Protein 3RIG (pdb70)

Structure (mmCIF, N/CA/C/O backbone):
data_3RIG
#
_entry.id   3RIG
#
_cell.length_a   52.538
_cell.length_b   67.876
_cell.length_c   156.749
_cell.angle_alpha   90.000
_cell.angle_beta   90.000
_cell.angle_gamma   90.000
#
_symmetry.space_group_name_H-M   'P 21 21 21'
#
loop_
_entity.id
_entity.type
_entity.pdbx_description
1 polymer 'NAD-dependent deacetylase sirtuin-5'
2 polymer 'peptide of histone 3 thioacetyl-lysine 9'
3 non-polymer 'ZINC ION'
4 non-polymer '2-[N-CYCLOHEXYLAMINO]ETHANE SULFONIC ACID'
5 water water
#
loop_
_atom_site.group_PDB
_atom_site.id
_atom_site.type_symbol
_atom_site.label_atom_id
_atom_site.label_alt_id
_atom_site.label_comp_id
_atom_site.label_asym_id
_atom_site.label_entity_id
_atom_site.label_seq_id
_atom_site.pdbx_PDB_ins_code
_atom_site.Cartn_x
_atom_site.Cartn_y
_atom_site.Cartn_z
_atom_site.occupancy
_atom_site.B_iso_or_equiv
_atom_site.auth_seq_id
_atom_site.auth_comp_id
_atom_site.auth_asym_id
_atom_site.auth_atom_id
_atom_site.pdbx_PDB_model_num
ATOM 1 N N . SER A 1 2 ? 38.280 12.820 -15.173 0.80 59.91 31 SER A N 1
ATOM 2 C CA . SER A 1 2 ? 36.798 12.871 -15.338 0.80 59.99 31 SER A CA 1
ATOM 3 C C . SER A 1 2 ? 36.431 13.839 -16.468 0.80 59.82 31 SER A C 1
ATOM 4 O O . SER A 1 2 ? 35.851 14.911 -16.251 0.80 59.30 31 SER A O 1
ATOM 7 N N . PHE A 1 3 ? 36.818 13.436 -17.678 1.00 59.82 32 PHE A N 1
ATOM 8 C CA . PHE A 1 3 ? 36.556 14.170 -18.906 1.00 59.52 32 PHE A CA 1
ATOM 9 C C . PHE A 1 3 ? 35.063 14.194 -19.168 1.00 59.04 32 PHE A C 1
ATOM 10 O O . PHE A 1 3 ? 34.358 13.205 -18.907 1.00 59.33 32 PHE A O 1
ATOM 18 N N . THR A 1 4 ? 34.584 15.324 -19.688 0.80 58.38 33 THR A N 1
ATOM 19 C CA . THR A 1 4 ? 33.214 15.426 -20.168 0.80 57.42 33 THR A CA 1
ATOM 20 C C . THR A 1 4 ? 33.060 14.420 -21.304 0.80 57.17 33 THR A C 1
ATOM 21 O O . THR A 1 4 ? 33.233 14.746 -22.480 0.80 57.82 33 THR A O 1
ATOM 25 N N . ALA A 1 5 ? 32.779 13.180 -20.923 0.50 56.17 34 ALA A N 1
ATOM 26 C CA . ALA A 1 5 ? 32.706 12.080 -21.861 0.50 55.16 34 ALA A CA 1
ATOM 27 C C . ALA A 1 5 ? 31.269 11.931 -22.305 0.50 54.22 34 ALA A C 1
ATOM 28 O O . ALA A 1 5 ? 30.398 11.580 -21.508 0.50 54.31 34 ALA A O 1
ATOM 30 N N . ARG A 1 6 ? 31.041 12.268 -23.571 1.00 53.25 35 ARG A N 1
ATOM 31 C CA . ARG A 1 6 ? 29.797 12.011 -24.293 1.00 52.14 35 ARG A CA 1
ATOM 32 C C . ARG A 1 6 ? 29.973 10.719 -25.155 1.00 50.73 35 ARG A C 1
ATOM 33 O O . ARG A 1 6 ? 31.102 10.408 -25.615 1.00 51.45 35 ARG A O 1
ATOM 41 N N . PRO A 1 7 ? 28.888 9.944 -25.354 1.00 86.84 36 PRO A N 1
ATOM 42 C CA . PRO A 1 7 ? 28.981 8.774 -26.242 1.00 82.15 36 PRO A CA 1
ATOM 43 C C . PRO A 1 7 ? 28.997 9.102 -27.746 1.00 80.79 36 PRO A C 1
ATOM 44 O O . PRO A 1 7 ? 28.381 10.077 -28.181 1.00 82.85 36 PRO A O 1
ATOM 48 N N . SER A 1 8 ? 29.700 8.278 -28.518 1.00 76.44 37 SER A N 1
ATOM 49 C CA . SER A 1 8 ? 29.729 8.401 -29.962 1.00 74.53 37 SER A CA 1
ATOM 50 C C . SER A 1 8 ? 28.371 8.073 -30.551 1.00 71.50 37 SER A C 1
ATOM 51 O O . SER A 1 8 ? 27.611 7.307 -29.977 1.00 69.33 37 SER A O 1
ATOM 54 N N . SER A 1 9 ? 28.058 8.660 -31.696 1.00 70.93 38 SER A N 1
ATOM 55 C CA . SER A 1 9 ? 26.923 8.203 -32.483 1.00 68.05 38 SER A CA 1
ATOM 56 C C . SER A 1 9 ? 27.388 7.639 -33.837 1.00 66.71 38 SER A C 1
ATOM 57 O O . SER A 1 9 ? 26.604 7.563 -34.780 1.00 66.72 38 SER A O 1
ATOM 60 N N . SER A 1 10 ? 28.655 7.231 -33.914 1.00 64.50 39 SER A N 1
ATOM 61 C CA . SER A 1 10 ? 29.191 6.619 -35.127 1.00 63.21 39 SER A CA 1
ATOM 62 C C . SER A 1 10 ? 28.760 5.164 -35.304 1.00 59.13 39 SER A C 1
ATOM 63 O O . SER A 1 10 ? 29.365 4.258 -34.712 1.00 57.64 39 SER A O 1
ATOM 66 N N . MET A 1 11 ? 27.741 4.944 -36.136 1.00 57.61 40 MET A N 1
ATOM 67 C CA . MET A 1 11 ? 27.281 3.590 -36.472 1.00 54.72 40 MET A CA 1
ATOM 68 C C . MET A 1 11 ? 28.387 2.718 -37.087 1.00 53.89 40 MET A C 1
ATOM 69 O O . MET A 1 11 ? 28.502 1.540 -36.744 1.00 51.62 40 MET A O 1
ATOM 74 N N . ALA A 1 12 ? 29.226 3.303 -37.947 1.00 55.61 41 ALA A N 1
ATOM 75 C CA . ALA A 1 12 ? 30.267 2.536 -38.608 1.00 55.21 41 ALA A CA 1
ATOM 76 C C . ALA A 1 12 ? 31.283 2.030 -37.584 1.00 53.82 41 ALA A C 1
ATOM 77 O O . ALA A 1 12 ? 31.718 0.866 -37.632 1.00 51.58 41 ALA A O 1
ATOM 79 N N . ASP A 1 13 ? 31.637 2.896 -36.636 1.00 54.44 42 ASP A N 1
ATOM 80 C CA . ASP A 1 13 ? 32.514 2.488 -35.536 1.00 53.32 42 ASP A CA 1
ATOM 81 C C . ASP A 1 13 ? 31.885 1.385 -34.678 1.00 49.84 42 ASP A C 1
ATOM 82 O O . ASP A 1 13 ? 32.575 0.412 -34.312 1.00 48.84 42 ASP A O 1
ATOM 87 N N . PHE A 1 14 ? 30.592 1.515 -34.369 1.00 47.97 43 PHE A N 1
ATOM 88 C CA . PHE A 1 14 ? 29.903 0.441 -33.651 1.00 44.51 43 PHE A CA 1
ATOM 89 C C . PHE A 1 14 ? 29.972 -0.857 -34.456 1.00 43.20 43 PHE A C 1
ATOM 90 O O . PHE A 1 14 ? 30.290 -1.911 -33.906 1.00 41.24 43 PHE A O 1
ATOM 98 N N . ARG A 1 15 ? 29.655 -0.775 -35.751 1.00 44.00 44 ARG A N 1
ATOM 99 C CA . ARG A 1 15 ? 29.570 -1.990 -36.568 1.00 44.26 44 ARG A CA 1
ATOM 100 C C . ARG A 1 15 ? 30.933 -2.687 -36.698 1.00 43.98 44 ARG A C 1
ATOM 101 O O . ARG A 1 15 ? 30.991 -3.915 -36.803 1.00 42.06 44 ARG A O 1
ATOM 109 N N . LYS A 1 16 ? 32.015 -1.900 -36.609 1.00 45.41 45 LYS A N 1
ATOM 110 C CA . LYS A 1 16 ? 33.371 -2.460 -36.513 1.00 45.19 45 LYS A CA 1
ATOM 111 C C . LYS A 1 16 ? 33.474 -3.378 -35.313 1.00 43.17 45 LYS A C 1
ATOM 112 O O . LYS A 1 16 ? 33.925 -4.504 -35.441 1.00 41.40 45 LYS A O 1
ATOM 118 N N . PHE A 1 17 ? 32.989 -2.941 -34.150 1.00 42.72 46 PHE A N 1
ATOM 119 C CA . PHE A 1 17 ? 33.070 -3.796 -32.974 1.00 40.98 46 PHE A CA 1
ATOM 120 C C . PHE A 1 17 ? 32.207 -5.036 -33.165 1.00 38.95 46 PHE A C 1
ATOM 121 O O . PHE A 1 17 ? 32.606 -6.146 -32.803 1.00 37.97 46 PHE A O 1
ATOM 129 N N . PHE A 1 18 ? 31.029 -4.819 -33.750 1.00 38.93 47 PHE A N 1
ATOM 130 C CA . PHE A 1 18 ? 29.977 -5.840 -33.891 1.00 36.80 47 PHE A CA 1
ATOM 131 C C . PHE A 1 18 ? 30.455 -6.953 -34.809 1.00 35.98 47 PHE A C 1
ATOM 132 O O . PHE A 1 18 ? 30.146 -8.119 -34.573 1.00 34.34 47 PHE A O 1
ATOM 140 N N . ALA A 1 19 ? 31.256 -6.611 -35.819 1.00 38.18 48 ALA A N 1
ATOM 141 C CA . ALA A 1 19 ? 31.764 -7.628 -36.718 1.00 38.30 48 ALA A CA 1
ATOM 142 C C . ALA A 1 19 ? 32.746 -8.566 -35.991 1.00 38.22 48 ALA A C 1
ATOM 143 O O . ALA A 1 19 ? 32.874 -9.727 -36.362 1.00 39.38 48 ALA A O 1
ATOM 145 N N . LYS A 1 20 ? 33.410 -8.090 -34.940 1.00 38.25 49 LYS A N 1
ATOM 146 C CA . LYS A 1 20 ? 34.491 -8.855 -34.266 1.00 38.30 49 LYS A CA 1
ATOM 147 C C . LYS A 1 20 ? 34.044 -9.550 -32.997 1.00 36.64 49 LYS A C 1
ATOM 148 O O . LYS A 1 20 ? 34.738 -10.455 -32.500 1.00 34.82 49 LYS A O 1
ATOM 154 N N . ALA A 1 21 ? 32.925 -9.082 -32.409 1.00 34.15 50 ALA A N 1
ATOM 155 C CA . ALA A 1 21 ? 32.543 -9.553 -31.097 1.00 32.34 50 ALA A CA 1
ATOM 156 C C . ALA A 1 21 ? 32.210 -11.033 -31.017 1.00 31.65 50 ALA A C 1
ATOM 157 O O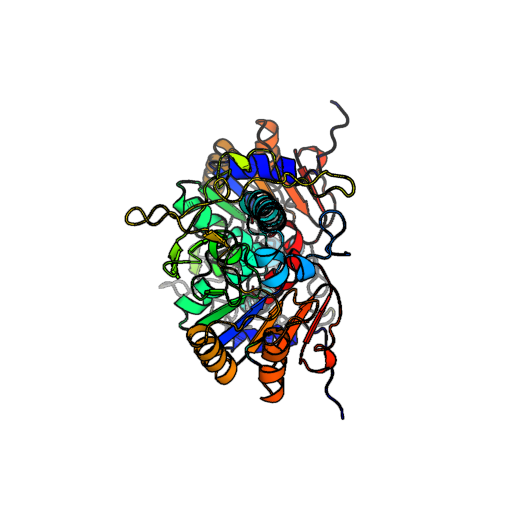 . ALA A 1 21 ? 31.406 -11.563 -31.838 1.00 33.19 50 ALA A O 1
ATOM 159 N N . LYS A 1 22 ? 32.774 -11.689 -29.994 1.00 30.13 51 LYS A N 1
ATOM 160 C CA A LYS A 1 22 ? 32.513 -13.111 -29.802 0.50 29.48 51 LYS A CA 1
ATOM 161 C CA B LYS A 1 22 ? 32.586 -13.128 -29.707 0.50 29.43 51 LYS A CA 1
ATOM 162 C C . LYS A 1 22 ? 31.377 -13.412 -28.798 1.00 28.21 51 LYS A C 1
ATOM 163 O O . LYS A 1 22 ? 30.800 -14.495 -28.830 1.00 28.26 51 LYS A O 1
ATOM 174 N N . HIS A 1 23 ? 31.054 -12.460 -27.929 1.00 28.11 52 HIS A N 1
ATOM 175 C CA . HIS A 1 23 ? 30.030 -12.646 -26.874 1.00 27.87 52 HIS A CA 1
ATOM 176 C C . HIS A 1 23 ? 29.310 -11.322 -26.654 1.00 27.71 52 HIS A C 1
ATOM 177 O O . HIS A 1 23 ? 29.845 -10.417 -25.974 1.00 28.43 52 HIS A O 1
ATOM 18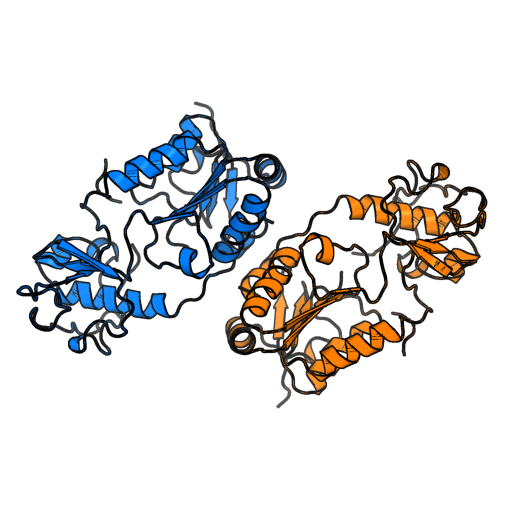4 N N . ILE A 1 24 ? 28.108 -11.191 -27.231 1.00 24.97 53 ILE A N 1
ATOM 185 C CA . ILE A 1 24 ? 27.397 -9.954 -27.181 1.00 24.96 53 ILE A CA 1
ATOM 186 C C . ILE A 1 24 ? 26.251 -10.133 -26.157 1.00 24.38 53 ILE A C 1
ATOM 187 O O . ILE A 1 24 ? 25.507 -11.114 -26.200 1.00 22.87 53 ILE A O 1
ATOM 192 N N . VAL A 1 25 ? 26.169 -9.205 -25.219 1.00 23.17 54 VAL A N 1
ATOM 193 C CA . VAL A 1 25 ? 25.065 -9.237 -24.237 1.00 22.57 54 VAL A CA 1
ATOM 194 C C . VAL A 1 25 ? 24.126 -8.124 -24.632 1.00 23.72 54 VAL A C 1
ATOM 195 O O . VAL A 1 25 ? 24.538 -6.965 -24.748 1.00 25.39 54 VAL A O 1
ATOM 199 N N . ILE A 1 26 ? 22.860 -8.466 -24.801 1.00 22.05 55 ILE A N 1
ATOM 200 C CA . ILE A 1 26 ? 21.858 -7.452 -25.083 1.00 23.44 55 ILE A CA 1
ATOM 201 C C . ILE A 1 26 ? 20.920 -7.339 -23.893 1.00 24.11 55 ILE A C 1
ATOM 202 O O . ILE A 1 26 ? 20.245 -8.316 -23.551 1.00 24.48 55 ILE A O 1
ATOM 207 N N . ILE A 1 27 ? 20.959 -6.189 -23.215 1.00 23.46 56 ILE A N 1
ATOM 208 C CA . ILE A 1 27 ? 20.038 -5.880 -22.150 1.00 24.57 56 ILE A CA 1
ATOM 209 C C . ILE A 1 27 ? 18.787 -5.126 -22.703 1.00 24.72 56 ILE A C 1
ATOM 210 O O . ILE A 1 27 ? 18.899 -4.091 -23.339 1.00 25.88 56 ILE A O 1
ATOM 215 N N . SER A 1 28 ? 17.598 -5.659 -22.479 1.00 26.30 57 SER A N 1
ATOM 216 C CA . SER A 1 28 ? 16.393 -4.941 -22.934 1.00 28.56 57 SER A CA 1
ATOM 217 C C . SER A 1 28 ? 15.403 -4.570 -21.834 1.00 30.16 57 SER A C 1
ATOM 218 O O . SER A 1 28 ? 15.372 -5.209 -20.782 1.00 26.59 57 SER A O 1
ATOM 221 N N . GLY A 1 29 ? 14.612 -3.521 -22.115 1.00 34.91 58 GLY A N 1
ATOM 222 C CA . GLY A 1 29 ? 13.515 -3.039 -21.226 1.00 42.06 58 GLY A CA 1
ATOM 223 C C . GLY A 1 29 ? 12.217 -2.815 -22.027 1.00 47.18 58 GLY A C 1
ATOM 224 O O . GLY A 1 29 ? 12.058 -3.381 -23.122 1.00 48.69 58 GLY A O 1
ATOM 225 N N . ALA A 1 30 ? 11.313 -1.972 -21.500 1.00 51.86 59 ALA A N 1
ATOM 226 C CA . ALA A 1 30 ? 9.868 -1.965 -21.872 1.00 55.17 59 ALA A CA 1
ATOM 227 C C . ALA A 1 30 ? 9.498 -1.685 -23.347 1.00 58.44 59 ALA A C 1
ATOM 228 O O . ALA A 1 30 ? 8.405 -2.099 -23.809 1.00 59.49 59 ALA A O 1
ATOM 230 N N . GLY A 1 31 ? 10.372 -0.985 -24.069 1.00 60.98 60 GLY A N 1
ATOM 231 C CA . GLY A 1 31 ? 10.186 -0.787 -25.505 1.00 64.70 60 GLY A CA 1
ATOM 232 C C . GLY A 1 31 ? 10.038 -2.161 -26.139 1.00 65.34 60 GLY A C 1
ATOM 233 O O . GLY A 1 31 ? 11.036 -2.854 -26.358 1.00 65.84 60 GLY A O 1
ATOM 234 N N . VAL A 1 32 ? 8.791 -2.551 -26.422 1.00 66.16 61 VAL A N 1
ATOM 235 C CA . VAL A 1 32 ? 8.467 -3.879 -26.944 1.00 65.63 61 VAL A CA 1
ATOM 236 C C . VAL A 1 32 ? 7.217 -3.806 -27.830 1.00 67.09 61 VAL A C 1
ATOM 237 O O . VAL A 1 32 ? 6.135 -3.409 -27.385 1.00 67.76 61 VAL A O 1
ATOM 241 N N . GLY A 1 45 ? 6.888 4.027 -14.639 1.00 66.52 74 GLY A N 1
ATOM 242 C CA . GLY A 1 45 ? 5.539 3.544 -14.374 1.00 65.79 74 GLY A CA 1
ATOM 243 C C . GLY A 1 45 ? 4.809 3.145 -15.649 1.00 65.29 74 GLY A C 1
ATOM 244 O O . GLY A 1 45 ? 5.118 2.107 -16.274 1.00 64.26 74 GLY A O 1
ATOM 245 N N . GLY A 1 46 ? 3.883 4.027 -16.045 1.00 66.08 75 GLY A N 1
ATOM 246 C CA . GLY A 1 46 ? 2.784 3.736 -16.971 1.00 64.36 75 GLY A CA 1
ATOM 247 C C . GLY A 1 46 ? 1.557 3.722 -16.078 1.00 62.38 75 GLY A C 1
ATOM 248 O O . GLY A 1 46 ? 1.700 3.542 -14.878 1.00 61.85 75 GLY A O 1
ATOM 249 N N . TYR A 1 47 ? 0.369 3.930 -16.650 1.00 62.06 76 TYR A N 1
ATOM 250 C CA . TYR A 1 47 ? -0.882 3.922 -15.883 1.00 60.23 76 TYR A CA 1
ATOM 251 C C . TYR A 1 47 ? -1.953 2.935 -16.345 1.00 57.56 76 TYR A C 1
ATOM 252 O O . TYR A 1 47 ? -2.249 2.821 -17.528 1.00 58.41 76 TYR A O 1
ATOM 261 N N . TRP A 1 48 ? -2.539 2.236 -15.377 1.00 53.69 77 TRP A N 1
ATOM 262 C CA . TRP A 1 48 ? -3.734 1.396 -15.567 1.00 50.17 77 TRP A CA 1
ATOM 263 C C . TRP A 1 48 ? -4.767 1.897 -14.535 1.00 49.53 77 TRP A C 1
ATOM 264 O O . TRP A 1 48 ? -4.491 1.885 -13.322 1.00 47.94 77 TRP A O 1
ATOM 275 N N . ARG A 1 49 ? -5.928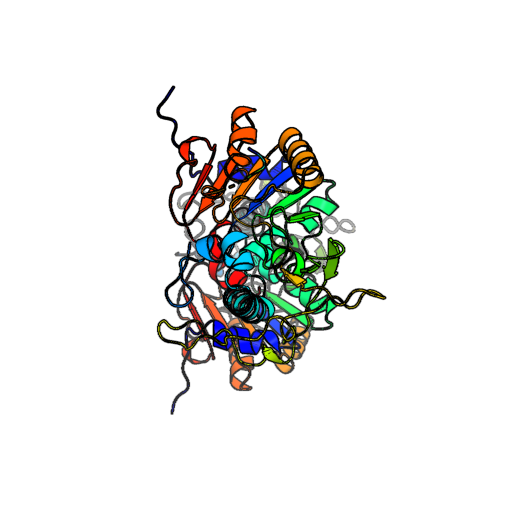 2.371 -15.011 1.00 50.04 78 ARG A N 1
ATOM 276 C CA . ARG A 1 49 ? -6.939 3.051 -14.153 1.00 50.01 78 ARG A CA 1
ATOM 277 C C . ARG A 1 49 ? -6.290 4.251 -13.492 1.00 49.99 78 ARG A C 1
ATOM 278 O O . ARG A 1 49 ? -5.546 4.968 -14.155 1.00 50.99 78 ARG A O 1
ATOM 286 N N . LYS A 1 50 ? -6.537 4.466 -12.205 1.00 49.37 79 LYS A N 1
ATOM 287 C CA . LYS A 1 50 ? -5.858 5.554 -11.504 1.00 50.33 79 LYS A CA 1
ATOM 288 C C . LYS A 1 50 ? -4.410 5.218 -10.983 1.00 48.53 79 LYS A C 1
ATOM 289 O O . LYS A 1 50 ? -3.789 6.060 -10.350 1.00 50.01 79 LYS A O 1
ATOM 295 N N . TRP A 1 51 ? -3.863 4.025 -11.263 1.00 45.23 80 TRP A N 1
ATOM 296 C CA . TRP A 1 51 ? -2.582 3.625 -10.619 1.00 43.58 80 TRP A CA 1
ATOM 297 C C . TRP A 1 51 ? -1.343 3.636 -11.534 1.00 42.68 80 TRP A C 1
ATOM 298 O O . TRP A 1 51 ? -1.443 3.229 -12.684 1.00 42.36 80 TRP A O 1
ATOM 309 N N . GLN A 1 52 ? -0.199 4.071 -10.991 1.00 41.16 81 GLN A N 1
ATOM 310 C CA . GLN A 1 52 ? 1.123 3.824 -11.590 1.00 40.97 81 GLN A CA 1
ATOM 311 C C . GLN A 1 52 ? 1.368 2.337 -11.636 1.00 37.00 81 GLN A C 1
ATOM 312 O O . GLN A 1 52 ? 1.163 1.673 -10.639 1.00 35.93 81 GLN A O 1
ATOM 318 N N . ALA A 1 53 ? 1.847 1.809 -12.759 1.00 33.59 82 ALA A N 1
ATOM 319 C CA . ALA A 1 53 ? 2.069 0.384 -12.849 1.00 31.95 82 ALA A CA 1
ATOM 320 C C . ALA A 1 53 ? 2.974 -0.129 -11.690 1.00 31.16 82 ALA A C 1
ATOM 321 O O . ALA A 1 53 ? 2.728 -1.214 -11.117 1.00 27.00 82 ALA A O 1
ATOM 323 N N . GLN A 1 54 ? 3.983 0.662 -11.306 1.00 31.62 83 GLN A N 1
ATOM 324 C CA . GLN A 1 54 ? 4.958 0.207 -10.282 1.00 32.66 83 GLN A CA 1
ATOM 325 C C . GLN A 1 54 ? 4.280 -0.056 -8.947 1.00 33.20 83 GLN A C 1
ATOM 326 O O . GLN A 1 54 ? 4.761 -0.879 -8.140 1.00 33.14 83 GLN A O 1
ATOM 332 N N . ASP A 1 55 ? 3.155 0.630 -8.720 1.00 32.95 84 ASP A N 1
ATOM 333 C CA . ASP A 1 55 ? 2.411 0.521 -7.451 1.00 33.93 84 ASP A CA 1
ATOM 334 C C . ASP A 1 55 ? 1.406 -0.613 -7.424 1.00 31.36 84 ASP A C 1
ATOM 335 O O . ASP A 1 55 ? 0.715 -0.812 -6.422 1.00 34.58 84 ASP A O 1
ATOM 340 N N . LEU A 1 56 ? 1.222 -1.294 -8.531 1.00 27.58 85 LEU A N 1
ATOM 341 C CA . LEU A 1 56 ? 0.457 -2.528 -8.502 1.00 25.83 85 LEU A CA 1
ATOM 342 C C . LEU A 1 56 ? 1.414 -3.671 -8.404 1.00 25.11 85 LEU A C 1
ATOM 343 O O . LEU A 1 56 ? 1.081 -4.732 -7.861 1.00 24.12 85 LEU A O 1
ATOM 348 N N . ALA A 1 57 ? 2.568 -3.483 -9.044 1.00 23.69 86 ALA A N 1
ATOM 349 C CA . ALA A 1 57 ? 3.573 -4.514 -9.082 1.00 22.90 86 ALA A CA 1
ATOM 350 C C . ALA A 1 57 ? 4.390 -4.530 -7.773 1.00 23.64 86 ALA A C 1
ATOM 351 O O . ALA A 1 57 ? 5.626 -4.280 -7.806 1.00 23.37 86 ALA A O 1
ATOM 353 N N . THR A 1 58 ? 3.747 -4.822 -6.644 1.00 23.11 87 THR A N 1
ATOM 354 C CA . THR A 1 58 ? 4.381 -4.827 -5.305 1.00 23.40 87 THR A CA 1
ATOM 355 C C . THR A 1 58 ? 3.649 -5.866 -4.446 1.00 22.54 87 THR A C 1
ATOM 356 O O . THR A 1 58 ? 2.406 -6.003 -4.508 1.00 23.06 87 THR A O 1
ATOM 360 N N . PRO A 1 59 ? 4.371 -6.543 -3.569 1.00 23.10 88 PRO A N 1
ATOM 361 C CA . PRO A 1 59 ? 3.694 -7.545 -2.728 1.00 22.47 88 PRO A CA 1
ATOM 362 C C . PRO A 1 59 ? 2.721 -6.903 -1.733 1.00 22.76 88 PRO A C 1
ATOM 363 O O . PRO A 1 59 ? 1.830 -7.591 -1.215 1.00 23.25 88 PRO A O 1
ATOM 367 N N . LEU A 1 60 ? 2.906 -5.619 -1.433 1.00 21.22 89 LEU A N 1
ATOM 368 C CA . LEU A 1 60 ? 1.971 -4.974 -0.504 1.00 23.31 89 LEU A CA 1
ATOM 369 C C . LEU A 1 60 ? 0.651 -4.721 -1.213 1.00 23.28 89 LEU A C 1
ATOM 370 O O . LEU A 1 60 ? -0.387 -4.770 -0.576 1.00 22.43 89 LEU A O 1
ATOM 375 N N . ALA A 1 61 ? 0.690 -4.379 -2.503 1.00 22.36 90 ALA A N 1
ATOM 376 C CA . ALA A 1 61 ? -0.610 -4.248 -3.216 1.00 23.10 90 ALA A CA 1
ATOM 377 C C . ALA A 1 61 ? -1.295 -5.599 -3.235 1.00 22.71 90 ALA A C 1
ATOM 378 O O . ALA A 1 61 ? -2.505 -5.678 -3.053 1.00 24.10 90 ALA A O 1
ATOM 380 N N . PHE A 1 62 ? -0.522 -6.660 -3.510 1.00 22.91 91 PHE A N 1
ATOM 381 C CA . PHE A 1 62 ? -1.073 -7.991 -3.558 1.00 23.25 91 PHE A CA 1
ATOM 382 C C . PHE A 1 62 ? -1.626 -8.475 -2.196 1.00 25.55 91 PHE A C 1
ATOM 383 O O . PHE A 1 62 ? -2.717 -9.058 -2.173 1.00 25.07 91 PHE A O 1
ATOM 391 N N . ALA A 1 63 ? -0.884 -8.248 -1.087 1.00 24.40 92 ALA A N 1
ATOM 392 C CA . ALA A 1 63 ? -1.355 -8.633 0.255 1.00 24.38 92 ALA A CA 1
ATOM 393 C C . ALA A 1 63 ? -2.684 -7.941 0.599 1.00 25.24 92 ALA A C 1
ATOM 394 O O . ALA A 1 63 ? -3.495 -8.500 1.313 1.00 25.77 92 ALA A O 1
ATOM 396 N N . HIS A 1 64 ? -2.851 -6.703 0.162 1.00 25.00 93 HIS A N 1
ATOM 397 C CA . HIS A 1 64 ? -3.980 -5.908 0.615 1.00 25.54 93 HIS A CA 1
ATOM 398 C C . HIS A 1 64 ? -5.119 -5.803 -0.343 1.00 25.85 93 HIS A C 1
ATOM 399 O O . HIS A 1 64 ? -6.174 -5.371 0.059 1.00 25.46 93 HIS A O 1
ATOM 406 N N . ASN A 1 65 ? -4.913 -6.195 -1.597 1.00 24.29 94 ASN A N 1
ATOM 407 C CA . ASN A 1 65 ? -6.025 -6.145 -2.586 1.00 24.83 94 ASN A CA 1
ATOM 408 C C . ASN A 1 65 ? -5.640 -7.078 -3.714 1.00 23.76 94 ASN A C 1
ATOM 409 O O . ASN A 1 65 ? -5.395 -6.642 -4.828 1.00 22.17 94 ASN A O 1
ATOM 414 N N . PRO A 1 66 ? -5.619 -8.377 -3.417 1.00 23.16 95 PRO A N 1
ATOM 415 C CA . PRO A 1 66 ? -5.199 -9.307 -4.437 1.00 22.68 95 PRO A CA 1
ATOM 416 C C . PRO A 1 66 ? -6.086 -9.234 -5.686 1.00 23.37 95 PRO A C 1
ATOM 417 O O . PRO A 1 66 ? -5.605 -9.499 -6.782 1.00 23.42 95 PRO A O 1
ATOM 421 N N . SER A 1 67 ? -7.359 -8.854 -5.530 1.00 23.59 96 SER A N 1
ATOM 422 C CA . SER A 1 67 ? -8.267 -8.771 -6.699 1.00 24.33 96 SER A CA 1
ATOM 423 C C . SER A 1 67 ? -7.831 -7.689 -7.637 1.00 23.21 96 SER A C 1
ATOM 424 O O . SER A 1 67 ? -7.762 -7.903 -8.839 1.00 22.41 96 SER A O 1
ATOM 427 N N . ARG A 1 68 ? -7.509 -6.519 -7.093 1.00 23.53 97 ARG A N 1
ATOM 428 C CA . ARG A 1 68 ? -7.067 -5.422 -7.950 1.00 24.19 97 ARG A CA 1
ATOM 429 C C . ARG A 1 68 ? -5.777 -5.809 -8.725 1.00 23.87 97 ARG A C 1
ATOM 430 O O . ARG A 1 68 ? -5.650 -5.572 -9.946 1.00 25.69 97 ARG A O 1
ATOM 438 N N . VAL A 1 69 ? -4.852 -6.443 -8.029 1.00 22.90 98 VAL A N 1
ATOM 439 C CA . VAL A 1 69 ? -3.580 -6.886 -8.676 1.00 22.11 98 VAL A CA 1
ATOM 440 C C . VAL A 1 69 ? -3.817 -7.930 -9.734 1.00 22.47 98 VAL A C 1
ATOM 441 O O . VAL A 1 69 ? -3.254 -7.846 -10.838 1.00 23.40 98 VAL A O 1
ATOM 445 N N . TRP A 1 70 ? -4.714 -8.872 -9.444 1.00 22.56 99 TRP A N 1
ATOM 446 C CA . TRP A 1 70 ? -5.008 -9.893 -10.444 1.00 24.53 99 TRP A CA 1
ATOM 447 C C . TRP A 1 70 ? -5.750 -9.308 -11.613 1.00 24.84 99 TRP A C 1
ATOM 448 O O . TRP A 1 70 ? -5.582 -9.774 -12.766 1.00 27.16 99 TRP A O 1
ATOM 459 N N . GLU A 1 71 ? -6.580 -8.287 -11.360 1.00 25.80 100 GLU A N 1
ATOM 460 C CA . GLU A 1 71 ? -7.340 -7.693 -12.512 1.00 27.37 100 GLU A CA 1
ATOM 461 C C . GLU A 1 71 ? -6.278 -7.030 -13.434 1.00 25.91 100 GLU A C 1
ATOM 462 O O . GLU A 1 71 ? -6.369 -7.103 -14.644 1.00 27.21 100 GLU A O 1
ATOM 468 N N . PHE A 1 72 ? -5.335 -6.339 -12.810 1.00 25.88 101 PHE A N 1
ATOM 469 C CA . PHE A 1 72 ? -4.213 -5.734 -13.562 1.00 26.74 101 PHE A CA 1
ATOM 470 C C . PHE A 1 72 ? -3.415 -6.771 -14.339 1.00 25.04 101 PHE A C 1
ATOM 471 O O . PHE A 1 72 ? -3.208 -6.608 -15.530 1.00 27.73 101 PHE A O 1
ATOM 479 N N . TYR A 1 73 ? -2.989 -7.851 -13.695 1.00 23.94 102 TYR A N 1
ATOM 480 C CA . TYR A 1 73 ? -2.161 -8.835 -14.423 1.00 23.46 102 TYR A CA 1
ATOM 481 C C . TYR A 1 73 ? -2.982 -9.626 -15.448 1.00 25.93 102 TYR A C 1
ATOM 482 O O . TYR A 1 73 ? -2.442 -10.083 -16.483 1.00 26.22 102 TYR A O 1
ATOM 491 N N . HIS A 1 74 ? -4.265 -9.807 -15.155 1.00 23.80 103 HIS A N 1
ATOM 492 C CA . HIS A 1 74 ? -5.181 -10.334 -16.187 1.00 26.43 103 HIS A CA 1
ATOM 493 C C . HIS A 1 74 ? -5.186 -9.430 -17.405 1.00 27.45 103 HIS A C 1
ATOM 494 O O . HIS A 1 74 ? -4.964 -9.896 -18.505 1.00 29.62 103 HIS A O 1
ATOM 501 N N . TYR A 1 75 ? -5.372 -8.125 -17.229 1.00 28.74 104 TYR A N 1
ATOM 502 C CA . TYR A 1 75 ? -5.230 -7.185 -18.349 1.00 31.30 104 TYR A CA 1
ATOM 503 C C . TYR A 1 75 ? -3.913 -7.343 -19.118 1.00 30.98 104 TYR A C 1
ATOM 504 O O . TYR A 1 75 ? -3.887 -7.516 -20.366 1.00 31.69 104 TYR A O 1
ATOM 513 N N . ARG A 1 76 ? -2.826 -7.347 -18.364 1.00 27.63 105 ARG A N 1
ATOM 514 C CA . ARG A 1 76 ? -1.496 -7.372 -18.975 1.00 27.85 105 ARG A CA 1
ATOM 515 C C . ARG A 1 76 ? -1.342 -8.657 -19.765 1.00 28.24 105 ARG A C 1
ATOM 516 O O . ARG A 1 76 ? -0.829 -8.629 -20.906 1.00 29.13 105 ARG A O 1
ATOM 524 N N . ARG A 1 77 ? -1.821 -9.775 -19.197 1.00 28.38 106 ARG A N 1
ATOM 525 C CA . ARG A 1 77 ? -1.766 -11.085 -19.867 1.00 29.72 106 ARG A CA 1
ATOM 526 C C . ARG A 1 77 ? -2.582 -11.034 -21.153 1.00 33.60 106 ARG A C 1
ATOM 527 O O . ARG A 1 77 ? -2.124 -11.485 -22.226 1.00 33.62 106 ARG A O 1
ATOM 535 N N . GLU A 1 78 ? -3.794 -10.474 -21.061 1.00 36.18 107 GLU A N 1
ATOM 536 C CA . GLU A 1 78 ? -4.624 -10.383 -22.237 1.00 39.12 107 GLU A CA 1
ATOM 537 C C . GLU A 1 78 ? -3.975 -9.531 -23.339 1.00 39.82 107 GLU A C 1
ATOM 538 O O . GLU A 1 78 ? -3.965 -9.924 -24.486 1.00 42.50 107 GLU A O 1
ATOM 544 N N . VAL A 1 79 ? -3.454 -8.367 -22.987 1.00 39.50 108 VAL A N 1
ATOM 545 C CA . VAL A 1 79 ? -2.914 -7.442 -23.958 1.00 40.52 108 VAL A CA 1
ATOM 546 C C . VAL A 1 79 ? -1.647 -8.029 -24.580 1.00 39.52 108 VAL A C 1
ATOM 547 O O . VAL A 1 79 ? -1.557 -8.150 -25.806 1.00 41.00 108 VAL A O 1
ATOM 551 N N . MET A 1 80 ? -0.701 -8.413 -23.733 1.00 37.55 109 MET A N 1
ATOM 552 C CA . MET A 1 80 ? 0.554 -9.009 -24.175 1.00 37.52 109 MET A CA 1
ATOM 553 C C . MET A 1 80 ? 0.433 -10.359 -24.878 1.00 38.22 109 MET A C 1
ATOM 554 O O . MET A 1 80 ? 1.168 -10.603 -25.844 1.00 39.67 109 MET A O 1
ATOM 559 N N . GLY A 1 81 ? -0.526 -11.192 -24.464 1.00 38.90 110 GLY A N 1
ATOM 560 C CA . GLY A 1 81 ? -0.728 -12.521 -25.036 1.00 40.48 110 GLY A CA 1
ATOM 561 C C . GLY A 1 81 ? -1.037 -12.433 -26.543 1.00 43.94 110 GLY A C 1
ATOM 562 O O . GLY A 1 81 ? -0.626 -13.296 -27.329 1.00 43.81 110 GLY A O 1
ATOM 563 N N . SER A 1 82 ? -1.734 -11.359 -26.931 1.00 46.14 111 SER A N 1
ATOM 564 C CA . SER A 1 82 ? -2.061 -11.072 -28.333 1.00 49.43 111 SER A CA 1
ATOM 565 C C . SER A 1 82 ? -0.925 -10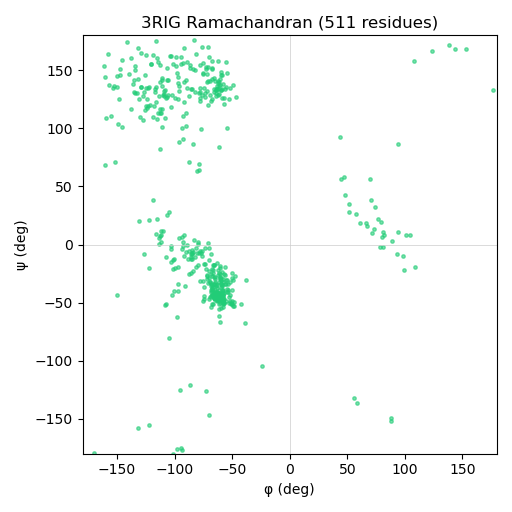.447 -29.149 1.00 48.99 111 SER A C 1
ATOM 566 O O . SER A 1 82 ? -0.993 -10.484 -30.366 1.00 51.82 111 SER A O 1
ATOM 569 N N . LYS A 1 83 ? 0.116 -9.887 -28.522 1.00 46.21 112 LYS A N 1
ATOM 570 C CA . LYS A 1 83 ? 1.161 -9.149 -29.263 1.00 45.15 112 LYS A CA 1
ATOM 571 C C . LYS A 1 83 ? 2.068 -10.072 -30.094 1.00 44.93 112 LYS A C 1
ATOM 572 O O . LYS A 1 83 ? 2.415 -11.187 -29.662 1.00 42.12 112 LYS A O 1
ATOM 578 N N . GLU A 1 84 ? 2.420 -9.627 -31.309 1.00 46.07 113 GLU A N 1
ATOM 579 C CA . GLU A 1 84 ? 3.485 -10.267 -32.074 1.00 46.19 113 GLU A CA 1
ATOM 580 C C . GLU A 1 84 ? 4.826 -9.555 -31.777 1.00 43.22 113 GLU A C 1
ATOM 581 O O . GLU A 1 84 ? 4.858 -8.394 -31.374 1.00 41.81 113 GLU A O 1
ATOM 587 N N . PRO A 1 85 ? 5.950 -10.248 -31.962 1.00 42.86 114 PRO A N 1
ATOM 588 C CA . PRO A 1 85 ? 7.238 -9.558 -31.814 1.00 41.41 114 PRO A CA 1
ATOM 589 C C . PRO A 1 85 ? 7.431 -8.340 -32.770 1.00 43.30 114 PRO A C 1
ATOM 590 O O . PRO A 1 85 ? 6.919 -8.369 -33.886 1.00 46.54 114 PRO A O 1
ATOM 594 N N . ASN A 1 86 ? 8.124 -7.272 -32.366 1.00 41.77 115 ASN A N 1
ATOM 595 C CA . ASN A 1 86 ? 8.365 -6.163 -33.348 1.00 43.54 115 ASN A CA 1
ATOM 596 C C . ASN A 1 86 ? 9.716 -6.328 -34.074 1.00 40.94 115 ASN A C 1
ATOM 597 O O . ASN A 1 86 ? 10.424 -7.305 -33.833 1.00 37.86 115 ASN A O 1
ATOM 602 N N . ALA A 1 87 ? 10.073 -5.363 -34.918 1.00 40.74 116 ALA A N 1
ATOM 603 C CA . ALA A 1 87 ? 11.275 -5.435 -35.735 1.00 40.42 116 ALA A CA 1
ATOM 604 C C . ALA A 1 87 ? 12.550 -5.544 -34.864 1.00 36.94 116 ALA A C 1
ATOM 605 O O . ALA A 1 87 ? 13.559 -6.115 -35.290 1.00 35.84 116 ALA A O 1
ATOM 607 N N . GLY A 1 88 ? 12.486 -4.991 -33.650 1.00 35.47 117 GLY A N 1
ATOM 608 C CA . GLY A 1 88 ? 13.622 -5.058 -32.694 1.00 33.55 117 GLY A CA 1
ATOM 609 C C . GLY A 1 88 ? 13.857 -6.474 -32.208 1.00 31.36 117 GLY A C 1
ATOM 610 O O . GLY A 1 88 ? 14.979 -6.995 -32.269 1.00 29.44 117 GLY A O 1
ATOM 611 N N . HIS A 1 89 ? 12.779 -7.104 -31.731 1.00 30.48 118 HIS A N 1
ATOM 612 C CA . HIS A 1 89 ? 12.841 -8.503 -31.256 1.00 28.91 118 HIS A CA 1
ATOM 613 C C . HIS A 1 89 ? 13.326 -9.425 -32.352 1.00 29.34 118 HIS A C 1
ATOM 614 O O . HIS A 1 89 ? 14.140 -10.318 -32.093 1.00 26.82 118 HIS A O 1
ATOM 621 N N . ARG A 1 90 ? 12.799 -9.227 -33.583 1.00 29.35 119 ARG A N 1
ATOM 622 C CA . ARG A 1 90 ? 13.149 -10.104 -34.683 1.00 31.31 119 ARG A CA 1
ATOM 623 C C . ARG A 1 90 ? 14.639 -9.970 -35.025 1.00 30.14 119 ARG A C 1
ATOM 624 O O . ARG A 1 90 ? 15.318 -10.972 -35.252 1.00 29.25 119 ARG A O 1
ATOM 632 N N . ALA A 1 91 ? 15.107 -8.735 -35.113 1.00 30.08 120 ALA A N 1
ATOM 633 C CA . ALA A 1 91 ? 16.514 -8.496 -35.484 1.00 31.24 120 ALA A CA 1
ATOM 634 C C . ALA A 1 91 ? 17.455 -9.116 -34.448 1.00 29.98 120 ALA A C 1
ATOM 635 O O . ALA A 1 91 ? 18.460 -9.713 -34.796 1.00 31.18 120 ALA A O 1
ATOM 637 N N . ILE A 1 92 ? 17.114 -8.962 -33.185 1.00 31.38 121 ILE A N 1
ATOM 638 C CA . ILE A 1 92 ? 17.871 -9.563 -32.060 1.00 31.52 121 ILE A CA 1
ATOM 639 C C . ILE A 1 92 ? 17.844 -11.116 -32.147 1.00 31.21 121 ILE A C 1
ATOM 640 O O . ILE A 1 92 ? 18.878 -11.770 -31.986 1.00 30.90 121 ILE A O 1
ATOM 645 N N . ALA A 1 93 ? 16.664 -11.708 -32.368 1.00 30.61 122 ALA A N 1
ATOM 646 C CA . ALA A 1 93 ? 16.585 -13.148 -32.619 1.00 29.93 122 ALA A CA 1
ATOM 647 C C . ALA A 1 93 ? 17.410 -13.595 -33.825 1.00 30.39 122 ALA A C 1
ATOM 648 O O . ALA A 1 93 ? 18.147 -14.619 -33.742 1.00 29.65 122 ALA A O 1
ATOM 650 N N . GLU A 1 94 ? 17.306 -12.873 -34.953 1.00 31.35 123 GLU A N 1
ATOM 651 C CA A GLU A 1 94 ? 17.965 -13.365 -36.137 0.50 32.22 123 GLU A CA 1
ATOM 652 C CA B GLU A 1 94 ? 17.988 -13.264 -36.213 0.50 32.60 123 GLU A CA 1
ATOM 653 C C . GLU A 1 94 ? 19.492 -13.194 -36.027 1.00 31.05 123 GLU A C 1
ATOM 654 O O . GLU A 1 94 ? 20.251 -14.023 -36.534 1.00 29.82 123 GLU A O 1
ATOM 665 N N . CYS A 1 95 ? 19.911 -12.153 -35.332 1.00 30.60 124 CYS A N 1
ATOM 666 C CA . CYS A 1 95 ? 21.344 -11.905 -35.085 1.00 30.59 124 CYS A CA 1
ATOM 667 C C . CYS A 1 95 ? 21.891 -13.066 -34.251 1.00 27.35 124 CYS A C 1
ATOM 668 O O . CYS A 1 95 ? 22.906 -13.632 -34.596 1.00 30.49 124 CYS A O 1
ATOM 671 N N . GLU A 1 96 ? 21.204 -13.453 -33.178 1.00 27.26 125 GLU A N 1
ATOM 672 C CA . GLU A 1 96 ? 21.563 -14.682 -32.431 1.00 27.35 125 GLU A CA 1
ATOM 673 C C . GLU A 1 96 ? 21.755 -15.935 -33.282 1.00 29.10 125 GLU A C 1
ATOM 674 O O . GLU A 1 96 ? 22.838 -16.555 -33.257 1.00 27.90 125 GLU A O 1
ATOM 680 N N . THR A 1 97 ? 20.772 -16.268 -34.120 1.00 29.61 126 THR A N 1
ATOM 681 C CA . THR A 1 97 ? 20.921 -17.426 -35.006 1.00 32.13 126 THR A CA 1
ATOM 682 C C . THR A 1 97 ? 22.099 -17.347 -35.929 1.00 32.71 126 THR A C 1
ATOM 683 O O . THR A 1 97 ? 22.880 -18.315 -36.067 1.00 32.38 126 THR A O 1
ATOM 687 N N . ARG A 1 98 ? 22.240 -16.194 -36.577 1.00 33.37 127 ARG A N 1
ATOM 688 C CA . ARG A 1 98 ? 23.285 -16.032 -37.585 1.00 34.37 127 ARG A CA 1
ATOM 689 C C . ARG A 1 98 ? 24.647 -16.122 -36.892 1.00 32.42 127 ARG A C 1
ATOM 690 O O . ARG A 1 98 ? 25.511 -16.840 -37.344 1.00 30.90 127 ARG A O 1
ATOM 698 N N . LEU A 1 99 ? 24.804 -15.433 -35.761 1.00 30.91 128 LEU A N 1
ATOM 699 C CA . LEU A 1 99 ? 26.101 -15.434 -35.059 1.00 30.97 128 LEU A CA 1
ATOM 700 C C . LEU A 1 99 ? 26.407 -16.833 -34.449 1.00 30.82 128 LEU A C 1
ATOM 701 O O . LEU A 1 99 ? 27.558 -17.319 -34.528 1.00 32.28 128 LEU A O 1
ATOM 706 N N . GLY A 1 100 ? 25.372 -17.506 -33.982 1.00 30.16 129 GLY A N 1
ATOM 707 C CA . GLY A 1 100 ? 25.412 -18.907 -33.540 1.00 33.07 129 GLY A CA 1
ATOM 708 C C . GLY A 1 100 ? 26.087 -19.849 -34.525 1.00 36.67 129 GLY A C 1
ATOM 709 O O . GLY A 1 100 ? 27.038 -20.599 -34.161 1.00 36.66 129 GLY A O 1
ATOM 710 N N . LYS A 1 101 ? 25.680 -19.759 -35.790 1.00 37.43 130 LYS A N 1
ATOM 711 C CA . LYS A 1 101 ? 26.324 -20.558 -36.838 1.00 40.51 130 LYS A CA 1
ATOM 712 C C . LYS A 1 101 ? 27.813 -20.233 -37.030 1.00 40.78 130 LYS A C 1
ATOM 713 O O . LYS A 1 101 ? 28.554 -21.051 -37.564 1.00 41.21 130 LYS A O 1
ATOM 719 N N . GLN A 1 102 ? 28.247 -19.047 -36.611 1.00 40.05 131 GLN A N 1
ATOM 720 C CA . GLN A 1 102 ? 29.667 -18.677 -36.664 1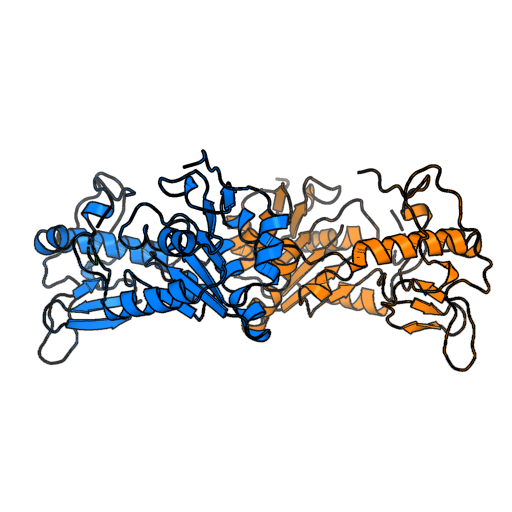.00 41.13 131 GLN A CA 1
ATOM 721 C C . GLN A 1 102 ? 30.471 -18.950 -35.370 1.00 40.55 131 GLN A C 1
ATOM 722 O O . GLN A 1 102 ? 31.639 -18.550 -35.279 1.00 41.53 131 GLN A O 1
ATOM 728 N N . GLY A 1 103 ? 29.849 -19.603 -34.391 1.00 40.31 132 GLY A N 1
ATOM 729 C CA . GLY A 1 103 ? 30.488 -19.870 -33.100 1.00 39.33 132 GLY A CA 1
ATOM 730 C C . GLY A 1 103 ? 30.562 -18.596 -32.270 1.00 38.06 132 GLY A C 1
ATOM 731 O O . GLY A 1 103 ? 31.505 -18.409 -31.492 1.00 37.76 132 GLY A O 1
ATOM 732 N N . ARG A 1 104 ? 29.577 -17.708 -32.435 1.00 35.27 133 ARG A N 1
ATOM 733 C CA . ARG A 1 104 ? 29.610 -16.410 -31.767 1.00 33.41 133 ARG A CA 1
ATOM 734 C C . ARG A 1 104 ? 28.352 -16.296 -30.922 1.00 31.95 133 ARG A C 1
ATOM 735 O O . ARG A 1 104 ? 27.265 -16.656 -31.401 1.00 32.00 133 ARG A O 1
ATOM 743 N N . ARG A 1 105 ? 28.487 -15.814 -29.685 1.00 29.32 134 ARG A N 1
ATOM 744 C CA . ARG A 1 105 ? 27.405 -15.822 -28.694 1.00 28.68 134 ARG A CA 1
ATOM 745 C C . ARG A 1 105 ? 26.628 -14.487 -28.621 1.00 27.85 134 ARG A C 1
ATOM 746 O O . ARG A 1 105 ? 27.223 -13.398 -28.586 1.00 26.95 134 ARG A O 1
ATOM 754 N N . VAL A 1 106 ? 25.299 -14.592 -28.646 1.00 26.02 135 VAL A N 1
ATOM 755 C CA . VAL A 1 106 ? 24.456 -13.441 -28.355 1.00 25.50 135 VAL A CA 1
ATOM 756 C C . VAL A 1 106 ? 23.523 -13.890 -27.272 1.00 25.40 135 VAL A C 1
ATOM 757 O O . VAL A 1 106 ? 22.897 -14.931 -27.403 1.00 26.04 135 VAL A O 1
ATOM 761 N N . VAL A 1 107 ? 23.402 -13.096 -26.208 1.00 24.89 136 VAL A N 1
ATOM 762 C CA . VAL A 1 107 ? 22.472 -13.450 -25.136 1.00 24.06 136 VAL A CA 1
ATOM 763 C C . VAL A 1 107 ? 21.671 -12.228 -24.818 1.00 23.10 136 VAL A C 1
ATOM 764 O O . VAL A 1 107 ? 22.194 -11.099 -24.822 1.00 23.48 136 VAL A O 1
ATOM 768 N N . VAL A 1 108 ? 20.386 -12.448 -24.525 1.00 22.98 137 VAL A N 1
ATOM 769 C CA . VAL A 1 108 ? 19.518 -11.376 -24.156 1.00 20.38 137 VAL A CA 1
ATOM 770 C C . VAL A 1 108 ? 19.225 -11.469 -22.686 1.00 20.23 137 VAL A C 1
ATOM 771 O O . VAL A 1 108 ? 18.782 -12.506 -22.197 1.00 21.37 137 VAL A O 1
ATOM 775 N N . ILE A 1 109 ? 19.464 -10.374 -21.963 1.00 19.70 138 ILE A N 1
ATOM 776 C CA . ILE A 1 109 ? 19.075 -10.299 -20.559 1.00 20.30 138 ILE A CA 1
ATOM 777 C C . ILE A 1 109 ? 17.906 -9.323 -20.534 1.00 20.38 138 ILE A C 1
ATOM 778 O O . ILE A 1 109 ? 18.107 -8.139 -20.792 1.00 20.94 138 ILE A O 1
ATOM 783 N N . THR A 1 110 ? 16.681 -9.826 -20.296 1.00 20.14 139 THR A N 1
ATOM 784 C CA . THR A 1 110 ? 15.512 -8.925 -20.414 1.00 19.86 139 THR A CA 1
ATOM 785 C C . THR A 1 110 ? 14.909 -8.598 -19.071 1.00 20.01 139 THR A C 1
ATOM 786 O O . THR A 1 110 ? 14.744 -9.495 -18.222 1.00 20.72 139 THR A O 1
ATOM 790 N N . GLN A 1 111 ? 14.636 -7.312 -18.845 1.00 20.83 140 GLN A N 1
ATOM 791 C CA . GLN A 1 111 ? 13.829 -6.867 -17.722 1.00 22.57 140 GLN A CA 1
ATOM 792 C C . GLN A 1 111 ? 12.327 -7.054 -17.974 1.00 23.07 140 GLN A C 1
ATOM 793 O O . GLN A 1 111 ? 11.501 -6.813 -17.039 1.00 21.43 140 GLN A O 1
ATOM 799 N N . ASN A 1 112 ? 11.974 -7.445 -19.209 1.00 22.72 141 ASN A N 1
ATOM 800 C CA . ASN A 1 112 ? 10.524 -7.607 -19.563 1.00 25.63 141 ASN A CA 1
ATOM 801 C C . ASN A 1 112 ? 9.938 -8.944 -19.255 1.00 23.78 141 ASN A C 1
ATOM 802 O O . ASN A 1 112 ? 10.635 -9.984 -19.236 1.00 22.61 141 ASN A O 1
ATOM 807 N N . ILE A 1 113 ? 8.630 -8.921 -19.011 1.00 23.52 142 ILE A N 1
ATOM 808 C CA . ILE A 1 113 ? 7.919 -10.092 -18.542 1.00 22.69 142 ILE A CA 1
ATOM 809 C C . ILE A 1 113 ? 6.932 -10.557 -19.603 1.00 24.34 142 ILE A C 1
ATOM 810 O O . ILE A 1 113 ? 6.160 -11.483 -19.376 1.00 23.82 142 ILE A O 1
ATOM 815 N N . ASP A 1 114 ? 6.974 -9.928 -20.763 1.00 25.83 143 ASP A N 1
ATOM 816 C CA . ASP A 1 114 ? 5.980 -10.282 -21.824 1.00 27.61 143 ASP A CA 1
ATOM 817 C C . ASP A 1 114 ? 6.325 -11.473 -22.720 1.00 27.77 143 ASP A C 1
ATOM 818 O O . ASP A 1 114 ? 5.497 -11.886 -23.545 1.00 26.78 143 ASP A O 1
ATOM 823 N N . GLU A 1 115 ? 7.549 -12.007 -22.610 1.00 24.84 144 GLU A N 1
ATOM 824 C CA . GLU A 1 115 ? 7.941 -13.175 -23.404 1.00 25.46 144 GLU A CA 1
ATOM 825 C C . GLU A 1 115 ? 8.051 -12.949 -24.884 1.00 26.08 144 GLU A C 1
ATOM 826 O O . GLU A 1 115 ? 8.067 -13.903 -25.647 1.00 27.62 144 GLU A O 1
ATOM 832 N N . LEU A 1 116 ? 8.112 -11.695 -25.303 1.00 25.53 145 LEU A N 1
ATOM 833 C CA . LEU A 1 116 ? 8.178 -11.413 -26.728 1.00 27.38 145 LEU A CA 1
ATOM 834 C C . LEU A 1 116 ? 9.535 -11.845 -27.318 1.00 27.04 145 LEU A C 1
ATOM 835 O O . LEU A 1 116 ? 9.570 -12.300 -28.463 1.00 27.65 145 LEU A O 1
ATOM 840 N N . HIS A 1 117 ? 10.631 -11.771 -26.536 1.00 24.27 146 HIS A N 1
ATOM 841 C CA . HIS A 1 117 ? 11.919 -12.321 -27.078 1.00 24.49 146 HIS A CA 1
ATOM 842 C C . HIS A 1 117 ? 11.812 -13.794 -27.399 1.00 26.22 146 HIS A C 1
ATOM 843 O O . HIS A 1 117 ? 12.287 -14.272 -28.460 1.00 26.02 146 HIS A O 1
ATOM 850 N N . ARG A 1 118 ? 11.156 -14.519 -26.498 1.00 27.00 147 ARG A N 1
ATOM 851 C CA . ARG A 1 118 ? 10.877 -15.955 -26.668 1.00 30.52 147 ARG A CA 1
ATOM 852 C C . ARG A 1 118 ? 9.994 -16.201 -27.902 1.00 31.93 147 ARG A C 1
ATOM 853 O O . ARG A 1 118 ? 10.298 -17.061 -28.742 1.00 32.67 147 ARG A O 1
ATOM 861 N N . LYS A 1 119 ? 8.955 -15.389 -28.065 1.00 31.94 148 LYS A N 1
ATOM 862 C CA . LYS A 1 119 ? 8.050 -15.537 -29.221 1.00 34.75 148 LYS A CA 1
ATOM 863 C C . LYS A 1 119 ? 8.789 -15.252 -30.540 1.00 35.67 148 LYS A C 1
ATOM 864 O O . LYS A 1 119 ? 8.521 -15.884 -31.585 1.00 36.09 148 LYS A O 1
ATOM 870 N N . ALA A 1 120 ? 9.775 -14.343 -30.479 1.00 34.91 149 ALA A N 1
ATOM 871 C CA . ALA A 1 120 ? 10.611 -14.042 -31.682 1.00 35.12 149 ALA A CA 1
ATOM 872 C C . ALA A 1 120 ? 11.648 -15.125 -31.988 1.00 34.32 149 ALA A C 1
ATOM 873 O O . ALA A 1 120 ? 12.239 -15.110 -33.053 1.00 36.84 149 ALA A O 1
ATOM 875 N N . GLY A 1 121 ? 11.852 -16.083 -31.093 1.00 32.25 150 GLY A N 1
ATOM 876 C CA . GLY A 1 121 ? 12.729 -17.232 -31.387 1.00 32.40 150 GLY A CA 1
ATOM 877 C C . GLY A 1 121 ? 14.110 -17.137 -30.686 1.00 31.40 150 GLY A C 1
ATOM 878 O O . GLY A 1 121 ? 14.997 -17.941 -30.936 1.00 32.04 150 GLY A O 1
ATOM 879 N N . THR A 1 122 ? 14.281 -16.174 -29.797 1.00 28.93 151 THR A N 1
ATOM 880 C CA . THR A 1 122 ? 15.581 -16.026 -29.064 1.00 27.48 151 THR A CA 1
ATOM 881 C C . THR A 1 122 ? 15.783 -17.269 -28.159 1.00 29.31 151 THR A C 1
ATOM 882 O O . THR A 1 122 ? 14.860 -17.658 -27.466 1.00 29.93 151 THR A O 1
ATOM 886 N N . LYS A 1 123 ? 16.946 -17.912 -28.181 1.00 29.80 152 LYS A N 1
ATOM 887 C CA . LYS A 1 123 ? 17.156 -19.116 -27.402 1.00 31.85 152 LYS A CA 1
ATOM 888 C C . LYS A 1 123 ? 17.941 -18.752 -26.141 1.00 31.63 152 LYS A C 1
ATOM 889 O O . LYS A 1 123 ? 17.644 -19.283 -25.076 1.00 32.82 152 LYS A O 1
ATOM 895 N N . ASN A 1 124 ? 18.933 -17.869 -26.248 1.00 29.98 153 ASN A N 1
ATOM 896 C CA . ASN A 1 124 ? 19.744 -17.513 -25.061 1.00 30.56 153 ASN A CA 1
ATOM 897 C C . ASN A 1 124 ? 19.131 -16.298 -24.411 1.00 28.40 153 ASN A C 1
ATOM 898 O O . ASN A 1 124 ? 19.416 -15.174 -24.792 1.00 27.00 153 ASN A O 1
ATOM 903 N N . LEU A 1 125 ? 18.219 -16.530 -23.468 1.00 28.85 154 LEU A N 1
ATOM 904 C CA . LEU A 1 125 ? 17.413 -15.482 -22.902 1.00 28.42 154 LEU A CA 1
ATOM 905 C C . LEU A 1 125 ? 17.383 -15.669 -21.397 1.00 28.30 154 LEU A C 1
ATOM 906 O O . LEU A 1 125 ? 17.145 -16.781 -20.916 1.00 30.51 154 LEU A O 1
ATOM 911 N N . LEU A 1 126 ? 17.638 -14.585 -20.679 1.00 26.13 155 LEU A N 1
ATOM 912 C CA . LEU A 1 126 ? 17.536 -14.525 -19.235 1.00 26.26 155 LEU A CA 1
ATOM 913 C C . LEU A 1 126 ? 16.433 -13.583 -18.918 1.00 23.78 155 LEU A C 1
ATOM 914 O O . LEU A 1 126 ? 16.551 -12.397 -19.205 1.00 23.57 155 LEU A O 1
ATOM 919 N N . GLU A 1 127 ? 15.342 -14.110 -18.350 1.00 24.69 156 GLU A N 1
ATOM 920 C CA . GLU A 1 127 ? 14.222 -13.282 -17.925 1.00 23.55 156 GLU A CA 1
ATOM 921 C C . GLU A 1 127 ? 14.396 -12.937 -16.471 1.00 23.76 156 GLU A C 1
ATOM 922 O O . GLU A 1 127 ? 14.057 -13.735 -15.615 1.00 25.57 156 GLU A O 1
ATOM 928 N N . ILE A 1 128 ? 14.879 -11.744 -16.152 1.00 21.56 157 ILE A N 1
ATOM 929 C CA . ILE A 1 128 ? 15.353 -11.522 -14.763 1.00 20.69 157 ILE A CA 1
ATOM 930 C C . ILE A 1 128 ? 14.209 -11.105 -13.796 1.00 21.34 157 ILE A C 1
ATOM 931 O O . ILE A 1 128 ? 14.372 -11.031 -12.579 1.00 19.16 157 ILE A O 1
ATOM 936 N N . HIS A 1 129 ? 13.030 -10.789 -14.354 1.00 21.13 158 HIS A N 1
ATOM 937 C CA . HIS A 1 129 ? 11.918 -10.374 -13.492 1.00 19.78 158 HIS A CA 1
ATOM 938 C C . HIS A 1 129 ? 10.672 -11.276 -13.674 1.00 19.88 158 HIS A C 1
ATOM 939 O O . HIS A 1 129 ? 9.555 -10.860 -13.395 1.00 18.33 158 HIS A O 1
ATOM 946 N N . GLY A 1 130 ? 10.886 -12.478 -14.182 1.00 19.77 159 GLY A N 1
ATOM 947 C CA . GLY A 1 130 ? 9.853 -13.514 -14.232 1.00 20.69 159 GLY A CA 1
ATOM 948 C C . GLY A 1 130 ? 9.043 -13.353 -15.524 1.00 20.83 159 GLY A C 1
ATOM 949 O O . GLY A 1 130 ? 9.572 -12.847 -16.553 1.00 20.10 159 GLY A O 1
ATOM 950 N N . SER A 1 131 ? 7.756 -13.730 -15.477 1.00 21.11 160 SER A N 1
ATOM 951 C CA . SER A 1 131 ? 6.910 -13.790 -16.692 1.00 21.19 160 SER A CA 1
ATOM 952 C C . SER A 1 131 ? 5.409 -13.575 -16.354 1.00 23.54 160 SER A C 1
ATOM 953 O O . SER A 1 131 ? 4.921 -14.140 -15.375 1.00 21.33 160 SER A O 1
ATOM 956 N N . LEU A 1 132 ? 4.712 -12.762 -17.151 1.00 22.96 161 LEU A N 1
ATOM 957 C CA . LEU A 1 132 ? 3.221 -12.739 -17.116 1.00 25.06 161 LEU A CA 1
ATOM 958 C C . LEU A 1 132 ? 2.586 -14.133 -17.211 1.00 25.59 161 LEU A C 1
ATOM 959 O O . LEU A 1 132 ? 1.397 -14.342 -16.788 1.00 24.31 161 LEU A O 1
ATOM 964 N N . PHE A 1 133 ? 3.347 -15.078 -17.814 1.00 25.32 162 PHE A N 1
ATOM 965 C CA . PHE A 1 133 ? 2.800 -16.375 -18.195 1.00 25.83 162 PHE A CA 1
ATOM 966 C C . PHE A 1 133 ? 3.283 -17.491 -17.290 1.00 26.02 162 PHE A C 1
ATOM 967 O O . PHE A 1 133 ? 3.343 -18.658 -17.686 1.00 27.52 162 PHE A O 1
ATOM 975 N N . LYS A 1 134 ? 3.641 -17.119 -16.052 1.00 24.35 163 LYS A N 1
ATOM 976 C CA . LYS A 1 134 ? 3.890 -18.098 -15.015 1.00 24.52 163 LYS A CA 1
ATOM 977 C C . LYS A 1 134 ? 3.207 -17.646 -13.749 1.00 23.05 163 LYS A C 1
ATOM 978 O O . LYS A 1 134 ? 3.017 -16.446 -13.532 1.00 21.84 163 LYS A O 1
ATOM 984 N N . THR A 1 135 ? 2.803 -18.620 -12.926 1.00 24.07 164 THR A N 1
ATOM 985 C CA . THR A 1 135 ? 2.248 -18.314 -11.640 1.00 24.79 164 THR A CA 1
ATOM 986 C C . THR A 1 135 ? 3.134 -18.936 -10.591 1.00 27.17 164 THR A C 1
ATOM 987 O O . THR A 1 135 ? 3.930 -19.860 -10.869 1.00 28.73 164 THR A O 1
ATOM 991 N N . ARG A 1 136 ? 2.974 -18.470 -9.365 1.00 26.05 165 ARG A N 1
ATOM 992 C CA . ARG A 1 136 ? 3.597 -19.126 -8.272 1.00 27.06 165 ARG A CA 1
ATOM 993 C C . ARG A 1 136 ? 2.580 -19.206 -7.145 1.00 26.37 165 ARG A C 1
ATOM 994 O O . ARG A 1 136 ? 1.877 -18.258 -6.861 1.00 25.03 165 ARG A O 1
ATOM 1002 N N . CYS A 1 137 ? 2.522 -20.339 -6.489 1.00 29.38 166 CYS A N 1
ATOM 1003 C CA . CYS A 1 137 ? 1.551 -20.506 -5.420 1.00 32.01 166 CYS A CA 1
ATOM 1004 C C . CYS A 1 137 ? 2.043 -19.903 -4.100 1.00 33.38 166 CYS A C 1
ATOM 1005 O O . CYS A 1 137 ? 3.149 -20.220 -3.672 1.00 34.24 166 CYS A O 1
ATOM 1008 N N . THR A 1 138 ? 1.211 -19.089 -3.428 1.00 33.88 167 THR A N 1
ATOM 1009 C CA . THR A 1 138 ? 1.638 -18.409 -2.196 1.00 35.37 167 THR A CA 1
ATOM 1010 C C . THR A 1 138 ? 1.625 -19.346 -1.009 1.00 38.73 167 THR A C 1
ATOM 1011 O O . THR A 1 138 ? 2.032 -18.958 0.094 1.00 40.33 167 THR A O 1
ATOM 1015 N N . SER A 1 139 ? 1.135 -20.567 -1.222 1.00 41.83 168 SER A N 1
ATOM 1016 C CA . SER A 1 139 ? 1.057 -21.576 -0.165 1.00 45.23 168 SER A CA 1
ATOM 1017 C C . SER A 1 139 ? 2.227 -22.555 -0.223 1.00 46.17 168 SER A C 1
ATOM 1018 O O . SER A 1 139 ? 2.998 -22.663 0.730 1.00 47.81 168 SER A O 1
ATOM 1021 N N . CYS A 1 140 ? 2.335 -23.298 -1.315 1.00 45.80 169 CYS A N 1
ATOM 1022 C CA . CYS A 1 140 ? 3.393 -24.303 -1.409 1.00 47.48 169 CYS A CA 1
ATOM 1023 C C . CYS A 1 140 ? 4.573 -23.883 -2.277 1.00 45.41 169 CYS A C 1
ATOM 1024 O O . CYS A 1 140 ? 5.542 -24.635 -2.428 1.00 47.91 169 CYS A O 1
ATOM 1027 N N . GLY A 1 141 ? 4.493 -22.719 -2.896 1.00 42.14 170 GLY A N 1
ATOM 1028 C CA . GLY A 1 141 ? 5.604 -22.233 -3.692 1.00 39.58 170 GLY A CA 1
ATOM 1029 C C . GLY A 1 141 ? 5.853 -22.776 -5.086 1.00 38.64 170 GLY A C 1
ATOM 1030 O O . GLY A 1 141 ? 6.782 -22.283 -5.754 1.00 36.73 170 GLY A O 1
ATOM 1031 N N . VAL A 1 142 ? 5.055 -23.746 -5.560 1.00 39.01 171 VAL A N 1
ATOM 1032 C CA . VAL A 1 142 ? 5.250 -24.280 -6.940 1.00 38.18 171 VAL A CA 1
ATOM 1033 C C . VAL A 1 142 ? 5.069 -23.203 -8.016 1.00 37.02 171 VAL A C 1
ATOM 1034 O O . VAL A 1 142 ? 4.157 -22.353 -7.924 1.00 36.00 171 VAL A O 1
ATOM 1038 N N . VAL A 1 143 ? 5.928 -23.253 -9.032 1.00 34.51 172 VAL A N 1
ATOM 1039 C CA . VAL A 1 143 ? 5.870 -22.345 -10.126 1.00 33.99 172 VAL A CA 1
ATOM 1040 C C . VAL A 1 143 ? 5.443 -23.200 -11.275 1.00 34.39 172 VAL A C 1
ATOM 1041 O O . VAL A 1 143 ? 5.901 -24.355 -11.371 1.00 36.32 172 VAL A O 1
ATOM 1045 N N . ALA A 1 144 ? 4.597 -22.632 -12.129 1.00 33.14 173 ALA A N 1
ATOM 1046 C CA . ALA A 1 144 ? 4.066 -23.291 -13.322 1.00 34.93 173 ALA A CA 1
ATOM 1047 C C . ALA A 1 144 ? 3.832 -22.289 -14.426 1.00 34.45 173 ALA A C 1
ATOM 1048 O O . ALA A 1 144 ? 3.480 -21.150 -14.156 1.00 33.31 173 ALA A O 1
ATOM 1050 N N . GLU A 1 145 ? 3.929 -22.735 -15.681 1.00 34.62 174 GLU A N 1
ATOM 1051 C CA . GLU A 1 145 ? 3.551 -21.887 -16.810 1.00 35.07 174 GLU A CA 1
ATOM 1052 C C . GLU A 1 145 ? 2.046 -21.760 -16.856 1.00 33.91 174 GLU A C 1
ATOM 1053 O O . GLU A 1 145 ? 1.348 -22.705 -16.529 1.00 36.31 174 GLU A O 1
ATOM 1059 N N . ASN A 1 146 ? 1.539 -20.640 -17.366 1.00 32.56 175 ASN A N 1
ATOM 1060 C CA . ASN A 1 146 ? 0.081 -20.490 -17.513 1.00 33.58 175 ASN A CA 1
ATOM 1061 C C . ASN A 1 146 ? -0.226 -19.491 -18.595 1.00 33.75 175 ASN A C 1
ATOM 1062 O O . ASN A 1 146 ? 0.080 -18.290 -18.472 1.00 31.49 175 ASN A O 1
ATOM 1067 N N . TYR A 1 147 ? -0.767 -20.021 -19.706 1.00 34.83 176 TYR A N 1
ATOM 1068 C CA . TYR A 1 147 ? -1.207 -19.215 -20.839 1.00 35.86 176 TYR A CA 1
ATOM 1069 C C . TYR A 1 147 ? -2.755 -19.262 -20.987 1.00 38.35 176 TYR A C 1
ATOM 1070 O O . TYR A 1 147 ? -3.296 -18.844 -22.010 1.00 40.37 176 TYR A O 1
ATOM 1079 N N . LYS A 1 148 ? -3.448 -19.790 -19.986 1.00 38.92 177 LYS A N 1
ATOM 1080 C CA . LYS A 1 148 ? -4.918 -20.004 -20.072 1.00 41.56 177 LYS A CA 1
ATOM 1081 C C . LYS A 1 148 ? -5.581 -18.621 -20.079 1.00 40.90 177 LYS A C 1
ATOM 1082 O O . LYS A 1 148 ? -5.307 -17.781 -19.205 1.00 37.06 177 LYS A O 1
ATOM 1088 N N . SER A 1 149 ? -6.370 -18.365 -21.121 1.00 42.73 178 SER A N 1
ATOM 1089 C CA . SER A 1 149 ? -7.192 -17.142 -21.240 1.00 43.17 178 SER A CA 1
ATOM 1090 C C . SER A 1 149 ? -8.703 -17.438 -21.122 1.00 44.67 178 SER A C 1
ATOM 1091 O O . SER A 1 149 ? -9.267 -18.181 -21.942 1.00 47.79 178 SER A O 1
ATOM 1094 N N . PRO A 1 150 ? -9.372 -16.897 -20.093 1.00 42.90 179 PRO A N 1
ATOM 1095 C CA . PRO A 1 150 ? -8.843 -16.214 -18.918 1.00 39.31 179 PRO A CA 1
ATOM 1096 C C . PRO A 1 150 ? -8.181 -17.205 -17.937 1.00 38.30 179 PRO A C 1
ATOM 1097 O O . PRO A 1 150 ? -8.579 -18.365 -17.844 1.00 40.55 179 PRO A O 1
ATOM 1101 N N . ILE A 1 151 ? -7.218 -16.736 -17.165 1.00 34.92 180 ILE A N 1
ATOM 1102 C CA . ILE A 1 151 ? -6.598 -17.579 -16.127 1.00 34.15 180 ILE A CA 1
ATOM 1103 C C . ILE A 1 151 ? -7.560 -18.258 -15.100 1.00 35.74 180 ILE A C 1
ATOM 1104 O O . ILE A 1 151 ? -7.319 -19.403 -14.665 1.00 36.34 180 ILE A O 1
ATOM 1109 N N . CYS A 1 152 ? -8.657 -17.587 -14.745 1.00 35.78 181 CYS A N 1
ATOM 1110 C CA . CYS A 1 152 ? -9.722 -18.273 -14.037 1.00 36.68 181 CYS A CA 1
ATOM 1111 C C . CYS A 1 152 ? -11.032 -17.675 -14.489 1.00 37.84 181 CYS A C 1
ATOM 1112 O O . CYS A 1 152 ? -11.050 -16.571 -15.059 1.00 36.98 181 CYS A O 1
ATOM 1115 N N . PRO A 1 153 ? -12.129 -18.423 -14.301 1.00 39.80 182 PRO A N 1
ATOM 1116 C CA . PRO A 1 153 ? -13.383 -17.892 -14.844 1.00 42.44 182 PRO A CA 1
ATOM 1117 C C . PRO A 1 153 ? -13.749 -16.505 -14.290 1.00 41.66 182 PRO A C 1
ATOM 1118 O O . PRO A 1 153 ? -14.384 -15.729 -15.011 1.00 42.03 182 PRO A O 1
ATOM 1122 N N . ALA A 1 154 ? -13.388 -16.198 -13.021 1.00 38.87 183 ALA A N 1
ATOM 1123 C CA . ALA A 1 154 ? -13.937 -14.971 -12.383 1.00 36.78 183 ALA A CA 1
ATOM 1124 C C . ALA A 1 154 ? -13.312 -13.716 -12.974 1.00 34.47 183 ALA A C 1
ATOM 1125 O O . ALA A 1 154 ? -13.880 -12.632 -12.837 1.00 33.77 183 ALA A O 1
ATOM 1127 N N . LEU A 1 155 ? -12.126 -13.869 -13.591 1.00 33.03 184 LEU A N 1
ATOM 1128 C CA . LEU A 1 155 ? -11.455 -12.787 -14.323 1.00 32.11 184 LEU A CA 1
ATOM 1129 C C . LEU A 1 155 ? -11.922 -12.607 -15.795 1.00 34.03 184 LEU A C 1
ATOM 1130 O O . LEU A 1 155 ? -11.539 -11.609 -16.475 1.00 32.75 184 LEU A O 1
ATOM 1135 N N . SER A 1 156 ? -12.766 -13.528 -16.270 1.00 37.65 185 SER A N 1
ATOM 1136 C CA . SER A 1 156 ? -13.316 -13.380 -17.608 1.00 39.90 185 SER A CA 1
ATOM 1137 C C . SER A 1 156 ? -13.940 -11.999 -17.754 1.00 40.39 185 SER A C 1
ATOM 1138 O O . SER A 1 156 ? -14.844 -11.620 -17.007 1.00 39.16 185 SER A O 1
ATOM 1141 N N . GLY A 1 157 ? -13.478 -11.297 -18.775 1.00 39.86 186 GLY A N 1
ATOM 1142 C CA . GLY A 1 157 ? -13.955 -9.990 -19.149 1.00 41.75 186 GLY A CA 1
ATOM 1143 C C . GLY A 1 157 ? -13.678 -8.876 -18.169 1.00 39.48 186 GLY A C 1
ATOM 1144 O O . GLY A 1 157 ? -14.303 -7.831 -18.274 1.00 41.07 186 GLY A O 1
ATOM 1145 N N . LYS A 1 158 ? -12.728 -9.072 -17.256 1.00 37.79 187 LYS A N 1
ATOM 1146 C CA . LYS A 1 158 ? -12.347 -8.061 -16.280 1.00 38.06 187 LYS A CA 1
ATOM 1147 C C . LYS A 1 158 ? -11.124 -7.348 -16.775 1.00 38.26 187 LYS A C 1
ATOM 1148 O O . LYS A 1 158 ? -10.640 -7.668 -17.854 1.00 39.46 187 LYS A O 1
ATOM 1154 N N . GLY A 1 159 ? -10.578 -6.434 -15.961 1.00 38.60 188 GLY A N 1
ATOM 1155 C CA . GLY A 1 159 ? -9.244 -5.869 -16.230 1.00 38.84 188 GLY A CA 1
ATOM 1156 C C . GLY A 1 159 ? -9.196 -4.628 -17.123 1.00 41.22 188 GLY A C 1
ATOM 1157 O O . GLY A 1 159 ? -8.122 -4.116 -17.386 1.00 40.78 188 GLY A O 1
ATOM 1158 N N . ALA A 1 160 ? -10.347 -4.105 -17.539 1.00 43.06 189 ALA A N 1
ATOM 1159 C CA . ALA A 1 160 ? -10.372 -2.896 -18.390 1.00 45.63 189 ALA A CA 1
ATOM 1160 C C . ALA A 1 160 ? -9.619 -1.679 -17.804 1.00 44.71 189 ALA A C 1
ATOM 1161 O O . ALA A 1 160 ? -9.780 -1.360 -16.649 1.00 44.64 189 ALA A O 1
ATOM 1163 N N . PRO A 1 161 ? -8.821 -0.979 -18.626 1.00 45.58 190 PRO A N 1
ATOM 1164 C CA . PRO A 1 161 ? -7.865 0.019 -18.107 1.00 44.75 190 PRO A CA 1
ATOM 1165 C C . PRO A 1 161 ? -8.325 1.467 -17.839 1.00 47.32 190 PRO A C 1
ATOM 1166 O O . PRO A 1 161 ? -7.570 2.198 -17.216 1.00 46.58 190 PRO A O 1
ATOM 1170 N N . GLU A 1 162 ? -9.498 1.899 -18.305 1.00 50.28 191 GLU A N 1
ATOM 1171 C CA . GLU A 1 162 ? -9.925 3.314 -18.111 1.00 54.46 191 GLU A CA 1
ATOM 1172 C C . GLU A 1 162 ? -10.067 3.723 -16.647 1.00 54.09 191 GLU A C 1
ATOM 1173 O O . GLU A 1 162 ? -10.648 2.964 -15.844 1.00 53.44 191 GLU A O 1
ATOM 1179 N N . PRO A 1 163 ? -9.564 4.931 -16.288 1.00 55.12 192 PRO A N 1
ATOM 1180 C CA . PRO A 1 163 ? -9.935 5.528 -14.996 1.00 54.97 192 PRO A CA 1
ATOM 1181 C C . PRO A 1 163 ? -11.441 5.470 -14.876 1.00 57.40 192 PRO A C 1
ATOM 1182 O O . PRO A 1 163 ? -12.139 5.737 -15.852 1.00 59.19 192 PRO A O 1
ATOM 1186 N N . GLY A 1 164 ? -11.948 5.111 -13.704 1.00 56.67 193 GLY A N 1
ATOM 1187 C CA . GLY A 1 164 ? -13.383 5.065 -13.531 1.00 59.58 193 GLY A CA 1
ATOM 1188 C C . GLY A 1 164 ? -13.960 3.667 -13.657 1.00 58.64 193 GLY A C 1
ATOM 1189 O O . GLY A 1 164 ? -15.045 3.416 -13.170 1.00 58.99 193 GLY A O 1
ATOM 1190 N N . THR A 1 165 ? -13.248 2.765 -14.325 1.00 56.73 194 THR A N 1
ATOM 1191 C CA . THR A 1 165 ? -13.728 1.400 -14.468 1.00 55.63 194 THR A CA 1
ATOM 1192 C C . THR A 1 165 ? -13.930 0.858 -13.064 1.00 53.23 194 THR A C 1
ATOM 1193 O O . THR A 1 165 ? -13.127 1.119 -12.189 1.00 52.33 194 THR A O 1
ATOM 1197 N N . GLN A 1 166 ? -15.014 0.131 -12.842 1.00 53.18 195 GLN A N 1
ATOM 1198 C CA . GLN A 1 166 ? -15.313 -0.455 -11.530 1.00 51.66 195 GLN A CA 1
ATOM 1199 C C . GLN A 1 166 ? -14.351 -1.597 -11.211 1.00 48.02 195 GLN A C 1
ATOM 1200 O O . GLN A 1 166 ? -13.987 -2.394 -12.095 1.00 47.36 195 GLN A O 1
ATOM 1206 N N . ASP A 1 167 ? -13.940 -1.674 -9.955 1.00 46.11 196 ASP A N 1
ATOM 1207 C CA . ASP A 1 167 ? -13.179 -2.806 -9.465 1.00 44.55 196 ASP A CA 1
ATOM 1208 C C . ASP A 1 167 ? -14.006 -4.074 -9.582 1.00 43.50 196 ASP A C 1
ATOM 1209 O O . ASP A 1 167 ? -15.196 -4.070 -9.249 1.00 43.04 196 ASP A O 1
ATOM 1214 N N . ALA A 1 168 ? -13.380 -5.168 -10.002 1.00 41.10 197 ALA A N 1
ATOM 1215 C CA . ALA A 1 168 ? -14.020 -6.496 -9.917 1.00 41.99 197 ALA A CA 1
ATOM 1216 C C . ALA A 1 168 ? -14.447 -6.940 -8.497 1.00 41.68 197 ALA A C 1
ATOM 1217 O O . ALA A 1 168 ? -15.553 -7.489 -8.325 1.00 41.87 197 ALA A O 1
ATOM 1219 N N . SER A 1 169 ? -13.612 -6.648 -7.502 1.00 39.14 198 SER A N 1
ATOM 1220 C CA . SER A 1 169 ? -13.753 -7.153 -6.112 1.00 38.31 198 SER A CA 1
ATOM 1221 C C . SER A 1 169 ? -14.019 -8.660 -6.131 1.00 37.45 198 SER A C 1
ATOM 1222 O O . SER A 1 169 ? -15.035 -9.117 -5.661 1.00 36.79 198 SER A O 1
ATOM 1225 N N . ILE A 1 170 ? -13.116 -9.438 -6.724 1.00 35.08 199 ILE A N 1
ATOM 1226 C CA . ILE A 1 170 ? -13.366 -10.879 -6.745 1.00 34.54 199 ILE A CA 1
ATOM 1227 C C . ILE A 1 170 ? -12.997 -11.481 -5.372 1.00 32.86 199 ILE A C 1
ATOM 1228 O O . ILE A 1 170 ? -11.912 -11.218 -4.904 1.00 31.10 199 ILE A O 1
ATOM 1233 N N . PRO A 1 171 ? -13.883 -12.300 -4.745 1.00 35.22 200 PRO A N 1
ATOM 1234 C CA . PRO A 1 171 ? -13.410 -12.911 -3.501 1.00 34.84 200 PRO A CA 1
ATOM 1235 C C . PRO A 1 171 ? -12.170 -13.764 -3.770 1.00 33.96 200 PRO A C 1
ATOM 1236 O O . PRO A 1 171 ? -12.040 -14.381 -4.869 1.00 32.34 200 PRO A O 1
ATOM 1240 N N . VAL A 1 172 ? -11.285 -13.828 -2.776 1.00 32.88 201 VAL A N 1
ATOM 1241 C CA A VAL A 1 172 ? -9.995 -14.516 -2.927 0.50 31.69 201 VAL A CA 1
ATOM 1242 C CA B VAL A 1 172 ? -9.991 -14.513 -2.944 0.50 31.48 201 VAL A CA 1
ATOM 1243 C C . VAL A 1 172 ? -10.164 -15.962 -3.362 1.00 32.73 201 VAL A C 1
ATOM 1244 O O . VAL A 1 172 ? -9.402 -16.454 -4.139 1.00 31.04 201 VAL A O 1
ATOM 1251 N N . GLU A 1 173 ? -11.204 -16.620 -2.862 1.00 33.92 202 GLU A N 1
ATOM 1252 C CA . GLU A 1 173 ? -11.525 -18.002 -3.233 1.00 36.93 202 GLU A CA 1
ATOM 1253 C C . GLU A 1 173 ? -11.735 -18.179 -4.743 1.00 36.92 202 GLU A C 1
ATOM 1254 O O . GLU A 1 173 ? -11.579 -19.284 -5.245 1.00 37.90 202 GLU A O 1
ATOM 1260 N N . LYS A 1 174 ? -12.130 -17.111 -5.444 1.00 35.34 203 LYS A N 1
ATOM 1261 C CA . LYS A 1 174 ? -12.416 -17.206 -6.888 1.00 34.42 203 LYS A CA 1
ATOM 1262 C C . LYS A 1 174 ? -11.314 -16.649 -7.754 1.00 33.12 203 LYS A C 1
ATOM 1263 O O . LYS A 1 174 ? -11.387 -16.699 -8.996 1.00 32.48 203 LYS A O 1
ATOM 1269 N N . LEU A 1 175 ? -10.264 -16.140 -7.094 1.00 30.73 204 LEU A N 1
ATOM 1270 C CA . LEU A 1 175 ? -9.010 -15.778 -7.786 1.00 29.77 204 LEU A CA 1
ATOM 1271 C C . LEU A 1 175 ? -8.249 -17.053 -8.231 1.00 30.00 204 LEU A C 1
ATOM 1272 O O . LEU A 1 175 ? -8.565 -18.154 -7.799 1.00 30.89 204 LEU A O 1
ATOM 1277 N N . PRO A 1 176 ? -7.190 -16.912 -9.048 1.00 29.31 205 PRO A N 1
ATOM 1278 C CA . PRO A 1 176 ? -6.537 -18.162 -9.462 1.00 30.17 205 PRO A CA 1
ATOM 1279 C C . PRO A 1 176 ? -5.993 -19.009 -8.317 1.00 31.06 205 PRO A C 1
ATOM 1280 O O . PRO A 1 176 ? -5.328 -18.472 -7.419 1.00 29.20 205 PRO A O 1
ATOM 1284 N N . ARG A 1 177 ? -6.279 -20.313 -8.344 1.00 32.77 206 ARG A N 1
ATOM 1285 C CA . ARG A 1 177 ? -5.944 -21.197 -7.206 1.00 34.99 206 ARG A CA 1
ATOM 1286 C C . ARG A 1 177 ? -4.998 -22.337 -7.612 1.00 37.04 206 ARG A C 1
ATOM 1287 O O . ARG A 1 177 ? -4.975 -22.703 -8.771 1.00 37.77 206 ARG A O 1
ATOM 1295 N N . CYS A 1 178 ? -4.230 -22.880 -6.653 1.00 40.10 207 CYS A N 1
ATOM 1296 C CA . CYS A 1 178 ? -3.169 -23.917 -6.903 1.00 41.90 207 CYS A CA 1
ATOM 1297 C C . CYS A 1 178 ? -3.827 -25.294 -7.094 1.00 47.47 207 CYS A C 1
ATOM 1298 O O . CYS A 1 178 ? -4.644 -25.709 -6.299 1.00 49.81 207 CYS A O 1
ATOM 1301 N N . GLU A 1 179 ? -3.433 -25.995 -8.148 1.00 51.91 208 GLU A N 1
ATOM 1302 C CA . GLU A 1 179 ? -3.984 -27.294 -8.475 1.00 57.20 208 GLU A CA 1
ATOM 1303 C C . GLU A 1 179 ? -3.188 -28.501 -7.909 1.00 59.90 208 GLU A C 1
ATOM 1304 O O . GLU A 1 179 ? -3.617 -29.650 -8.024 1.00 62.82 208 GLU A O 1
ATOM 1310 N N . GLU A 1 180 ? -2.056 -28.246 -7.256 1.00 59.15 209 GLU A N 1
ATOM 1311 C CA . GLU A 1 180 ? -1.318 -29.327 -6.579 1.00 61.44 209 GLU A CA 1
ATOM 1312 C C . GLU A 1 180 ? -2.125 -30.005 -5.421 1.00 63.56 209 GLU A C 1
ATOM 1313 O O . GLU A 1 180 ? -2.862 -29.335 -4.667 1.00 63.74 209 GLU A O 1
ATOM 1319 N N . ALA A 1 181 ? -1.987 -31.332 -5.314 1.00 66.33 210 ALA A N 1
ATOM 1320 C CA . ALA A 1 181 ? -2.664 -32.169 -4.326 1.00 68.63 210 ALA A CA 1
ATOM 1321 C C . ALA A 1 181 ? -2.646 -31.669 -2.867 1.00 68.21 210 ALA A C 1
ATOM 1322 O O . ALA A 1 181 ? -1.592 -31.372 -2.294 1.00 67.27 210 ALA A O 1
ATOM 1324 N N . GLY A 1 182 ? -3.828 -31.581 -2.273 1.00 68.71 211 GLY A N 1
ATOM 1325 C CA . GLY A 1 182 ? -3.965 -31.131 -0.885 1.00 68.69 211 GLY A CA 1
ATOM 1326 C C . GLY A 1 182 ? -3.710 -29.644 -0.684 1.00 64.97 211 GLY A C 1
ATOM 1327 O O . GLY A 1 182 ? -3.633 -29.165 0.460 1.00 64.59 211 GLY A O 1
ATOM 1328 N N . CYS A 1 183 ? -3.596 -28.908 -1.792 1.00 62.40 212 CYS A N 1
ATOM 1329 C CA . CYS A 1 183 ? -3.264 -27.484 -1.734 1.00 58.04 212 CYS A CA 1
ATOM 1330 C C . CYS A 1 183 ? -4.396 -26.455 -1.994 1.00 55.71 212 CYS A C 1
ATOM 1331 O O . CYS A 1 183 ? -4.915 -25.867 -1.056 1.00 57.31 212 CYS A O 1
ATOM 1334 N N . GLY A 1 184 ? -4.737 -26.200 -3.253 1.00 53.85 213 GLY A N 1
ATOM 1335 C CA . GLY A 1 184 ? -5.627 -25.076 -3.610 1.00 50.43 213 GLY A CA 1
ATOM 1336 C C . GLY A 1 184 ? -5.296 -23.684 -3.068 1.00 46.98 213 GLY A C 1
ATOM 1337 O O . GLY A 1 184 ? -6.199 -22.881 -2.790 1.00 46.42 213 GLY A O 1
ATOM 1338 N N . GLY A 1 185 ? -4.008 -23.349 -2.932 1.00 43.83 214 GLY A N 1
ATOM 1339 C CA . GLY A 1 185 ? -3.638 -22.039 -2.346 1.00 38.84 214 GLY A CA 1
ATOM 1340 C C . GLY A 1 185 ? -3.857 -20.938 -3.382 1.00 34.94 214 GLY A C 1
ATOM 1341 O O . GLY A 1 185 ? -4.076 -21.229 -4.550 1.00 34.82 214 GLY A O 1
ATOM 1342 N N . LEU A 1 186 ? -3.769 -19.686 -2.967 1.00 32.77 215 LEU A N 1
ATOM 1343 C CA . LEU A 1 186 ? -3.903 -18.555 -3.883 1.00 30.80 215 LEU A CA 1
ATOM 1344 C C . LEU A 1 186 ? -2.664 -18.374 -4.771 1.00 30.22 215 LEU A C 1
ATOM 1345 O O . LEU A 1 186 ? -1.558 -18.336 -4.276 1.00 30.05 215 LEU A O 1
ATOM 1350 N N . LEU A 1 187 ? -2.844 -18.247 -6.085 1.00 29.39 216 LEU A N 1
ATOM 1351 C CA . LEU A 1 187 ? -1.685 -17.995 -6.949 1.00 27.39 216 LEU A CA 1
ATOM 1352 C C . LEU A 1 187 ? -1.407 -16.517 -7.044 1.00 24.40 216 LEU A C 1
ATOM 1353 O O . LEU A 1 187 ? -2.315 -15.708 -6.883 1.00 22.98 216 LEU A O 1
ATOM 1358 N N . ARG A 1 188 ? -0.142 -16.169 -7.328 1.00 22.60 217 ARG A N 1
ATOM 1359 C CA . ARG A 1 188 ? 0.233 -14.827 -7.720 1.00 20.76 217 ARG A CA 1
ATOM 1360 C C . ARG A 1 188 ? 0.969 -14.954 -9.041 1.00 22.05 217 ARG A C 1
ATOM 1361 O O . ARG A 1 188 ? 1.431 -16.039 -9.380 1.00 23.87 217 ARG A O 1
ATOM 1369 N N . PRO A 1 189 ? 1.118 -13.850 -9.779 1.00 22.10 218 PRO A N 1
ATOM 1370 C CA . PRO A 1 189 ? 2.000 -13.895 -10.975 1.00 22.90 218 PRO A CA 1
ATOM 1371 C C . PRO A 1 189 ? 3.460 -14.152 -10.541 1.00 22.69 218 PRO A C 1
ATOM 1372 O O . PRO A 1 189 ? 3.858 -13.679 -9.490 1.00 22.54 218 PRO A O 1
ATOM 1376 N N . HIS A 1 190 ? 4.188 -14.959 -11.297 1.00 23.51 219 HIS A N 1
ATOM 1377 C CA . HIS A 1 190 ? 5.581 -15.254 -11.004 1.00 23.82 219 HIS A CA 1
ATOM 1378 C C . HIS A 1 190 ? 6.388 -14.157 -11.686 1.00 22.00 219 HIS A C 1
ATOM 1379 O O . HIS A 1 190 ? 6.994 -14.350 -12.759 1.00 21.42 219 HIS A O 1
ATOM 1386 N N . VAL A 1 191 ? 6.261 -12.981 -11.097 1.00 20.21 220 VAL A N 1
ATOM 1387 C CA . VAL A 1 191 ? 6.823 -11.739 -11.570 1.00 19.06 220 VAL A CA 1
ATOM 1388 C C . VAL A 1 191 ? 7.537 -11.203 -10.331 1.00 20.18 220 VAL A C 1
ATOM 1389 O O . VAL A 1 191 ? 7.011 -11.249 -9.219 1.00 18.74 220 VAL A O 1
ATOM 1393 N N . VAL A 1 192 ? 8.757 -10.719 -10.520 1.00 20.57 221 VAL A N 1
ATOM 1394 C CA . VAL A 1 192 ? 9.471 -10.064 -9.425 1.00 19.02 221 VAL A CA 1
ATOM 1395 C C . VAL A 1 192 ? 8.925 -8.657 -9.271 1.00 17.42 221 VAL A C 1
ATOM 1396 O O . VAL A 1 192 ? 8.974 -7.836 -10.214 1.00 17.91 221 VAL A O 1
ATOM 1400 N N . TRP A 1 193 ? 8.461 -8.354 -8.073 1.00 18.12 222 TRP A N 1
ATOM 1401 C CA . TRP A 1 193 ? 7.829 -7.068 -7.826 1.00 19.10 222 TRP A CA 1
ATOM 1402 C C . TRP A 1 193 ? 8.803 -6.099 -7.176 1.00 21.29 222 TRP A C 1
ATOM 1403 O O . TRP A 1 193 ? 9.806 -6.521 -6.645 1.00 21.74 222 TRP A O 1
ATOM 1414 N N . PHE A 1 194 ? 8.494 -4.816 -7.244 1.00 21.80 223 PHE A N 1
ATOM 1415 C CA . PHE A 1 194 ? 9.289 -3.822 -6.572 1.00 25.71 223 PHE A CA 1
ATOM 1416 C C . PHE A 1 194 ? 9.329 -4.090 -5.071 1.00 26.37 223 PHE A C 1
ATOM 1417 O O . PHE A 1 194 ? 8.294 -4.400 -4.467 1.00 25.83 223 PHE A O 1
ATOM 1425 N N . GLY A 1 195 ? 10.540 -4.014 -4.496 1.00 27.93 224 GLY A N 1
ATOM 1426 C CA . GLY A 1 195 ? 10.819 -4.422 -3.084 1.00 28.31 224 GLY A CA 1
ATOM 1427 C C . GLY A 1 195 ? 10.994 -5.941 -2.868 1.00 28.04 224 GLY A C 1
ATOM 1428 O O . GLY A 1 195 ? 11.154 -6.420 -1.749 1.00 29.45 224 GLY A O 1
ATOM 1429 N N . GLU A 1 196 ? 11.009 -6.717 -3.935 1.00 26.09 225 GLU A N 1
ATOM 1430 C CA . GLU A 1 196 ? 11.329 -8.141 -3.836 1.00 25.06 225 GLU A CA 1
ATOM 1431 C C . GLU A 1 196 ? 12.731 -8.375 -4.398 1.00 25.11 225 GLU A C 1
ATOM 1432 O O . GLU A 1 196 ? 13.158 -7.617 -5.286 1.00 24.70 225 GLU A O 1
ATOM 1438 N N . ASN A 1 197 ? 13.419 -9.424 -3.904 1.00 25.47 226 ASN A N 1
ATOM 1439 C CA . ASN A 1 197 ? 14.735 -9.799 -4.433 1.00 26.79 226 ASN A CA 1
ATOM 1440 C C . ASN A 1 197 ? 14.667 -10.562 -5.744 1.00 25.44 226 ASN A C 1
ATOM 1441 O O . ASN A 1 197 ? 13.858 -11.477 -5.864 1.00 26.62 226 ASN A O 1
ATOM 1446 N N . LEU A 1 198 ? 15.495 -10.221 -6.719 1.00 26.09 227 LEU A N 1
ATOM 1447 C CA . LEU A 1 198 ? 15.591 -11.076 -7.924 1.00 26.79 227 LEU A CA 1
ATOM 1448 C C . LEU A 1 198 ? 16.237 -12.411 -7.507 1.00 27.94 227 LEU A C 1
ATOM 1449 O O . LEU A 1 198 ? 16.867 -12.476 -6.447 1.00 28.64 227 LEU A O 1
ATOM 1454 N N . ASP A 1 199 ? 16.010 -13.461 -8.307 1.00 27.66 228 ASP A N 1
ATOM 1455 C CA . ASP A 1 199 ? 16.473 -14.799 -8.003 1.00 28.79 228 ASP A CA 1
ATOM 1456 C C . ASP A 1 199 ? 18.003 -14.765 -7.964 1.00 29.57 228 ASP A C 1
ATOM 1457 O O . ASP A 1 199 ? 18.613 -14.295 -8.915 1.00 28.43 228 ASP A O 1
ATOM 1462 N N . PRO A 1 200 ? 18.612 -15.283 -6.873 1.00 31.91 229 PRO A N 1
ATOM 1463 C CA . PRO A 1 200 ? 20.057 -15.173 -6.736 1.00 32.71 229 PRO A CA 1
ATOM 1464 C C . PRO A 1 200 ? 20.793 -15.956 -7.833 1.00 31.59 229 PRO A C 1
ATOM 1465 O O . PRO A 1 200 ? 21.822 -15.534 -8.267 1.00 30.10 229 PRO A O 1
ATOM 1469 N N . ALA A 1 201 ? 20.247 -17.099 -8.247 1.00 31.50 230 ALA A N 1
ATOM 1470 C CA . ALA A 1 201 ? 20.875 -17.909 -9.280 1.00 30.71 230 ALA A CA 1
ATOM 1471 C C . ALA A 1 201 ? 20.819 -17.176 -10.590 1.00 28.41 230 ALA A C 1
ATOM 1472 O O . ALA A 1 201 ? 21.784 -17.238 -11.374 1.00 25.87 230 ALA A O 1
ATOM 1474 N N . ILE A 1 202 ? 19.708 -16.462 -10.842 1.00 26.83 231 ILE A N 1
ATOM 1475 C CA . ILE A 1 202 ? 19.643 -15.658 -12.084 1.00 25.40 231 ILE A CA 1
ATOM 1476 C C . ILE A 1 202 ? 20.635 -14.519 -12.030 1.00 24.83 231 ILE A C 1
ATOM 1477 O O . ILE A 1 202 ? 21.281 -14.275 -13.043 1.00 24.83 231 ILE A O 1
ATOM 1482 N N . LEU A 1 203 ? 20.796 -13.853 -10.877 1.00 25.41 232 LEU A N 1
ATOM 1483 C CA . LEU A 1 203 ? 21.784 -12.744 -10.807 1.00 26.50 232 LEU A CA 1
ATOM 1484 C C . LEU A 1 203 ? 23.250 -13.241 -10.962 1.00 26.61 232 LEU A C 1
ATOM 1485 O O . LEU A 1 203 ? 24.087 -12.555 -11.584 1.00 25.24 232 LEU A O 1
ATOM 1490 N N . GLU A 1 204 ? 23.543 -14.415 -10.407 1.00 26.70 233 GLU A N 1
ATOM 1491 C CA . GLU A 1 204 ? 24.907 -15.028 -10.640 1.00 28.08 233 GLU A CA 1
ATOM 1492 C C . GLU A 1 204 ? 25.118 -15.351 -12.130 1.00 26.79 233 GLU A C 1
ATOM 1493 O O . GLU A 1 204 ? 26.192 -15.121 -12.673 1.00 28.35 233 GLU A O 1
ATOM 1499 N N . GLU A 1 205 ? 24.072 -15.811 -12.824 1.00 25.76 234 GLU A N 1
ATOM 1500 C CA . GLU A 1 205 ? 24.231 -16.096 -14.268 1.00 24.80 234 GLU A CA 1
ATOM 1501 C C . GLU A 1 205 ? 24.441 -14.794 -15.056 1.00 23.23 234 GLU A C 1
ATOM 1502 O O . GLU A 1 205 ? 25.373 -14.686 -15.899 1.00 22.12 234 GLU A O 1
ATOM 1508 N N . VAL A 1 206 ? 23.644 -13.777 -14.738 1.00 21.49 235 VAL A N 1
ATOM 1509 C CA . VAL A 1 206 ? 23.866 -12.433 -15.283 1.00 22.03 235 VAL A CA 1
ATOM 1510 C C . VAL A 1 206 ? 25.312 -12.024 -15.074 1.00 23.41 235 VAL A C 1
ATOM 1511 O O . VAL A 1 206 ? 26.017 -11.659 -16.047 1.00 24.59 235 VAL A O 1
ATOM 1515 N N . ASP A 1 207 ? 25.813 -12.165 -13.841 1.00 24.68 236 ASP A N 1
ATOM 1516 C CA . ASP A 1 207 ? 27.206 -11.763 -13.618 1.00 29.06 236 ASP A CA 1
ATOM 1517 C C . ASP A 1 207 ? 28.193 -12.456 -14.575 1.00 29.98 236 ASP A C 1
ATOM 1518 O O . ASP A 1 207 ? 29.108 -11.811 -15.050 1.00 30.67 236 ASP A O 1
ATOM 1523 N N . ARG A 1 208 ? 27.991 -13.750 -14.839 1.00 30.37 237 ARG A N 1
ATOM 1524 C CA . ARG A 1 208 ? 28.927 -14.518 -15.688 1.00 32.18 237 ARG A CA 1
ATOM 1525 C C . ARG A 1 208 ? 28.893 -14.036 -17.125 1.00 29.93 237 ARG A C 1
ATOM 1526 O O . ARG A 1 208 ? 29.912 -13.904 -17.756 1.00 28.17 237 ARG A O 1
ATOM 1534 N N . GLU A 1 209 ? 27.682 -13.795 -17.643 1.00 27.46 238 GLU A N 1
ATOM 1535 C CA . GLU A 1 209 ? 27.525 -13.192 -18.993 1.00 26.33 238 GLU A CA 1
ATOM 1536 C C . GLU A 1 209 ? 28.140 -11.832 -19.048 1.00 25.54 238 GLU A C 1
ATOM 1537 O O . GLU A 1 209 ? 28.879 -11.551 -20.019 1.00 26.52 238 GLU A O 1
ATOM 1543 N N . LEU A 1 210 ? 27.862 -10.973 -18.048 1.00 24.30 239 LEU A N 1
ATOM 1544 C CA . LEU A 1 210 ? 28.465 -9.627 -18.053 1.00 25.62 239 LEU A CA 1
ATOM 1545 C C . LEU A 1 210 ? 30.014 -9.657 -17.993 1.00 27.56 239 LEU A C 1
ATOM 1546 O O . LEU A 1 210 ? 30.672 -8.830 -18.635 1.00 28.15 239 LEU A O 1
ATOM 1551 N N . ALA A 1 211 ? 30.572 -10.578 -17.199 1.00 27.92 240 ALA A N 1
ATOM 1552 C CA . ALA A 1 211 ? 32.084 -10.684 -17.032 1.00 30.13 240 ALA A CA 1
ATOM 1553 C C . ALA A 1 211 ? 32.784 -11.204 -18.297 1.00 30.88 240 ALA A C 1
ATOM 1554 O O . ALA A 1 211 ? 34.003 -10.990 -18.507 1.00 31.91 240 ALA A O 1
ATOM 1556 N N . HIS A 1 212 ? 32.035 -11.915 -19.142 1.00 30.33 241 HIS A N 1
ATOM 1557 C CA . HIS A 1 212 ? 32.664 -12.527 -20.327 1.00 31.87 241 HIS A CA 1
ATOM 1558 C C . HIS A 1 212 ? 32.308 -11.850 -21.612 1.00 31.36 241 HIS A C 1
ATOM 1559 O O . HIS A 1 212 ? 32.915 -12.144 -22.650 1.00 30.70 241 HIS A O 1
ATOM 1566 N N . CYS A 1 213 ? 31.331 -10.946 -21.587 1.00 30.05 242 CYS A N 1
ATOM 1567 C CA . CYS A 1 213 ? 30.937 -10.388 -22.884 1.00 29.99 242 CYS A CA 1
ATOM 1568 C C . CYS A 1 213 ? 32.038 -9.476 -23.386 1.00 30.68 242 CYS A C 1
ATOM 1569 O O . CYS A 1 213 ? 32.822 -8.963 -22.582 1.00 32.71 242 CYS A O 1
ATOM 1572 N N . ASP A 1 214 ? 32.142 -9.326 -24.707 1.00 29.70 243 ASP A N 1
ATOM 1573 C CA . ASP A 1 214 ? 33.117 -8.378 -25.273 1.00 31.06 243 ASP A CA 1
ATOM 1574 C C . ASP A 1 214 ? 32.387 -7.220 -25.981 1.00 30.19 243 ASP A C 1
ATOM 1575 O O . ASP A 1 214 ? 32.983 -6.291 -26.430 1.00 29.24 243 ASP A O 1
ATOM 1580 N N . LEU A 1 215 ? 31.055 -7.241 -25.967 1.00 28.25 244 LEU A N 1
ATOM 1581 C CA . LEU A 1 215 ? 30.261 -6.139 -26.481 1.00 28.94 244 LEU A CA 1
ATOM 1582 C C . LEU A 1 215 ? 28.898 -6.226 -25.814 1.00 28.18 244 LEU A C 1
ATOM 1583 O O . LEU A 1 215 ? 28.356 -7.313 -25.709 1.00 27.42 244 LEU A O 1
ATOM 1588 N N . CYS A 1 216 ? 28.354 -5.095 -25.389 1.00 28.84 245 CYS A N 1
ATOM 1589 C CA . CYS A 1 216 ? 27.023 -5.084 -24.763 1.00 28.02 245 CYS A CA 1
ATOM 1590 C C . CYS A 1 216 ? 26.122 -4.012 -25.443 1.00 28.47 245 CYS A C 1
ATOM 1591 O O . CYS A 1 216 ? 26.592 -2.889 -25.722 1.00 29.80 245 CYS A O 1
ATOM 1594 N N . LEU A 1 217 ? 24.867 -4.366 -25.745 1.00 26.42 246 LEU A N 1
ATOM 1595 C CA . LEU A 1 217 ? 23.870 -3.404 -26.254 1.00 28.25 246 LEU A CA 1
ATOM 1596 C C . LEU A 1 217 ? 22.793 -3.229 -25.184 1.00 27.46 246 LEU A C 1
ATOM 1597 O O . LEU A 1 217 ? 22.377 -4.201 -24.576 1.00 25.80 246 LEU A O 1
ATOM 1602 N N . VAL A 1 218 ? 22.331 -2.006 -24.986 1.00 29.27 247 VAL A N 1
ATOM 1603 C CA . VAL A 1 218 ? 21.293 -1.743 -24.023 1.00 28.84 247 VAL A CA 1
ATOM 1604 C C . VAL A 1 218 ? 20.107 -1.092 -24.755 1.00 31.01 247 VAL A C 1
ATOM 1605 O O . VAL A 1 218 ? 20.221 -0.070 -25.419 1.00 33.16 247 VAL A O 1
ATOM 1609 N N . VAL A 1 219 ? 18.969 -1.762 -24.694 1.00 31.10 248 VAL A N 1
ATOM 1610 C CA . VAL A 1 219 ? 17.922 -1.449 -25.602 1.00 33.38 248 VAL A CA 1
ATOM 1611 C C . VAL A 1 219 ? 16.656 -1.195 -24.823 1.00 35.56 248 VAL A C 1
ATOM 1612 O O . VAL A 1 219 ? 16.292 -1.943 -23.917 1.00 33.13 248 VAL A O 1
ATOM 1616 N N . GLY A 1 220 ? 16.059 -0.068 -25.101 1.00 40.97 249 GLY A N 1
ATOM 1617 C CA . GLY A 1 220 ? 14.682 0.176 -24.717 1.00 44.64 249 GLY A CA 1
ATOM 1618 C C . GLY A 1 220 ? 14.156 0.369 -23.297 1.00 47.48 249 GLY A C 1
ATOM 1619 O O . GLY A 1 220 ? 13.242 -0.326 -22.854 1.00 47.19 249 GLY A O 1
ATOM 1620 N N . THR A 1 221 ? 14.606 1.286 -22.463 1.00 51.57 250 THR A N 1
ATOM 1621 C CA . THR A 1 221 ? 15.894 1.287 -21.828 1.00 52.99 250 THR A CA 1
ATOM 1622 C C . THR A 1 221 ? 15.137 1.037 -20.549 1.00 52.13 250 THR A C 1
ATOM 1623 O O . THR A 1 221 ? 14.051 1.603 -20.388 1.00 53.32 250 THR A O 1
ATOM 1627 N N . SER A 1 222 ? 15.514 0.296 -19.598 1.00 50.79 251 SER A N 1
ATOM 1628 C CA . SER A 1 222 ? 16.753 -0.425 -19.385 1.00 49.07 251 SER A CA 1
ATOM 1629 C C . SER A 1 222 ? 17.604 0.190 -18.268 1.00 49.33 251 SER A C 1
ATOM 1630 O O . SER A 1 222 ? 18.511 -0.503 -17.759 1.00 50.09 251 SER A O 1
ATOM 1633 N N . SER A 1 223 ? 17.314 1.493 -17.940 1.00 49.03 252 SER A N 1
ATOM 1634 C CA . SER A 1 223 ? 18.185 2.253 -17.027 1.00 47.85 252 SER A CA 1
ATOM 1635 C C . SER A 1 223 ? 17.498 2.995 -15.881 1.00 47.50 252 SER A C 1
ATOM 1636 O O . SER A 1 223 ? 18.082 3.915 -15.296 1.00 48.43 252 SER A O 1
ATOM 1639 N N . VAL A 1 224 ? 16.278 2.581 -15.535 1.00 45.59 253 VAL A N 1
ATOM 1640 C CA . VAL A 1 224 ? 15.616 3.139 -14.364 1.00 44.31 253 VAL A CA 1
ATOM 1641 C C . VAL A 1 224 ? 15.085 2.154 -13.309 1.00 40.24 253 VAL A C 1
ATOM 1642 O O . VAL A 1 224 ? 14.681 2.569 -12.243 1.00 41.31 253 VAL A O 1
ATOM 1646 N N . VAL A 1 225 ? 15.120 0.865 -13.631 1.00 34.91 254 VAL A N 1
ATOM 1647 C CA . VAL A 1 225 ? 14.828 -0.215 -12.722 1.00 32.21 254 VAL A CA 1
ATOM 1648 C C . VAL A 1 225 ? 16.119 -0.901 -12.248 1.00 30.87 254 VAL A C 1
ATOM 1649 O O . VAL A 1 225 ? 16.896 -1.438 -13.088 1.00 28.54 254 VAL A O 1
ATOM 1653 N N . TYR A 1 226 ? 16.366 -0.855 -10.935 1.00 30.90 255 TYR A N 1
ATOM 1654 C CA . TYR A 1 226 ? 17.596 -1.441 -10.327 1.00 31.92 255 TYR A CA 1
ATOM 1655 C C . TYR A 1 226 ? 17.219 -2.827 -9.766 1.00 31.01 255 TYR A C 1
ATOM 1656 O O . TYR A 1 226 ? 16.023 -3.056 -9.436 1.00 29.87 255 TYR A O 1
ATOM 1665 N N . PRO A 1 227 ? 18.192 -3.756 -9.662 1.00 29.93 256 PRO A N 1
ATOM 1666 C CA . PRO A 1 227 ? 19.625 -3.595 -10.041 1.00 30.39 256 PRO A CA 1
ATOM 1667 C C . PRO A 1 227 ? 19.926 -3.674 -11.528 1.00 28.46 256 PRO A C 1
ATOM 1668 O O . PRO A 1 227 ? 21.053 -3.374 -11.881 1.00 28.68 256 PRO A O 1
ATOM 1672 N N . ALA A 1 228 ? 18.950 -4.025 -12.400 1.00 25.48 257 ALA A N 1
ATOM 1673 C CA . ALA A 1 228 ? 19.267 -4.229 -13.846 1.00 24.47 257 ALA A CA 1
ATOM 1674 C C . ALA A 1 228 ? 19.937 -3.012 -14.451 1.00 24.58 257 ALA A C 1
ATOM 1675 O O . ALA A 1 228 ? 20.774 -3.122 -15.352 1.00 26.16 257 ALA A O 1
ATOM 1677 N N . ALA A 1 229 ? 19.542 -1.843 -13.970 1.00 25.44 258 ALA A N 1
ATOM 1678 C CA . ALA A 1 229 ? 20.136 -0.588 -14.417 1.00 27.39 258 ALA A CA 1
ATOM 1679 C C . ALA A 1 229 ? 21.656 -0.488 -14.265 1.00 29.05 258 ALA A C 1
ATOM 1680 O O . ALA A 1 229 ? 22.241 0.340 -14.990 1.00 29.21 258 ALA A O 1
ATOM 1682 N N . MET A 1 230 ? 22.251 -1.241 -13.303 1.00 30.18 259 MET A N 1
ATOM 1683 C CA A MET A 1 230 ? 23.712 -1.209 -13.113 0.50 32.12 259 MET A CA 1
ATOM 1684 C CA B MET A 1 230 ? 23.710 -1.273 -13.051 0.50 32.80 259 MET A CA 1
ATOM 1685 C C . MET A 1 230 ? 24.444 -2.242 -13.972 1.00 31.59 259 MET A C 1
ATOM 1686 O O . MET A 1 230 ? 25.681 -2.263 -13.980 1.00 31.65 259 MET A O 1
ATOM 1695 N N . PHE A 1 231 ? 23.693 -3.081 -14.708 1.00 28.31 260 PHE A N 1
ATOM 1696 C CA . PHE A 1 231 ? 24.309 -4.137 -15.532 1.00 28.02 260 PHE A CA 1
ATOM 1697 C C . PHE A 1 231 ? 25.216 -3.535 -16.588 1.00 30.10 260 PHE A C 1
ATOM 1698 O O . PHE A 1 231 ? 26.432 -3.791 -16.580 1.00 30.27 260 PHE A O 1
ATOM 1706 N N . ALA A 1 232 ? 24.672 -2.719 -17.488 1.00 28.77 261 ALA A N 1
ATOM 1707 C CA . ALA A 1 232 ? 25.542 -2.238 -18.586 1.00 29.37 261 ALA A CA 1
ATOM 1708 C C . ALA A 1 232 ? 26.736 -1.397 -18.036 1.00 30.91 261 ALA A C 1
ATOM 1709 O O . ALA A 1 232 ? 27.894 -1.598 -18.441 1.00 32.40 261 ALA A O 1
ATOM 1711 N N . PRO A 1 233 ? 26.472 -0.496 -17.076 1.00 32.72 262 PRO A N 1
ATOM 1712 C CA . PRO A 1 233 ? 27.581 0.266 -16.523 1.00 35.60 262 PRO A CA 1
ATOM 1713 C C . PRO A 1 233 ? 28.683 -0.591 -15.900 1.00 36.72 262 PRO A C 1
ATOM 1714 O O . PRO A 1 233 ? 29.843 -0.158 -15.888 1.00 38.17 262 PRO A O 1
ATOM 1718 N N . GLN A 1 234 ? 28.332 -1.766 -15.379 1.00 35.58 263 GLN A N 1
ATOM 1719 C CA . GLN A 1 234 ? 29.330 -2.705 -14.847 1.00 38.19 263 GLN A CA 1
ATOM 1720 C C . GLN A 1 234 ? 30.246 -3.179 -15.940 1.00 37.99 263 GLN A C 1
ATOM 1721 O O . GLN A 1 234 ? 31.472 -3.285 -15.733 1.00 40.01 263 GLN A O 1
ATOM 1727 N N . VAL A 1 235 ? 29.649 -3.440 -17.104 1.00 34.97 264 VAL A N 1
ATOM 1728 C CA . VAL A 1 235 ? 30.386 -3.839 -18.313 1.00 33.88 264 VAL A CA 1
ATOM 1729 C C . VAL A 1 235 ? 31.316 -2.739 -18.843 1.00 36.53 264 VAL A C 1
ATOM 1730 O O . VAL A 1 235 ? 32.515 -2.998 -19.159 1.00 35.88 264 VAL A O 1
ATOM 1734 N N . ALA A 1 236 ? 30.791 -1.519 -18.954 1.00 36.63 265 ALA A N 1
ATOM 1735 C CA . ALA A 1 236 ? 31.617 -0.360 -19.317 1.00 39.51 265 ALA A CA 1
ATOM 1736 C C . ALA A 1 236 ? 32.740 -0.080 -18.274 1.00 40.92 265 ALA A C 1
ATOM 1737 O O . ALA A 1 236 ? 33.868 0.171 -18.644 1.00 42.39 265 ALA A O 1
ATOM 1739 N N . ALA A 1 237 ? 32.446 -0.157 -16.967 1.00 39.98 266 ALA A N 1
ATOM 1740 C CA . ALA A 1 237 ? 33.476 0.061 -15.904 1.00 41.89 266 ALA A CA 1
ATOM 1741 C C . ALA A 1 237 ? 34.645 -0.956 -15.969 1.00 43.04 266 ALA A C 1
ATOM 1742 O O . ALA A 1 237 ? 35.731 -0.735 -15.424 1.00 44.89 266 ALA A O 1
ATOM 1744 N N . ARG A 1 238 ? 34.401 -2.063 -16.661 1.00 42.05 267 ARG A N 1
ATOM 1745 C CA . ARG A 1 238 ? 35.421 -3.037 -17.064 1.00 43.61 267 ARG A CA 1
ATOM 1746 C C . ARG A 1 238 ? 36.206 -2.658 -18.362 1.00 44.83 267 ARG A C 1
ATOM 1747 O O . ARG A 1 238 ? 37.247 -3.282 -18.694 1.00 44.62 267 ARG A O 1
ATOM 1755 N N . GLY A 1 239 ? 35.732 -1.630 -19.074 1.00 45.10 268 GLY A N 1
ATOM 1756 C CA . GLY A 1 239 ? 36.376 -1.153 -20.301 1.00 45.09 268 GLY A CA 1
ATOM 1757 C C . GLY A 1 239 ? 35.825 -1.750 -21.580 1.00 43.86 268 GLY A C 1
ATOM 1758 O O . GLY A 1 239 ? 36.402 -1.606 -22.658 1.00 44.94 268 GLY A O 1
ATOM 1759 N N . VAL A 1 240 ? 34.701 -2.442 -21.480 1.00 42.04 269 VAL A N 1
ATOM 1760 C CA . VAL A 1 240 ? 34.093 -3.060 -22.663 1.00 40.67 269 VAL A CA 1
ATOM 1761 C C . VAL A 1 240 ? 33.110 -2.047 -23.304 1.00 40.12 269 VAL A C 1
ATOM 1762 O O . VAL A 1 240 ? 32.460 -1.306 -22.581 1.00 40.36 269 VAL A O 1
ATOM 1766 N N . PRO A 1 241 ? 33.031 -1.980 -24.662 1.00 39.49 270 PRO A N 1
ATOM 1767 C CA . PRO A 1 241 ? 32.071 -1.024 -25.270 1.00 39.08 270 PRO A CA 1
ATOM 1768 C C . PRO A 1 241 ? 30.579 -1.329 -25.008 1.00 37.61 270 PRO A C 1
ATOM 1769 O O . PRO A 1 241 ? 30.132 -2.477 -25.192 1.00 34.72 270 PRO A O 1
ATOM 1773 N N . VAL A 1 242 ? 29.823 -0.303 -24.638 1.00 39.25 271 VAL A N 1
ATOM 1774 C CA . VAL A 1 242 ? 28.347 -0.398 -24.517 1.00 37.96 271 VAL A CA 1
ATOM 1775 C C . VAL A 1 242 ? 27.641 0.535 -25.510 1.00 39.00 271 VAL A C 1
ATOM 1776 O O . VAL A 1 242 ? 27.981 1.726 -25.606 1.00 41.99 271 VAL A O 1
ATOM 1780 N N . ALA A 1 243 ? 26.657 0.004 -26.240 1.00 37.11 272 ALA A N 1
ATOM 1781 C CA . ALA A 1 243 ? 25.841 0.816 -27.113 1.00 38.01 272 ALA A CA 1
ATOM 1782 C C . ALA A 1 243 ? 24.414 0.813 -26.647 1.00 38.20 272 ALA A C 1
ATOM 1783 O O . ALA A 1 243 ? 23.786 -0.254 -26.481 1.00 36.20 272 ALA A O 1
ATOM 1785 N N . GLU A 1 244 ? 23.910 2.017 -26.388 1.00 39.99 273 GLU A N 1
ATOM 1786 C CA . GLU A 1 244 ? 22.567 2.232 -25.938 1.00 40.72 273 GLU A CA 1
ATOM 1787 C C . GLU A 1 244 ? 21.663 2.656 -27.079 1.00 41.68 273 GLU A C 1
ATOM 1788 O O . GLU A 1 244 ? 21.978 3.615 -27.748 1.00 45.59 273 GLU A O 1
ATOM 1794 N N . PHE A 1 245 ? 20.552 1.948 -27.284 1.00 40.72 274 PHE A N 1
ATOM 1795 C CA . PHE A 1 245 ? 19.534 2.293 -28.286 1.00 41.84 274 PHE A CA 1
ATOM 1796 C C . PHE A 1 245 ? 18.243 2.708 -27.551 1.00 42.79 274 PHE A C 1
ATOM 1797 O O . PHE A 1 245 ? 17.562 1.873 -26.910 1.00 41.98 274 PHE A O 1
ATOM 1805 N N . ASN A 1 246 ? 17.891 3.979 -27.681 1.00 48.61 275 ASN A N 1
ATOM 1806 C CA . ASN A 1 246 ? 16.787 4.562 -26.925 1.00 52.52 275 ASN A CA 1
ATOM 1807 C C . ASN A 1 246 ? 16.270 5.832 -27.558 1.00 57.12 275 ASN A C 1
ATOM 1808 O O . ASN A 1 246 ? 17.063 6.615 -28.037 1.00 59.43 275 ASN A O 1
ATOM 1813 N N . THR A 1 247 ? 14.955 6.074 -27.502 1.00 61.39 276 THR A N 1
ATOM 1814 C CA . THR A 1 247 ? 14.374 7.293 -28.107 1.00 66.47 276 THR A CA 1
ATOM 1815 C C . THR A 1 247 ? 14.804 8.602 -27.440 1.00 69.58 276 THR A C 1
ATOM 1816 O O . THR A 1 247 ? 14.651 9.660 -28.032 1.00 74.61 276 THR A O 1
ATOM 1820 N N . GLU A 1 248 ? 15.329 8.524 -26.217 1.00 67.49 277 GLU A N 1
ATOM 1821 C CA . GLU A 1 248 ? 15.860 9.684 -25.472 1.00 69.91 277 GLU A CA 1
ATOM 1822 C C . GLU A 1 248 ? 17.131 9.275 -24.702 1.00 66.47 277 GLU A C 1
ATOM 1823 O O . GLU A 1 248 ? 17.495 8.096 -24.703 1.00 62.56 277 GLU A O 1
ATOM 1829 N N . THR A 1 249 ? 17.819 10.228 -24.064 1.00 68.26 278 THR A N 1
ATOM 1830 C CA . THR A 1 249 ? 19.000 9.897 -23.234 1.00 64.90 278 THR A CA 1
ATOM 1831 C C . THR A 1 249 ? 18.554 9.415 -21.840 1.00 62.75 278 THR A C 1
ATOM 1832 O O . THR A 1 249 ? 17.403 9.605 -21.481 1.00 64.25 278 THR A O 1
ATOM 1836 N N . THR A 1 250 ? 19.443 8.764 -21.081 1.00 59.46 279 THR A N 1
ATOM 1837 C CA . THR A 1 250 ? 19.073 8.202 -19.762 1.00 57.17 279 THR A CA 1
ATOM 1838 C C . THR A 1 250 ? 20.093 8.570 -18.670 1.00 57.54 279 THR A C 1
ATOM 1839 O O . THR A 1 250 ? 21.179 9.073 -18.991 1.00 57.80 279 THR A O 1
ATOM 1843 N N . PRO A 1 251 ? 19.763 8.321 -17.379 1.00 57.12 280 PRO A N 1
ATOM 1844 C CA . PRO A 1 251 ? 20.776 8.630 -16.360 1.00 58.01 280 PRO A CA 1
ATOM 1845 C C . PRO A 1 251 ? 22.143 7.936 -16.573 1.00 55.95 280 PRO A C 1
ATOM 1846 O O . PRO A 1 251 ? 23.142 8.393 -16.030 1.00 57.27 280 PRO A O 1
ATOM 1850 N N . ALA A 1 252 ? 22.192 6.861 -17.359 1.00 53.25 281 ALA A N 1
ATOM 1851 C CA . ALA A 1 252 ? 23.437 6.105 -17.566 1.00 51.34 281 ALA A CA 1
ATOM 1852 C C . ALA A 1 252 ? 24.175 6.415 -18.891 1.00 52.29 281 ALA A C 1
ATOM 1853 O O . ALA A 1 252 ? 25.332 6.017 -19.083 1.00 51.61 281 ALA A O 1
ATOM 1855 N N . THR A 1 253 ? 23.517 7.108 -19.811 1.00 52.78 282 THR A N 1
ATOM 1856 C CA . THR A 1 253 ? 24.063 7.279 -21.151 1.00 52.98 282 THR A CA 1
ATOM 1857 C C . THR A 1 253 ? 25.578 7.582 -21.165 1.00 54.49 282 THR A C 1
ATOM 1858 O O . THR A 1 253 ? 26.373 6.903 -21.845 1.00 52.89 282 THR A O 1
ATOM 1862 N N . ASN A 1 254 ? 25.970 8.573 -20.370 1.00 57.19 283 ASN A N 1
ATOM 1863 C CA . ASN A 1 254 ? 27.324 9.114 -20.441 1.00 60.65 283 ASN A CA 1
ATOM 1864 C C . ASN A 1 254 ? 28.384 8.165 -19.897 1.00 58.63 283 ASN A C 1
ATOM 1865 O O . ASN A 1 254 ? 29.579 8.473 -19.902 1.00 61.03 283 ASN A O 1
ATOM 1870 N N . ARG A 1 255 ? 27.934 6.993 -19.471 1.00 54.57 284 ARG A N 1
ATOM 1871 C CA . ARG A 1 255 ? 28.829 5.922 -19.110 1.00 52.67 284 ARG A CA 1
ATOM 1872 C C . ARG A 1 255 ? 29.185 5.038 -20.309 1.00 50.09 284 ARG A C 1
ATOM 1873 O O . ARG A 1 255 ? 30.100 4.245 -20.220 1.00 49.85 284 ARG A O 1
ATOM 1881 N N . PHE A 1 256 ? 28.478 5.182 -21.428 1.00 48.44 285 PHE A N 1
ATOM 1882 C CA . PHE A 1 256 ? 28.550 4.177 -22.503 1.00 45.29 285 PHE A CA 1
ATOM 1883 C C . PHE A 1 256 ? 29.406 4.671 -23.661 1.00 47.50 285 PHE A C 1
ATOM 1884 O O . PHE A 1 256 ? 29.670 5.859 -23.753 1.00 49.87 285 PHE A O 1
ATOM 1892 N N . ARG A 1 257 ? 29.848 3.745 -24.518 1.00 45.98 286 ARG A N 1
ATOM 1893 C CA . ARG A 1 257 ? 30.714 4.070 -25.659 1.00 48.44 286 ARG A CA 1
ATOM 1894 C C . ARG A 1 257 ? 29.879 4.684 -26.784 1.00 49.37 286 ARG A C 1
ATOM 1895 O O . ARG A 1 257 ? 30.380 5.530 -27.514 1.00 51.72 286 ARG A O 1
ATOM 1903 N N . PHE A 1 258 ? 28.608 4.272 -26.898 1.00 47.29 287 PHE A N 1
ATOM 1904 C CA . PHE A 1 258 ? 27.734 4.688 -28.026 1.00 48.13 287 PHE A CA 1
ATOM 1905 C C . PHE A 1 258 ? 26.295 4.995 -27.631 1.00 47.79 287 PHE A C 1
ATOM 1906 O O . PHE A 1 258 ? 25.716 4.299 -26.787 1.00 45.04 287 PHE A O 1
ATOM 1914 N N . HIS A 1 259 ? 25.690 5.957 -28.323 1.00 50.62 288 HIS A N 1
ATOM 1915 C CA . HIS A 1 259 ? 24.258 6.256 -28.161 1.00 51.56 288 HIS A CA 1
ATOM 1916 C C . HIS A 1 259 ? 23.603 6.507 -29.522 1.00 53.22 288 HIS A C 1
ATOM 1917 O O . HIS A 1 259 ? 23.961 7.438 -30.236 1.00 57.37 288 HIS A O 1
ATOM 1924 N N . PHE A 1 260 ? 22.658 5.635 -29.855 1.00 51.80 289 PHE A N 1
ATOM 1925 C CA . PHE A 1 260 ? 21.851 5.687 -31.063 1.00 54.17 289 PHE A CA 1
ATOM 1926 C C . PHE A 1 260 ? 20.383 6.030 -30.746 1.00 56.89 289 PHE A C 1
ATOM 1927 O O . PHE A 1 260 ? 19.594 5.164 -30.318 1.00 54.19 289 PHE A O 1
ATOM 1935 N N . GLN A 1 261 ? 20.019 7.288 -30.962 1.00 62.52 290 GLN A N 1
ATOM 1936 C CA . GLN A 1 261 ? 18.637 7.735 -30.787 1.00 67.06 290 GLN A CA 1
ATOM 1937 C C . GLN A 1 261 ? 17.699 7.287 -31.914 1.00 68.98 290 GLN A C 1
ATOM 1938 O O . GLN A 1 261 ? 18.146 7.000 -33.027 1.00 69.11 290 GLN A O 1
ATOM 1944 N N . GLY A 1 262 ? 16.403 7.217 -31.602 1.00 71.18 291 GLY A N 1
ATOM 1945 C CA . GLY A 1 262 ? 15.382 6.701 -32.514 1.00 74.01 291 GLY A CA 1
ATOM 1946 C C . GLY A 1 262 ? 14.587 5.541 -31.919 1.00 72.65 291 GLY A C 1
ATOM 1947 O O . GLY A 1 262 ? 14.985 4.975 -30.885 1.00 69.29 291 GLY A O 1
ATOM 1948 N N . PRO A 1 263 ? 13.447 5.175 -32.546 1.00 75.57 292 PRO A N 1
ATOM 1949 C CA . PRO A 1 263 ? 12.767 3.953 -32.072 1.00 73.72 292 PRO A CA 1
ATOM 1950 C C . PRO A 1 263 ? 13.653 2.760 -32.444 1.00 69.71 292 PRO A C 1
ATOM 1951 O O . PRO A 1 263 ? 14.247 2.774 -33.517 1.00 69.61 292 PRO A O 1
ATOM 1955 N N . CYS A 1 264 ? 13.781 1.751 -31.586 1.00 67.09 293 CYS A N 1
ATOM 1956 C CA . CYS A 1 264 ? 14.724 0.658 -31.928 1.00 64.69 293 CYS A CA 1
ATOM 1957 C C . CYS A 1 264 ? 14.195 -0.384 -32.938 1.00 63.67 293 CYS A C 1
ATOM 1958 O O . CYS A 1 264 ? 14.886 -1.324 -33.305 1.00 61.71 293 CYS A O 1
ATOM 1961 N N . GLY A 1 265 ? 12.971 -0.192 -33.399 1.00 66.06 294 GLY A N 1
ATOM 1962 C CA . GLY A 1 265 ? 12.480 -0.940 -34.532 1.00 65.97 294 GLY A CA 1
ATOM 1963 C C . GLY A 1 265 ? 13.081 -0.366 -35.803 1.00 66.71 294 GLY A C 1
ATOM 1964 O O . GLY A 1 265 ? 12.880 -0.927 -36.872 1.00 68.39 294 GLY A O 1
ATOM 1965 N N . THR A 1 266 ? 13.818 0.749 -35.684 1.00 66.50 295 THR A N 1
ATOM 1966 C CA . THR A 1 266 ? 14.558 1.382 -36.805 1.00 66.91 295 THR A CA 1
ATOM 1967 C C . THR A 1 266 ? 16.105 1.203 -36.714 1.00 63.30 295 THR A C 1
ATOM 1968 O O . THR A 1 266 ? 16.780 0.762 -37.678 1.00 61.77 295 THR A O 1
ATOM 1972 N N . THR A 1 267 ? 16.647 1.546 -35.545 1.00 60.58 296 THR A N 1
ATOM 1973 C CA . THR A 1 267 ? 18.091 1.558 -35.334 1.00 57.78 296 THR A CA 1
ATOM 1974 C C . THR A 1 267 ? 18.660 0.163 -35.198 1.00 52.37 296 THR A C 1
ATOM 1975 O O . THR A 1 267 ? 19.665 -0.163 -35.838 1.00 51.89 296 THR A O 1
ATOM 1979 N N . LEU A 1 268 ? 18.009 -0.653 -34.376 1.00 48.44 297 LEU A N 1
ATOM 1980 C CA . LEU A 1 268 ? 18.481 -1.996 -34.075 1.00 43.42 297 LEU A CA 1
ATOM 1981 C C . LEU A 1 268 ? 18.585 -2.893 -35.261 1.00 41.49 297 LEU A C 1
ATOM 1982 O O . LEU A 1 268 ? 19.604 -3.562 -35.414 1.00 39.99 297 LEU A O 1
ATOM 1987 N N . PRO A 1 269 ? 17.522 -2.939 -36.092 1.00 41.17 298 PRO A N 1
ATOM 1988 C CA . PRO A 1 269 ? 17.651 -3.687 -37.309 1.00 40.24 298 PRO A CA 1
ATOM 1989 C C . PRO A 1 269 ? 18.888 -3.260 -38.141 1.00 39.70 298 PRO A C 1
ATOM 1990 O O . PRO A 1 269 ? 19.538 -4.137 -38.697 1.00 38.04 298 PRO A O 1
ATOM 1994 N N . GLU A 1 270 ? 19.193 -1.955 -38.206 1.00 39.99 299 GLU A N 1
ATOM 1995 C CA A GLU A 1 270 ? 20.347 -1.435 -38.964 0.50 40.59 299 GLU A CA 1
ATOM 1996 C CA B GLU A 1 270 ? 20.324 -1.499 -38.992 0.50 40.88 299 GLU A CA 1
ATOM 1997 C C . GLU A 1 270 ? 21.665 -1.868 -38.339 1.00 38.51 299 GLU A C 1
ATOM 1998 O O . GLU A 1 270 ? 22.587 -2.294 -39.036 1.00 38.83 299 GLU A O 1
ATOM 2009 N N . ALA A 1 271 ? 21.752 -1.727 -37.022 1.00 36.09 300 ALA A N 1
ATOM 2010 C CA . ALA A 1 271 ? 22.963 -2.019 -36.273 1.00 34.43 300 ALA A CA 1
ATOM 2011 C C . ALA A 1 271 ? 23.279 -3.496 -36.294 1.00 32.28 300 ALA A C 1
ATOM 2012 O O . ALA A 1 271 ? 24.438 -3.902 -36.368 1.00 31.52 300 ALA A O 1
ATOM 2014 N N . LEU A 1 272 ? 22.240 -4.313 -36.289 1.00 31.25 301 LEU A N 1
ATOM 2015 C CA . LEU A 1 272 ? 22.458 -5.755 -36.191 1.00 29.98 301 LEU A CA 1
ATOM 2016 C C . LEU A 1 272 ? 22.551 -6.497 -37.540 1.00 31.42 301 LEU A C 1
ATOM 2017 O O . LEU A 1 272 ? 22.712 -7.727 -37.550 1.00 31.34 301 LEU A O 1
ATOM 2022 N N . ALA A 1 273 ? 22.405 -5.759 -38.647 1.00 32.48 302 ALA A N 1
ATOM 2023 C CA . ALA A 1 273 ? 22.166 -6.344 -39.970 1.00 34.23 302 ALA A CA 1
ATOM 2024 C C . ALA A 1 273 ? 23.411 -7.054 -40.488 1.00 36.03 302 ALA A C 1
ATOM 2025 O O . ALA A 1 273 ? 24.503 -6.675 -40.079 1.00 36.29 302 ALA A O 1
ATOM 2028 N N . PHE B 1 3 ? -16.213 6.054 -54.342 1.00 54.43 32 PHE B N 1
ATOM 2029 C CA . PHE B 1 3 ? -15.662 5.076 -55.317 1.00 53.86 32 PHE B CA 1
ATOM 2030 C C . PHE B 1 3 ? -14.242 5.546 -55.663 1.00 55.13 32 PHE B C 1
ATOM 2031 O O . PHE B 1 3 ? -13.931 6.727 -55.476 1.00 56.17 32 PHE B O 1
ATOM 2039 N N . THR B 1 4 ? -13.409 4.623 -56.157 1.00 55.27 33 THR B N 1
ATOM 2040 C CA . THR B 1 4 ? -11.992 4.874 -56.516 1.00 55.96 33 THR B CA 1
ATOM 2041 C C . THR B 1 4 ? -11.092 4.510 -55.336 1.00 55.04 33 THR B C 1
ATOM 2042 O O . THR B 1 4 ? -10.790 5.367 -54.491 1.00 55.27 33 THR B O 1
ATOM 2046 N N . ALA B 1 5 ? -10.709 3.236 -55.264 1.00 54.06 34 ALA B N 1
ATOM 2047 C CA . ALA B 1 5 ? -9.769 2.784 -54.240 1.00 53.62 34 ALA B CA 1
ATOM 2048 C C . ALA B 1 5 ? -8.377 3.411 -54.520 1.00 52.55 34 ALA B C 1
ATOM 2049 O O . ALA B 1 5 ? -7.849 3.319 -55.662 1.00 53.01 34 ALA B O 1
ATOM 2051 N N . ARG B 1 6 ? -7.813 4.099 -53.520 1.00 50.56 35 ARG B N 1
ATOM 2052 C CA A ARG B 1 6 ? -6.420 4.567 -53.619 0.50 48.99 35 ARG B CA 1
ATOM 2053 C CA B ARG B 1 6 ? -6.420 4.549 -53.632 0.50 48.98 35 ARG B CA 1
ATOM 2054 C C . ARG B 1 6 ? -5.544 4.049 -52.454 1.00 47.07 35 ARG B C 1
ATOM 2055 O O . ARG B 1 6 ? -6.027 3.271 -51.617 1.00 48.13 35 ARG B O 1
ATOM 2070 N N . PRO B 1 7 ? -4.251 4.452 -52.394 1.00 125.77 36 PRO B N 1
ATOM 2071 C CA . PRO B 1 7 ? -3.456 3.803 -51.336 1.00 118.31 36 PRO B CA 1
ATOM 2072 C C . PRO B 1 7 ? -3.511 4.400 -49.920 1.00 116.50 36 PRO B C 1
ATOM 2073 O O . PRO B 1 7 ? -3.387 5.611 -49.737 1.00 117.73 36 PRO B O 1
ATOM 2077 N N . SER B 1 8 ? -3.670 3.533 -48.928 1.00 112.32 37 SER B N 1
ATOM 2078 C CA . SER B 1 8 ? -3.557 3.944 -47.529 1.00 110.57 37 SER B CA 1
ATOM 2079 C C . SER B 1 8 ? -2.126 3.776 -47.002 1.00 104.19 37 SER B C 1
ATOM 2080 O O . SER B 1 8 ? -1.282 3.162 -47.656 1.00 98.05 37 SER B O 1
ATOM 2083 N N . SER B 1 9 ? -1.874 4.323 -45.813 1.00 103.24 38 SER B N 1
ATOM 2084 C CA . SER B 1 9 ? -0.615 4.139 -45.122 1.00 97.46 38 SER B CA 1
ATOM 2085 C C . SER B 1 9 ? -0.876 3.443 -43.783 1.00 97.09 38 SER B C 1
ATOM 2086 O O . SER B 1 9 ? -0.230 3.730 -42.760 1.00 96.77 38 SER B O 1
ATOM 2089 N N . SER B 1 10 ? -1.819 2.504 -43.810 1.00 96.22 39 SER B N 1
ATOM 2090 C CA . SER B 1 10 ? -2.205 1.761 -42.612 1.00 95.70 39 SER B CA 1
ATOM 2091 C C . SER B 1 10 ? -1.381 0.500 -42.419 1.00 89.76 39 SER B C 1
ATOM 2092 O O . SER B 1 10 ? -1.662 -0.527 -43.044 1.00 86.61 39 SER B O 1
ATOM 2095 N N . MET B 1 11 ? -0.401 0.563 -41.515 1.00 87.66 40 MET B N 1
ATOM 2096 C CA . MET B 1 11 ? 0.509 -0.562 -41.304 1.00 83.37 40 MET B CA 1
ATOM 2097 C C . MET B 1 11 ? -0.238 -1.752 -40.746 1.00 84.34 40 MET B C 1
ATOM 2098 O O . MET B 1 11 ? 0.095 -2.892 -41.078 1.00 81.47 40 MET B O 1
ATOM 2103 N N . ALA B 1 12 ? -1.262 -1.514 -39.924 1.00 88.48 41 ALA B N 1
ATOM 2104 C CA . ALA B 1 12 ? -1.885 -2.670 -39.331 1.00 89.67 41 ALA B CA 1
ATOM 2105 C C . ALA B 1 12 ? -2.933 -3.303 -40.250 1.00 90.44 41 ALA B C 1
ATOM 2106 O O . ALA B 1 12 ? -3.214 -4.502 -40.122 1.00 91.06 41 ALA B O 1
ATOM 2108 N N . ASP B 1 13 ? -3.478 -2.531 -41.204 1.00 91.81 42 ASP B N 1
ATOM 2109 C CA . ASP B 1 13 ? -4.284 -3.149 -42.292 1.00 91.95 42 ASP B CA 1
ATOM 2110 C C . ASP B 1 13 ? -3.367 -4.063 -43.145 1.00 86.35 42 ASP B C 1
ATOM 2111 O O . ASP B 1 13 ? -3.743 -5.201 -43.480 1.00 85.85 42 ASP B O 1
ATOM 2116 N N . PHE B 1 14 ? -2.149 -3.592 -43.453 1.00 81.73 43 PHE B N 1
ATOM 2117 C CA . PHE B 1 14 ? -1.212 -4.448 -44.181 1.00 76.88 43 PHE B CA 1
ATOM 2118 C C . PHE B 1 14 ? -0.918 -5.670 -43.328 1.00 76.07 43 PHE B C 1
ATOM 2119 O O . PHE B 1 14 ? -1.016 -6.800 -43.793 1.00 76.08 43 PHE B O 1
ATOM 2127 N N . ARG B 1 15 ? -0.548 -5.449 -42.069 1.00 76.00 44 ARG B N 1
ATOM 2128 C CA . ARG B 1 15 ? -0.160 -6.562 -41.239 1.00 74.05 44 ARG B CA 1
ATOM 2129 C C . ARG B 1 15 ? -1.290 -7.577 -41.057 1.00 77.72 44 ARG B C 1
ATOM 2130 O O . ARG B 1 15 ? -1.029 -8.779 -40.945 1.00 75.89 44 ARG B O 1
ATOM 2138 N N . LYS B 1 16 ? -2.546 -7.105 -41.109 1.00 80.98 45 LYS B N 1
ATOM 2139 C CA . LYS B 1 16 ? -3.688 -8.021 -41.133 1.00 85.76 45 LYS B CA 1
ATOM 2140 C C . LYS B 1 16 ? -3.638 -8.970 -42.315 1.00 83.63 45 LYS B C 1
ATOM 2141 O O . LYS B 1 16 ? -3.909 -10.220 -42.169 1.00 85.41 45 LYS B O 1
ATOM 2147 N N . PHE B 1 17 ? -3.315 -8.379 -43.502 1.00 81.38 46 PHE B N 1
ATOM 2148 C CA . PHE B 1 17 ? -3.140 -9.223 -44.681 1.00 80.48 46 PHE B CA 1
ATOM 2149 C C . PHE B 1 17 ? -1.900 -10.121 -44.515 1.00 76.12 46 PHE B C 1
ATOM 2150 O O . PHE B 1 17 ? -1.973 -11.333 -44.737 1.00 76.22 46 PHE B O 1
ATOM 2158 N N . PHE B 1 18 ? -0.754 -9.521 -44.165 1.00 73.04 47 PHE B N 1
ATOM 2159 C CA . PHE B 1 18 ? 0.476 -10.261 -43.988 1.00 69.52 47 PHE B CA 1
ATOM 2160 C C . PHE B 1 18 ? 0.293 -11.474 -43.076 1.00 71.99 47 PHE B C 1
ATOM 2161 O O . PHE B 1 18 ? 1.011 -12.460 -43.205 1.00 71.15 47 PHE B O 1
ATOM 2169 N N . ALA B 1 19 ? -0.654 -11.417 -42.147 1.00 75.84 48 ALA B N 1
ATOM 2170 C CA . ALA B 1 19 ? -0.792 -12.520 -41.169 1.00 78.79 48 ALA B CA 1
ATOM 2171 C C . ALA B 1 19 ? -1.358 -13.813 -41.764 1.00 80.94 48 ALA B C 1
ATOM 2172 O O . ALA B 1 19 ? -1.071 -14.917 -41.274 1.00 81.71 48 ALA B O 1
ATOM 2174 N N . LYS B 1 20 ? -2.149 -13.653 -42.822 1.00 81.93 49 LYS B N 1
ATOM 2175 C CA . LYS B 1 20 ? -2.828 -14.756 -43.492 1.00 85.50 49 LYS B CA 1
ATOM 2176 C C . LYS B 1 20 ? -2.108 -15.292 -44.730 1.00 82.69 49 LYS B C 1
ATOM 2177 O O . LYS B 1 20 ? -2.382 -16.412 -45.167 1.00 85.47 49 LYS B O 1
ATOM 2183 N N . ALA B 1 21 ? -1.197 -14.501 -45.302 1.00 77.18 50 ALA B N 1
ATOM 2184 C CA . ALA B 1 21 ? -0.790 -14.731 -46.688 1.00 74.68 50 ALA B CA 1
ATOM 2185 C C . ALA B 1 21 ? 0.016 -16.036 -46.838 1.00 74.44 50 ALA B C 1
ATOM 2186 O O . ALA B 1 21 ? 0.999 -16.286 -46.096 1.00 71.41 50 ALA B O 1
ATOM 2188 N N . LYS B 1 22 ? -0.425 -16.860 -47.789 1.00 75.65 51 LYS B N 1
ATOM 2189 C CA . LYS B 1 22 ? 0.155 -18.184 -48.036 1.00 76.06 51 LYS B CA 1
ATOM 2190 C C . LYS B 1 22 ? 1.348 -18.120 -49.017 1.00 71.26 51 LYS B C 1
ATOM 2191 O O . LYS B 1 22 ? 2.227 -18.987 -48.994 1.00 70.54 51 LYS B O 1
ATOM 2197 N N . HIS B 1 23 ? 1.365 -17.093 -49.864 1.00 68.42 52 HIS B N 1
ATOM 2198 C CA . HIS B 1 23 ? 2.315 -16.988 -50.969 1.00 66.52 52 HIS B CA 1
ATOM 2199 C C . HIS B 1 23 ? 2.594 -15.509 -51.231 1.00 63.32 52 HIS B C 1
ATOM 2200 O O . HIS B 1 23 ? 1.759 -14.805 -51.803 1.00 64.25 52 HIS B O 1
ATOM 2207 N N . ILE B 1 24 ? 3.743 -15.039 -50.788 1.00 59.20 53 ILE B N 1
ATOM 2208 C CA . ILE B 1 24 ? 4.077 -13.624 -50.892 1.00 57.83 53 ILE B CA 1
ATOM 2209 C C . ILE B 1 24 ? 5.186 -13.464 -51.955 1.00 55.17 53 ILE B C 1
ATOM 2210 O O . ILE B 1 24 ? 6.173 -14.203 -51.951 1.00 54.62 53 ILE B O 1
ATOM 2215 N N . VAL B 1 25 ? 4.986 -12.516 -52.866 1.00 54.65 54 VAL B N 1
ATOM 2216 C CA . VAL B 1 25 ? 5.963 -12.153 -53.879 1.00 51.87 54 VAL B CA 1
ATOM 2217 C C . VAL B 1 25 ? 6.454 -10.805 -53.453 1.00 49.98 54 VAL B C 1
ATOM 2218 O O . VAL B 1 25 ? 5.642 -9.909 -53.151 1.00 49.78 54 VAL B O 1
ATOM 2222 N N . ILE B 1 26 ? 7.789 -10.702 -53.365 1.00 47.23 55 ILE B N 1
ATOM 2223 C CA . ILE B 1 26 ? 8.470 -9.458 -53.138 1.00 45.37 55 ILE B CA 1
ATOM 2224 C C . ILE B 1 26 ? 9.255 -9.093 -54.370 1.00 43.84 55 ILE B C 1
ATOM 2225 O O . ILE B 1 26 ? 10.194 -9.780 -54.769 1.00 45.48 55 ILE B O 1
ATOM 2230 N N . ILE B 1 27 ? 8.874 -7.985 -54.965 1.00 42.52 56 ILE B N 1
ATOM 2231 C CA . ILE B 1 27 ? 9.530 -7.549 -56.177 1.00 42.20 56 ILE B CA 1
ATOM 2232 C C . ILE B 1 27 ? 10.442 -6.441 -55.704 1.00 42.11 56 ILE B C 1
ATOM 2233 O O . ILE B 1 27 ? 9.972 -5.541 -55.020 1.00 44.98 56 ILE B O 1
ATOM 2238 N N . SER B 1 28 ? 11.723 -6.481 -56.045 1.00 40.35 57 SER B N 1
ATOM 2239 C CA . SER B 1 28 ? 12.594 -5.422 -55.546 1.00 40.04 57 SER B CA 1
ATOM 2240 C C . SER B 1 28 ? 13.370 -4.687 -56.619 1.00 41.19 57 SER B C 1
ATOM 2241 O O . SER B 1 28 ? 13.779 -5.255 -57.655 1.00 41.43 57 SER B O 1
ATOM 2244 N N . GLY B 1 29 ? 13.574 -3.405 -56.371 1.00 43.18 58 GLY B N 1
ATOM 2245 C CA . GLY B 1 29 ? 14.231 -2.526 -57.347 1.00 49.23 58 GLY B CA 1
ATOM 2246 C C . GLY B 1 29 ? 15.439 -1.931 -56.687 1.00 51.30 58 GLY B C 1
ATOM 2247 O O . GLY B 1 29 ? 15.961 -2.504 -55.735 1.00 52.51 58 GLY B O 1
ATOM 2248 N N . ALA B 1 30 ? 15.896 -0.780 -57.147 1.00 55.35 59 ALA B N 1
ATOM 2249 C CA . ALA B 1 30 ? 17.153 -0.266 -56.603 1.00 56.75 59 ALA B CA 1
ATOM 2250 C C . ALA B 1 30 ? 16.942 0.556 -55.334 1.00 57.71 59 ALA B C 1
ATOM 2251 O O . ALA B 1 30 ? 17.895 0.666 -54.550 1.00 59.44 59 ALA B O 1
ATOM 2253 N N . ALA B 1 44 ? 20.518 9.978 -56.866 1.00 46.23 73 ALA B N 1
ATOM 2254 C CA . ALA B 1 44 ? 19.895 10.905 -57.824 1.00 45.83 73 ALA B CA 1
ATOM 2255 C C . ALA B 1 44 ? 20.218 10.448 -59.257 1.00 44.90 73 ALA B C 1
ATOM 2256 O O . ALA B 1 44 ? 19.985 9.265 -59.584 1.00 46.48 73 ALA B O 1
ATOM 2258 N N . GLY B 1 45 ? 20.780 11.347 -60.076 1.00 67.32 74 GLY B N 1
ATOM 2259 C CA . GLY B 1 45 ? 20.973 11.178 -61.530 1.00 62.77 74 GLY B CA 1
ATOM 2260 C C . GLY B 1 45 ? 21.360 9.863 -62.210 1.00 57.83 74 GLY B C 1
ATOM 2261 O O . GLY B 1 45 ? 20.994 9.651 -63.371 1.00 57.86 74 GLY B O 1
ATOM 2262 N N . GLY B 1 46 ? 22.117 8.993 -61.537 1.00 53.81 75 GLY B N 1
ATOM 2263 C CA . GLY B 1 46 ? 22.564 7.725 -62.147 1.00 47.73 75 GLY B CA 1
ATOM 2264 C C . GLY B 1 46 ? 23.621 7.888 -63.241 1.00 44.40 75 GLY B C 1
ATOM 2265 O O . GLY B 1 46 ? 23.582 7.215 -64.291 1.00 42.38 75 GLY B O 1
ATOM 2266 N N . TYR B 1 47 ? 24.538 8.819 -63.026 1.00 42.73 76 TYR B N 1
ATOM 2267 C CA . TYR B 1 47 ? 25.599 9.071 -63.991 1.00 39.84 76 TYR B CA 1
ATOM 2268 C C . TYR B 1 47 ? 26.834 8.313 -63.554 1.00 37.24 76 TYR B C 1
ATOM 2269 O O . TYR B 1 47 ? 27.069 8.180 -62.367 1.00 38.13 76 TYR B O 1
ATOM 2278 N N . TRP B 1 48 ? 27.591 7.795 -64.511 1.00 33.90 77 TRP B N 1
ATOM 2279 C CA . TRP B 1 48 ? 28.979 7.319 -64.303 1.00 31.23 77 TRP B CA 1
ATOM 2280 C C . TRP B 1 48 ? 29.758 8.087 -65.368 1.00 31.67 77 TRP B C 1
ATOM 2281 O O . TRP B 1 48 ? 29.498 7.928 -66.591 1.00 29.29 77 TRP B O 1
ATOM 2292 N N . ARG B 1 49 ? 30.667 8.945 -64.904 1.00 31.67 78 ARG B N 1
ATOM 2293 C CA . ARG B 1 49 ? 31.357 9.876 -65.778 1.00 33.98 78 ARG B CA 1
ATOM 2294 C C . ARG B 1 49 ? 30.262 10.691 -66.499 1.00 34.73 78 ARG B C 1
ATOM 2295 O O . ARG B 1 49 ? 29.322 11.175 -65.845 1.00 34.91 78 ARG B O 1
ATOM 2303 N N . LYS B 1 50 ? 30.338 10.849 -67.819 1.00 34.75 79 LYS B N 1
ATOM 2304 C CA . LYS B 1 50 ? 29.307 11.654 -68.472 1.00 35.39 79 LYS B CA 1
ATOM 2305 C C . LYS B 1 50 ? 28.004 10.911 -68.847 1.00 33.78 79 LYS B C 1
ATOM 2306 O O . LYS B 1 50 ? 27.052 11.553 -69.305 1.00 33.26 79 LYS B O 1
ATOM 2312 N N . TRP B 1 51 ? 27.948 9.596 -68.646 1.00 32.41 80 TRP B N 1
ATOM 2313 C CA . TRP B 1 51 ? 26.867 8.780 -69.240 1.00 32.74 80 TRP B CA 1
ATOM 2314 C C . TRP B 1 51 ? 25.836 8.346 -68.215 1.00 33.10 80 TRP B C 1
ATOM 2315 O O . TRP B 1 51 ? 26.181 8.037 -67.064 1.00 31.30 80 TRP B O 1
ATOM 2326 N N . GLN B 1 52 ? 24.562 8.347 -68.611 1.00 32.67 81 GLN B N 1
ATOM 2327 C CA . GLN B 1 52 ? 23.541 7.666 -67.803 1.00 32.77 81 GLN B CA 1
ATOM 2328 C C . GLN B 1 52 ? 23.798 6.172 -67.849 1.00 30.50 81 GLN B C 1
ATOM 2329 O O . GLN B 1 52 ? 24.178 5.602 -68.908 1.00 28.93 81 GLN B O 1
ATOM 2335 N N . ALA B 1 53 ? 23.574 5.503 -66.726 1.00 29.02 82 ALA B N 1
ATOM 2336 C CA . ALA B 1 53 ? 23.854 4.066 -66.661 1.00 27.72 82 ALA B CA 1
ATOM 2337 C C . ALA B 1 53 ? 23.130 3.235 -67.732 1.00 27.45 82 ALA B C 1
ATOM 2338 O O . ALA B 1 53 ? 23.683 2.263 -68.226 1.00 25.15 82 ALA B O 1
ATOM 2340 N N . GLN B 1 54 ? 21.910 3.643 -68.103 1.00 27.32 83 GLN B N 1
ATOM 2341 C CA . GLN B 1 54 ? 21.119 2.908 -69.113 1.00 29.01 83 GLN B CA 1
ATOM 2342 C C . GLN B 1 54 ? 21.778 2.995 -70.478 1.00 28.78 83 GLN B C 1
ATOM 2343 O O . GLN B 1 54 ? 21.509 2.176 -71.344 1.00 27.91 83 GLN B O 1
ATOM 2349 N N . ASP B 1 55 ? 22.612 4.013 -70.669 1.00 28.97 84 ASP B N 1
ATOM 2350 C CA . ASP B 1 55 ? 23.353 4.167 -71.918 1.00 29.73 84 ASP B CA 1
ATOM 2351 C C . ASP B 1 55 ? 24.606 3.301 -71.975 1.00 28.40 84 ASP B C 1
ATOM 2352 O O . ASP B 1 55 ? 25.162 3.068 -73.055 1.00 28.87 84 ASP B O 1
ATOM 2357 N N . LEU B 1 56 ? 25.091 2.837 -70.817 1.00 26.75 85 LEU B N 1
ATOM 2358 C CA . LEU B 1 56 ? 26.238 1.921 -70.858 1.00 24.45 85 LEU B CA 1
ATOM 2359 C C . LEU B 1 56 ? 25.722 0.488 -70.918 1.00 22.97 85 LEU B C 1
ATOM 2360 O O . LEU B 1 56 ? 26.343 -0.396 -71.501 1.00 22.55 85 LEU B O 1
ATOM 2365 N N . ALA B 1 57 ? 24.626 0.241 -70.240 1.00 21.73 86 ALA B N 1
ATOM 2366 C CA . ALA B 1 57 ? 24.050 -1.106 -70.186 1.00 21.44 86 ALA B CA 1
ATOM 2367 C C . ALA B 1 57 ? 23.271 -1.370 -71.491 1.00 22.57 86 ALA B C 1
ATOM 2368 O O . ALA B 1 57 ? 22.051 -1.565 -71.471 1.00 22.60 86 ALA B O 1
ATOM 2370 N N . THR B 1 58 ? 23.976 -1.397 -72.617 1.00 22.77 87 THR B N 1
ATOM 2371 C CA A THR B 1 58 ? 23.343 -1.666 -73.935 0.50 24.23 87 THR B CA 1
ATOM 2372 C CA B THR B 1 58 ? 23.353 -1.625 -73.907 0.50 24.80 87 THR B CA 1
ATOM 2373 C C . THR B 1 58 ? 24.301 -2.451 -74.778 1.00 24.29 87 THR B C 1
ATOM 2374 O O . THR B 1 58 ? 25.532 -2.239 -74.692 1.00 25.21 87 THR B O 1
ATOM 2381 N N . PRO B 1 59 ? 23.755 -3.361 -75.604 1.00 24.22 88 PRO B N 1
ATOM 2382 C CA . PRO B 1 59 ? 24.638 -4.068 -76.486 1.00 24.52 88 PRO B CA 1
ATOM 2383 C C . PRO B 1 59 ? 25.342 -3.182 -77.543 1.00 24.81 88 PRO B C 1
ATOM 2384 O O . PRO B 1 59 ? 26.409 -3.574 -77.988 1.00 26.28 88 PRO B O 1
ATOM 2388 N N . LEU B 1 60 ? 24.738 -2.070 -77.990 1.00 22.76 89 LEU B N 1
ATOM 2389 C CA . LEU B 1 60 ? 25.399 -1.175 -78.950 1.00 22.88 89 LEU B CA 1
ATOM 2390 C C . LEU B 1 60 ? 26.594 -0.469 -78.294 1.00 22.40 89 LEU B C 1
ATOM 2391 O O . LEU B 1 60 ? 27.667 -0.299 -78.933 1.00 23.49 89 LEU B O 1
ATOM 2396 N N . ALA B 1 61 ? 26.441 -0.069 -77.034 1.00 21.89 90 ALA B N 1
ATOM 2397 C CA . ALA B 1 61 ? 27.616 0.477 -76.272 1.00 20.95 90 ALA B CA 1
ATOM 2398 C C . ALA B 1 61 ? 28.716 -0.559 -76.246 1.00 22.42 90 ALA B C 1
ATOM 2399 O O . ALA B 1 61 ? 29.925 -0.243 -76.457 1.00 24.45 90 ALA B O 1
ATOM 2401 N N . PHE B 1 62 ? 28.350 -1.795 -75.918 1.00 23.68 91 PHE B N 1
ATOM 2402 C CA . PHE B 1 62 ? 29.360 -2.883 -75.868 1.00 23.62 91 PHE B CA 1
ATOM 2403 C C . PHE B 1 62 ? 30.014 -3.222 -77.222 1.00 25.65 91 PHE B C 1
ATOM 2404 O O . PHE B 1 62 ? 31.223 -3.374 -77.287 1.00 27.00 91 PHE B O 1
ATOM 2412 N N . ALA B 1 63 ? 29.224 -3.300 -78.295 1.00 25.70 92 ALA B N 1
ATOM 2413 C CA . ALA B 1 63 ? 29.751 -3.556 -79.637 1.00 27.06 92 ALA B CA 1
ATOM 2414 C C . ALA B 1 63 ? 30.748 -2.464 -80.062 1.00 26.69 92 ALA B C 1
ATOM 2415 O O . ALA B 1 63 ? 31.737 -2.733 -80.762 1.00 28.34 92 ALA B O 1
ATOM 2417 N N . HIS B 1 64 ? 30.477 -1.222 -79.661 1.00 24.95 93 HIS B N 1
ATOM 2418 C CA . HIS B 1 64 ? 31.235 -0.114 -80.190 1.00 25.01 93 HIS B CA 1
ATOM 2419 C C . HIS B 1 64 ? 32.335 0.433 -79.275 1.00 26.31 93 HIS B C 1
ATOM 2420 O O . HIS B 1 64 ? 33.228 1.139 -79.762 1.00 25.79 93 HIS B O 1
ATOM 2427 N N . ASN B 1 65 ? 32.214 0.152 -77.975 1.00 25.27 94 ASN B N 1
ATOM 2428 C CA . ASN B 1 65 ? 33.223 0.579 -77.006 1.00 26.40 94 ASN B CA 1
ATOM 2429 C C . ASN B 1 65 ? 33.215 -0.428 -75.847 1.00 24.52 94 ASN B C 1
ATOM 2430 O O . ASN B 1 65 ? 32.793 -0.082 -74.765 1.00 23.73 94 ASN B O 1
ATOM 2435 N N . PRO B 1 66 ? 33.713 -1.672 -76.092 1.00 25.19 95 PRO B N 1
ATOM 2436 C CA . PRO B 1 66 ? 33.616 -2.700 -75.071 1.00 24.27 95 PRO B CA 1
ATOM 2437 C C . PRO B 1 66 ? 34.542 -2.398 -73.904 1.00 25.98 95 PRO B C 1
ATOM 2438 O O . PRO B 1 66 ? 34.257 -2.834 -72.794 1.00 23.82 95 PRO B O 1
ATOM 2442 N N . SER B 1 67 ? 35.669 -1.698 -74.154 1.00 26.24 96 SER B N 1
ATOM 2443 C CA . SER B 1 67 ? 36.488 -1.227 -73.017 1.00 25.97 96 SER B CA 1
ATOM 2444 C C . SER B 1 67 ? 35.688 -0.283 -72.082 1.00 24.99 96 SER B C 1
ATOM 2445 O O . SER B 1 67 ? 35.781 -0.416 -70.868 1.00 24.04 96 SER B O 1
ATOM 2448 N N . ARG B 1 68 ? 34.977 0.713 -72.626 1.00 24.35 97 ARG B N 1
ATOM 2449 C CA . ARG B 1 68 ? 34.226 1.616 -71.762 1.00 24.88 97 ARG B CA 1
ATOM 2450 C C . ARG B 1 68 ? 33.176 0.846 -70.956 1.00 25.73 97 ARG B C 1
ATOM 2451 O O . ARG B 1 68 ? 33.063 1.034 -69.712 1.00 25.61 97 ARG B O 1
ATOM 2459 N N . VAL B 1 69 ? 32.425 -0.024 -71.643 1.00 25.02 98 VAL B N 1
ATOM 2460 C CA . VAL B 1 69 ? 31.431 -0.840 -70.928 1.00 23.85 98 VAL B CA 1
ATOM 2461 C C . VAL B 1 69 ? 32.106 -1.705 -69.835 1.00 22.90 98 VAL B C 1
ATOM 2462 O O . VAL B 1 69 ? 31.609 -1.777 -68.741 1.00 20.87 98 VAL B O 1
ATOM 2466 N N . TRP B 1 70 ? 33.201 -2.388 -70.160 1.00 23.90 99 TRP B N 1
ATOM 2467 C CA . TRP B 1 70 ? 33.866 -3.169 -69.101 1.00 24.36 99 TRP B CA 1
ATOM 2468 C C . TRP B 1 70 ? 34.425 -2.312 -67.933 1.00 25.90 99 TRP B C 1
ATOM 2469 O O . TRP B 1 70 ? 34.391 -2.768 -66.781 1.00 25.00 99 TRP B O 1
ATOM 2480 N N . GLU B 1 71 ? 34.924 -1.100 -68.225 1.00 27.08 100 GLU B N 1
ATOM 2481 C CA . GLU B 1 71 ? 35.363 -0.160 -67.134 1.00 27.65 100 GLU B CA 1
ATOM 2482 C C . GLU B 1 71 ? 34.190 0.114 -66.190 1.00 26.79 100 GLU B C 1
ATOM 2483 O O . GLU B 1 71 ? 34.350 0.158 -64.963 1.00 26.47 100 GLU B O 1
ATOM 2489 N N . PHE B 1 72 ? 33.009 0.354 -66.773 1.00 23.71 101 PHE B N 1
ATOM 2490 C CA . PHE B 1 72 ? 31.830 0.620 -65.967 1.00 23.27 101 PHE B CA 1
ATOM 2491 C C . PHE B 1 72 ? 31.440 -0.604 -65.149 1.00 22.65 101 PHE B C 1
ATOM 2492 O O . PHE B 1 72 ? 31.100 -0.472 -63.975 1.00 23.66 101 PHE B O 1
ATOM 2500 N N . TYR B 1 73 ? 31.424 -1.792 -65.759 1.00 21.09 102 TYR B N 1
ATOM 2501 C CA . TYR B 1 73 ? 31.014 -2.959 -65.013 1.00 20.15 102 TYR B CA 1
ATOM 2502 C C . TYR B 1 73 ? 32.066 -3.354 -64.003 1.00 21.43 102 TYR B C 1
ATOM 2503 O O . TYR B 1 73 ? 31.736 -3.932 -62.980 1.00 21.55 102 TYR B O 1
ATOM 2512 N N . HIS B 1 74 ? 33.315 -3.008 -64.282 1.00 20.69 103 HIS B N 1
ATOM 2513 C CA . HIS B 1 74 ? 34.402 -3.192 -63.245 1.00 22.51 103 HIS B CA 1
ATOM 2514 C C . HIS B 1 74 ? 34.147 -2.342 -62.018 1.00 22.59 103 HIS B C 1
ATOM 2515 O O . HIS B 1 74 ? 34.190 -2.807 -60.867 1.00 24.34 103 HIS B O 1
ATOM 2522 N N . TYR B 1 75 ? 33.854 -1.082 -62.269 1.00 24.45 104 TYR B N 1
ATOM 2523 C CA . TYR B 1 75 ? 33.410 -0.141 -61.246 1.00 24.97 104 TYR B CA 1
ATOM 2524 C C . TYR B 1 75 ? 32.259 -0.689 -60.409 1.00 24.62 104 TYR B C 1
ATOM 2525 O O . TYR B 1 75 ? 32.319 -0.679 -59.137 1.00 23.35 104 TYR B O 1
ATOM 2534 N N . ARG B 1 76 ? 31.237 -1.170 -61.119 1.00 22.84 105 ARG B N 1
ATOM 2535 C CA . ARG B 1 76 ? 30.019 -1.697 -60.472 1.00 23.11 105 ARG B CA 1
ATOM 2536 C C . ARG B 1 76 ? 30.382 -2.877 -59.585 1.00 22.49 105 ARG B C 1
ATOM 2537 O O . ARG B 1 76 ? 29.901 -2.977 -58.445 1.00 22.79 105 ARG B O 1
ATOM 2545 N N . ARG B 1 77 ? 31.199 -3.786 -60.136 1.00 23.63 106 ARG B N 1
ATOM 2546 C CA . ARG B 1 77 ? 31.589 -4.996 -59.435 1.00 24.75 106 ARG B CA 1
ATOM 2547 C C . ARG B 1 77 ? 32.443 -4.655 -58.190 1.00 26.77 106 ARG B C 1
ATOM 2548 O O . ARG B 1 77 ? 32.273 -5.268 -57.092 1.00 26.19 106 ARG B O 1
ATOM 2556 N N . GLU B 1 78 ? 33.320 -3.672 -58.336 1.00 26.80 107 GLU B N 1
ATOM 2557 C CA . GLU B 1 78 ? 34.151 -3.268 -57.176 1.00 29.21 107 GLU B CA 1
ATOM 2558 C C . GLU B 1 78 ? 33.344 -2.558 -56.088 1.00 29.75 107 GLU B C 1
ATOM 2559 O O . GLU B 1 78 ? 33.447 -2.892 -54.902 1.00 29.91 107 GLU B O 1
ATOM 2565 N N . VAL B 1 79 ? 32.516 -1.606 -56.485 1.00 30.12 108 VAL B N 1
ATOM 2566 C CA . VAL B 1 79 ? 31.653 -0.965 -55.528 1.00 31.73 108 VAL B CA 1
ATOM 2567 C C . VAL B 1 79 ? 30.732 -2.000 -54.867 1.00 30.85 108 VAL B C 1
ATOM 2568 O O . VAL B 1 79 ? 30.742 -2.111 -53.661 1.00 31.42 108 VAL B O 1
ATOM 2572 N N . MET B 1 80 ? 29.978 -2.781 -55.635 1.00 30.00 109 MET B N 1
ATOM 2573 C CA . MET B 1 80 ? 28.920 -3.582 -55.021 1.00 30.33 109 MET B CA 1
ATOM 2574 C C . MET B 1 80 ? 29.442 -4.790 -54.278 1.00 30.31 109 MET B C 1
ATOM 2575 O O . MET B 1 80 ? 28.843 -5.209 -53.300 1.00 30.98 109 MET B O 1
ATOM 2580 N N . GLY B 1 81 ? 30.546 -5.334 -54.748 1.00 29.68 110 GLY B N 1
ATOM 2581 C CA . GLY B 1 81 ? 31.221 -6.468 -54.158 1.00 32.15 110 GLY B CA 1
ATOM 2582 C C . GLY B 1 81 ? 31.580 -6.274 -52.693 1.00 33.27 110 GLY B C 1
ATOM 2583 O O . GLY B 1 81 ? 31.590 -7.234 -51.986 1.00 33.77 110 GLY B O 1
ATOM 2584 N N . SER B 1 82 ? 31.846 -5.041 -52.254 1.00 33.72 111 SER B N 1
ATOM 2585 C CA . SER B 1 82 ? 32.117 -4.704 -50.840 1.00 36.91 111 SER B CA 1
ATOM 2586 C C . SER B 1 82 ? 30.860 -4.267 -50.031 1.00 36.61 111 SER B C 1
ATOM 2587 O O . SER B 1 82 ? 30.962 -3.893 -48.853 1.00 38.07 111 SER B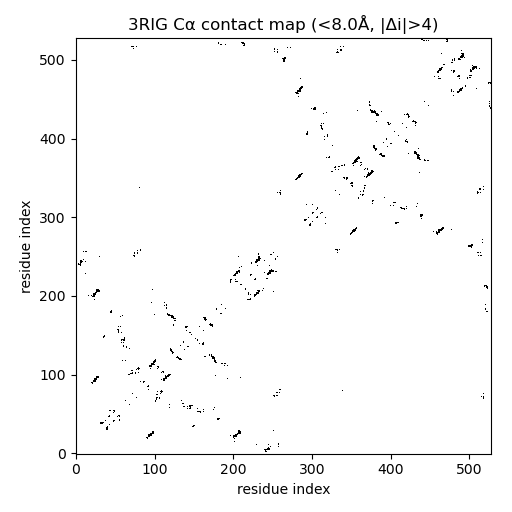 O 1
ATOM 2590 N N . LYS B 1 83 ? 29.690 -4.283 -50.640 1.00 34.77 112 LYS B N 1
ATOM 2591 C CA . LYS B 1 83 ? 28.479 -3.922 -49.874 1.00 35.56 112 LYS B CA 1
ATOM 2592 C C . LYS B 1 83 ? 27.963 -5.105 -49.063 1.00 33.97 112 LYS B C 1
ATOM 2593 O O . LYS B 1 83 ? 28.146 -6.279 -49.445 1.00 32.83 112 LYS B O 1
ATOM 2599 N N . GLU B 1 84 ? 27.334 -4.807 -47.927 1.00 34.85 113 GLU B N 1
ATOM 2600 C CA . GLU B 1 84 ? 26.754 -5.857 -47.096 1.00 35.29 113 GLU B CA 1
ATOM 2601 C C . GLU B 1 84 ? 25.222 -5.717 -47.115 1.00 33.17 113 GLU B C 1
ATOM 2602 O O . GLU B 1 84 ? 24.720 -4.620 -47.329 1.00 32.33 113 GLU B O 1
ATOM 2608 N N . PRO B 1 85 ? 24.483 -6.810 -46.878 1.00 32.15 114 PRO B N 1
ATOM 2609 C CA . PRO B 1 85 ? 23.032 -6.620 -46.809 1.00 32.93 114 PRO B CA 1
ATOM 2610 C C . PRO B 1 85 ? 22.618 -5.639 -45.696 1.00 33.90 114 PRO B C 1
ATOM 2611 O O . PRO B 1 85 ? 23.269 -5.555 -44.665 1.00 33.52 114 PRO B O 1
ATOM 2615 N N . ASN B 1 86 ? 21.567 -4.882 -45.938 1.00 34.49 115 ASN B N 1
ATOM 2616 C CA . ASN B 1 86 ? 21.087 -3.944 -44.938 1.00 35.90 115 ASN B CA 1
ATOM 2617 C C . ASN B 1 86 ? 19.864 -4.513 -44.205 1.00 35.42 115 ASN B C 1
ATOM 2618 O O . ASN B 1 86 ? 19.432 -5.622 -44.518 1.00 33.80 115 ASN B O 1
ATOM 2623 N N . ALA B 1 87 ? 19.302 -3.768 -43.254 1.00 36.04 116 ALA B N 1
ATOM 2624 C CA . ALA B 1 87 ? 18.145 -4.277 -42.482 1.00 37.91 116 ALA B CA 1
ATOM 2625 C C . ALA B 1 87 ? 16.993 -4.725 -43.379 1.00 36.85 116 ALA B C 1
ATOM 2626 O O . ALA B 1 87 ? 16.254 -5.658 -43.033 1.00 38.01 116 ALA B O 1
ATOM 2628 N N . GLY B 1 88 ? 16.858 -4.087 -44.539 1.00 35.69 117 GLY B N 1
ATOM 2629 C CA . GLY B 1 88 ? 15.741 -4.363 -45.436 1.00 34.90 117 GLY B CA 1
ATOM 2630 C C . GLY B 1 88 ? 15.964 -5.704 -46.118 1.00 34.15 117 GLY B C 1
ATOM 2631 O O . GLY B 1 88 ? 15.051 -6.529 -46.174 1.00 33.24 117 GLY B O 1
ATOM 2632 N N . HIS B 1 89 ? 17.192 -5.956 -46.601 1.00 31.78 118 HIS B N 1
ATOM 2633 C CA . HIS B 1 89 ? 17.502 -7.276 -47.158 1.00 30.51 118 HIS B CA 1
ATOM 2634 C C . HIS B 1 89 ? 17.355 -8.410 -46.134 1.00 31.26 118 HIS B C 1
ATOM 2635 O O . HIS B 1 89 ? 16.865 -9.472 -46.486 1.00 30.45 118 HIS B O 1
ATOM 2642 N N . ARG B 1 90 ? 17.884 -8.203 -44.919 1.00 31.39 119 ARG B N 1
ATOM 2643 C CA . ARG B 1 90 ? 17.761 -9.166 -43.779 1.00 33.15 119 ARG B CA 1
ATOM 2644 C C . ARG B 1 90 ? 16.287 -9.528 -43.430 1.00 34.25 119 ARG B C 1
ATOM 2645 O O . ARG B 1 90 ? 15.923 -10.711 -43.274 1.00 34.93 119 ARG B O 1
ATOM 2653 N N . ALA B 1 91 ? 15.452 -8.505 -43.300 1.00 35.45 120 ALA B N 1
ATOM 2654 C CA . ALA B 1 91 ? 14.014 -8.732 -42.987 1.00 37.35 120 ALA B CA 1
ATOM 2655 C C . ALA B 1 91 ? 13.339 -9.636 -44.030 1.00 38.00 120 ALA B C 1
ATOM 2656 O O . ALA B 1 91 ? 12.566 -10.566 -43.698 1.00 39.38 120 ALA B O 1
ATOM 2658 N N . ILE B 1 92 ? 13.660 -9.389 -45.292 1.00 37.78 121 ILE B N 1
ATOM 2659 C CA . ILE B 1 92 ? 13.119 -10.177 -46.385 1.00 38.60 121 ILE B CA 1
ATOM 2660 C C . ILE B 1 92 ? 13.610 -11.630 -46.340 1.00 38.33 121 ILE B C 1
ATOM 2661 O O . ILE B 1 92 ? 12.837 -12.547 -46.537 1.00 39.33 121 ILE B O 1
ATOM 2666 N N . ALA B 1 93 ? 14.907 -11.824 -46.122 1.00 36.16 122 ALA B N 1
ATOM 2667 C CA . ALA B 1 93 ? 15.470 -13.156 -45.967 1.00 36.56 122 ALA B CA 1
ATOM 2668 C C . ALA B 1 93 ? 14.890 -13.896 -44.753 1.00 38.54 122 ALA B C 1
ATOM 2669 O O . ALA B 1 93 ? 14.543 -15.072 -44.855 1.00 39.28 122 ALA B O 1
ATOM 2671 N N . GLU B 1 94 ? 14.806 -13.227 -43.603 1.00 38.95 123 GLU B N 1
ATOM 2672 C CA A GLU B 1 94 ? 14.311 -13.902 -42.408 0.50 41.66 123 GLU B CA 1
ATOM 2673 C CA B GLU B 1 94 ? 14.293 -13.858 -42.379 0.50 41.05 123 GLU B CA 1
ATOM 2674 C C . GLU B 1 94 ? 12.816 -14.187 -42.472 1.00 42.69 123 GLU B C 1
ATOM 2675 O O . GLU B 1 94 ? 12.340 -15.169 -41.905 1.00 43.62 123 GLU B O 1
ATOM 2686 N N . CYS B 1 95 ? 12.080 -13.345 -43.187 1.00 42.78 124 CYS B N 1
ATOM 2687 C CA . CYS B 1 95 ? 10.656 -13.570 -43.380 1.00 44.63 124 CYS B CA 1
ATOM 2688 C C . CYS B 1 95 ? 10.491 -14.890 -44.135 1.00 44.60 124 CYS B C 1
ATOM 2689 O O . CYS B 1 95 ? 9.698 -15.733 -43.749 1.00 46.02 124 CYS B O 1
ATOM 2692 N N . GLU B 1 96 ? 11.266 -15.071 -45.212 1.00 43.06 125 GLU B N 1
ATOM 2693 C CA . GLU B 1 96 ? 11.188 -16.297 -46.029 1.00 42.98 125 GLU B CA 1
ATOM 2694 C C . GLU B 1 96 ? 11.461 -17.543 -45.189 1.00 43.99 125 GLU B C 1
ATOM 2695 O O . GLU B 1 96 ? 10.655 -18.466 -45.131 1.00 44.46 125 GLU B O 1
ATOM 2701 N N . THR B 1 97 ? 12.598 -17.552 -44.495 1.00 42.53 126 THR B N 1
ATOM 2702 C CA . THR B 1 97 ? 12.900 -18.683 -43.623 1.00 44.22 126 THR B CA 1
ATOM 2703 C C . THR B 1 97 ? 11.766 -18.974 -42.648 1.00 46.65 126 THR B C 1
ATOM 2704 O O . THR B 1 97 ? 11.335 -20.128 -42.493 1.00 48.43 126 THR B O 1
ATOM 2708 N N . ARG B 1 98 ? 11.242 -17.919 -42.040 1.00 47.02 127 ARG B N 1
ATOM 2709 C CA . ARG B 1 98 ? 10.246 -18.068 -40.994 1.00 49.90 127 ARG B CA 1
ATOM 2710 C C . ARG B 1 98 ? 8.924 -18.580 -41.534 1.00 51.76 127 ARG B C 1
ATOM 2711 O O . ARG B 1 98 ? 8.366 -19.497 -40.962 1.00 53.06 127 ARG B O 1
ATOM 2719 N N . LEU B 1 99 ? 8.448 -18.030 -42.655 1.00 51.75 128 LEU B N 1
ATOM 2720 C CA . LEU B 1 99 ? 7.197 -18.513 -43.258 1.00 53.81 128 LEU B CA 1
ATOM 2721 C C . LEU B 1 99 ? 7.383 -19.901 -43.868 1.00 54.88 128 LEU B C 1
ATOM 2722 O O . LEU B 1 99 ? 6.461 -20.720 -43.860 1.00 57.22 128 LEU B O 1
ATOM 2727 N N . GLY B 1 100 ? 8.582 -20.164 -44.382 1.00 53.87 129 GLY B N 1
ATOM 2728 C CA . GLY B 1 100 ? 8.951 -21.472 -44.908 1.00 55.67 129 GLY B CA 1
ATOM 2729 C C . GLY B 1 100 ? 8.698 -22.581 -43.908 1.00 59.65 129 GLY B C 1
ATOM 2730 O O . GLY B 1 100 ? 8.055 -23.564 -44.242 1.00 62.14 129 GLY B O 1
ATOM 2731 N N . LYS B 1 101 ? 9.177 -22.417 -42.676 1.00 60.31 130 LYS B N 1
ATOM 2732 C CA . LYS B 1 101 ? 8.976 -23.415 -41.613 1.00 63.84 130 LYS B CA 1
ATOM 2733 C C . LYS B 1 101 ? 7.510 -23.613 -41.301 1.00 66.62 130 LYS B C 1
ATOM 2734 O O . LYS B 1 101 ? 7.114 -24.660 -40.764 1.00 69.32 130 LYS B O 1
ATOM 2740 N N . GLN B 1 102 ? 6.707 -22.595 -41.602 1.00 66.84 131 GLN B N 1
ATOM 2741 C CA . GLN B 1 102 ? 5.249 -22.681 -41.449 1.00 69.64 131 GLN B CA 1
ATOM 2742 C C . GLN B 1 102 ? 4.600 -23.209 -42.729 1.00 70.56 131 GLN B C 1
ATOM 2743 O O . GLN B 1 102 ? 3.385 -23.323 -42.808 1.00 71.78 131 GLN B O 1
ATOM 2749 N N . GLY B 1 103 ? 5.402 -23.494 -43.752 1.00 68.52 132 GLY B N 1
ATOM 2750 C CA . GLY B 1 103 ? 4.840 -23.996 -45.012 1.00 68.76 132 GLY B CA 1
ATOM 2751 C C . GLY B 1 103 ? 4.232 -22.928 -45.909 1.00 66.71 132 GLY B C 1
ATOM 2752 O O . GLY B 1 103 ? 3.438 -23.233 -46.789 1.00 67.99 132 GLY B O 1
ATOM 2753 N N . ARG B 1 104 ? 4.620 -21.676 -45.678 1.00 63.48 133 ARG B N 1
ATOM 2754 C CA . ARG B 1 104 ? 4.165 -20.551 -46.475 1.00 61.38 133 ARG B CA 1
ATOM 2755 C C . ARG B 1 104 ? 5.353 -20.072 -47.302 1.00 58.05 133 ARG B C 1
ATOM 2756 O O . ARG B 1 104 ? 6.445 -19.880 -46.756 1.00 55.77 133 ARG B O 1
ATOM 2764 N N . ARG B 1 105 ? 5.129 -19.918 -48.607 1.00 56.45 134 ARG B N 1
ATOM 2765 C CA . ARG B 1 105 ? 6.168 -19.601 -49.591 1.00 53.18 134 ARG B CA 1
ATOM 2766 C C . ARG B 1 105 ? 6.380 -18.086 -49.718 1.00 50.81 134 ARG B C 1
ATOM 2767 O O . ARG B 1 105 ? 5.425 -17.323 -49.893 1.00 50.03 134 ARG B O 1
ATOM 2775 N N . VAL B 1 106 ? 7.645 -17.650 -49.583 1.00 48.35 135 VAL B N 1
ATOM 2776 C CA . VAL B 1 106 ? 8.048 -16.270 -49.902 1.00 45.78 135 VAL B CA 1
ATOM 2777 C C . VAL B 1 106 ? 9.034 -16.332 -51.060 1.00 44.14 135 VAL B C 1
ATOM 2778 O O . VAL B 1 106 ? 9.898 -17.204 -51.079 1.00 44.25 135 VAL B O 1
ATOM 2782 N N . VAL B 1 107 ? 8.876 -15.452 -52.054 1.00 44.03 136 VAL B N 1
ATOM 2783 C CA . VAL B 1 107 ? 9.752 -15.425 -53.242 1.00 41.14 136 VAL B CA 1
ATOM 2784 C C . VAL B 1 107 ? 10.114 -13.991 -53.500 1.00 39.48 136 VAL B C 1
ATOM 2785 O O . VAL B 1 107 ? 9.277 -13.090 -53.327 1.00 40.94 136 VAL B O 1
ATOM 2789 N N . VAL B 1 108 ? 11.367 -13.781 -53.904 1.00 36.42 137 VAL B N 1
ATOM 2790 C CA . VAL B 1 108 ? 11.864 -12.468 -54.272 1.00 33.91 137 VAL B CA 1
ATOM 2791 C C . VAL B 1 108 ? 12.180 -12.471 -55.749 1.00 32.37 137 VAL B C 1
ATOM 2792 O O . VAL B 1 108 ? 12.909 -13.344 -56.282 1.00 31.49 137 VAL B O 1
ATOM 2796 N N . ILE B 1 109 ? 11.618 -11.479 -56.403 1.00 32.32 138 ILE B N 1
ATOM 2797 C CA . ILE B 1 109 ? 11.850 -11.269 -57.837 1.00 30.06 138 ILE B CA 1
ATOM 2798 C C . ILE B 1 109 ? 12.569 -9.961 -57.887 1.00 29.67 138 ILE B C 1
ATOM 2799 O O . ILE B 1 109 ? 11.959 -8.930 -57.639 1.00 30.76 138 ILE B O 1
ATOM 2804 N N . THR B 1 110 ? 13.877 -9.984 -58.190 1.00 29.38 139 THR B N 1
ATOM 2805 C CA . THR B 1 110 ? 14.653 -8.747 -58.116 1.00 27.06 139 THR B CA 1
ATOM 2806 C C . THR B 1 110 ? 15.088 -8.266 -59.499 1.00 26.91 139 THR B C 1
ATOM 2807 O O . THR B 1 110 ? 15.516 -9.026 -60.356 1.00 27.47 139 THR B O 1
ATOM 2811 N N . GLN B 1 111 ? 14.947 -6.978 -59.720 1.00 27.41 140 GLN B N 1
ATOM 2812 C CA . GLN B 1 111 ? 15.554 -6.327 -60.862 1.00 27.91 140 GLN B CA 1
ATOM 2813 C C . GLN B 1 111 ? 17.065 -6.001 -60.624 1.00 25.83 140 GLN B C 1
ATOM 2814 O O . GLN B 1 111 ? 17.755 -5.502 -61.534 1.00 24.91 140 GLN B O 1
ATOM 2820 N N . ASN B 1 112 ? 17.530 -6.207 -59.407 1.00 25.59 141 ASN B N 1
ATOM 2821 C CA . ASN B 1 112 ? 18.904 -5.802 -59.024 1.00 25.45 141 ASN B CA 1
ATOM 2822 C C . ASN B 1 112 ? 19.862 -6.892 -59.439 1.00 23.71 141 ASN B C 1
ATOM 2823 O O . ASN B 1 112 ? 19.459 -8.054 -59.538 1.00 24.59 141 ASN B O 1
ATOM 2828 N N . ILE B 1 113 ? 21.107 -6.504 -59.733 1.00 23.46 142 ILE B N 1
ATOM 2829 C CA . ILE B 1 113 ? 22.147 -7.409 -60.201 1.00 23.61 142 ILE B CA 1
ATOM 2830 C C . ILE B 1 113 ? 23.321 -7.527 -59.237 1.00 25.06 142 ILE B C 1
ATOM 2831 O O . ILE B 1 113 ? 24.383 -8.110 -59.565 1.00 25.51 142 ILE B O 1
ATOM 2836 N N . ASP B 1 114 ? 23.134 -6.944 -58.051 1.00 24.56 143 ASP B N 1
ATOM 2837 C CA . ASP B 1 114 ? 24.174 -6.894 -57.039 1.00 25.13 143 ASP B CA 1
ATOM 2838 C C . ASP B 1 114 ? 24.303 -8.065 -56.109 1.00 25.62 143 ASP B C 1
ATOM 2839 O O . ASP B 1 114 ? 25.234 -8.088 -55.260 1.00 25.07 143 ASP B O 1
ATOM 2844 N N . GLU B 1 115 ? 23.339 -8.988 -56.193 1.00 26.76 144 GLU B N 1
ATOM 2845 C CA . GLU B 1 115 ? 23.256 -10.195 -55.400 1.00 26.90 144 GLU B CA 1
ATOM 2846 C C . GLU B 1 115 ? 23.141 -9.951 -53.905 1.00 27.53 144 GLU B C 1
ATOM 2847 O O . GLU B 1 115 ? 23.429 -10.857 -53.127 1.00 28.00 144 GLU B O 1
ATOM 2853 N N . LEU B 1 116 ? 22.757 -8.754 -53.486 1.00 26.48 145 LEU B N 1
ATOM 2854 C CA . LEU B 1 116 ? 22.645 -8.534 -52.030 1.00 28.23 145 LEU B CA 1
ATOM 2855 C C . LEU B 1 116 ? 21.533 -9.360 -51.415 1.00 28.83 145 LEU B C 1
ATOM 2856 O O . LEU B 1 116 ? 21.577 -9.669 -50.234 1.00 28.36 145 LEU B O 1
ATOM 2861 N N . HIS B 1 117 ? 20.537 -9.742 -52.215 1.00 26.92 146 HIS B N 1
ATOM 2862 C CA . HIS B 1 117 ? 19.510 -10.608 -51.642 1.00 28.63 146 HIS B CA 1
ATOM 2863 C C . HIS B 1 117 ? 20.108 -11.980 -51.349 1.00 28.89 146 HIS B C 1
ATOM 2864 O O . HIS B 1 117 ? 19.830 -12.592 -50.319 1.00 28.76 146 HIS B O 1
ATOM 2871 N N . ARG B 1 118 ? 20.938 -12.464 -52.268 1.00 29.64 147 ARG B N 1
ATOM 2872 C CA . ARG B 1 118 ? 21.645 -13.712 -52.049 1.00 32.67 147 ARG B CA 1
ATOM 2873 C C . ARG B 1 118 ? 22.503 -13.644 -50.761 1.00 32.60 147 ARG B C 1
ATOM 2874 O O . ARG B 1 118 ? 22.381 -14.513 -49.869 1.00 33.27 147 ARG B O 1
ATOM 2882 N N . LYS B 1 119 ? 23.286 -12.572 -50.616 1.00 32.29 148 LYS B N 1
ATOM 2883 C CA . LYS B 1 119 ? 24.175 -12.414 -49.459 1.00 33.66 148 LYS B CA 1
ATOM 2884 C C . LYS B 1 119 ? 23.401 -12.403 -48.134 1.00 34.52 148 LYS B C 1
ATOM 2885 O O . LYS B 1 119 ? 23.863 -12.916 -47.118 1.00 32.66 148 LYS B O 1
ATOM 2891 N N . ALA B 1 120 ? 22.186 -11.861 -48.169 1.00 33.58 149 ALA B N 1
ATOM 2892 C CA . ALA B 1 120 ? 21.311 -11.877 -47.001 1.00 33.95 149 ALA B CA 1
ATOM 2893 C C . ALA B 1 120 ? 20.765 -13.264 -46.636 1.00 35.25 149 ALA B C 1
ATOM 2894 O O . ALA B 1 120 ? 20.243 -13.435 -45.547 1.00 37.31 149 ALA B O 1
ATOM 2896 N N . GLY B 1 121 ? 20.878 -14.264 -47.510 1.00 35.20 150 GLY B N 1
ATOM 2897 C CA . GLY B 1 121 ? 20.266 -15.572 -47.227 1.00 35.25 150 GLY B CA 1
ATOM 2898 C C . GLY B 1 121 ? 18.924 -15.871 -47.931 1.00 35.75 150 GLY B C 1
ATOM 2899 O O . GLY B 1 121 ? 18.281 -16.882 -47.630 1.00 36.13 150 GLY B O 1
ATOM 2900 N N . THR B 1 122 ? 18.487 -15.017 -48.866 1.00 34.60 151 THR B N 1
ATOM 2901 C CA . THR B 1 122 ? 17.272 -15.301 -49.619 1.00 35.40 151 THR B CA 1
ATOM 2902 C C . THR B 1 122 ? 17.519 -16.554 -50.436 1.00 36.31 151 THR B C 1
ATOM 2903 O O . THR B 1 122 ? 18.543 -16.660 -51.067 1.00 36.75 151 THR B O 1
ATOM 2907 N N . LYS B 1 123 ? 16.619 -17.526 -50.377 1.00 38.03 152 LYS B N 1
ATOM 2908 C CA . LYS B 1 123 ? 16.764 -18.747 -51.179 1.00 39.96 152 LYS B CA 1
ATOM 2909 C C . LYS B 1 123 ? 15.856 -18.739 -52.424 1.00 40.73 152 LYS B C 1
ATOM 2910 O O . LYS B 1 123 ? 16.300 -19.096 -53.524 1.00 42.09 152 LYS B O 1
ATOM 2916 N N . ASN B 1 124 ? 14.607 -18.319 -52.260 1.00 39.68 153 ASN B N 1
ATOM 2917 C CA . ASN B 1 124 ? 13.661 -18.233 -53.391 1.00 41.19 153 ASN B CA 1
ATOM 2918 C C . ASN B 1 124 ? 13.854 -16.916 -54.140 1.00 38.39 153 ASN B C 1
ATOM 2919 O O . ASN B 1 124 ? 13.181 -15.920 -53.860 1.00 38.48 153 ASN B O 1
ATOM 2924 N N . LEU B 1 125 ? 14.790 -16.920 -55.085 1.00 37.90 154 LEU B N 1
ATOM 2925 C CA . LEU B 1 125 ? 15.318 -15.707 -55.653 1.00 35.06 154 LEU B CA 1
ATOM 2926 C C . LEU B 1 125 ? 15.321 -15.772 -57.166 1.00 35.12 154 LEU B C 1
ATOM 2927 O O . LEU B 1 125 ? 15.930 -16.662 -57.780 1.00 36.61 154 LEU B O 1
ATOM 2932 N N . LEU B 1 126 ? 14.701 -14.774 -57.759 1.00 33.72 155 LEU B N 1
ATOM 2933 C CA . LEU B 1 126 ? 14.681 -14.645 -59.181 1.00 32.47 155 LEU B CA 1
ATOM 2934 C C . LEU B 1 126 ? 15.355 -13.361 -59.546 1.00 30.71 155 LEU B C 1
ATOM 2935 O O . LEU B 1 126 ? 14.802 -12.276 -59.297 1.00 30.56 155 LEU B O 1
ATOM 2940 N N . GLU B 1 127 ? 16.536 -13.511 -60.145 1.00 29.13 156 GLU B N 1
ATOM 2941 C CA . GLU B 1 127 ? 17.353 -12.402 -60.600 1.00 28.46 156 GLU B CA 1
ATOM 2942 C C . GLU B 1 127 ? 17.081 -12.165 -62.063 1.00 28.67 156 GLU B C 1
ATOM 2943 O O . GLU B 1 127 ? 17.747 -12.730 -62.905 1.00 27.43 156 GLU B O 1
ATOM 2949 N N . ILE B 1 128 ? 16.071 -11.334 -62.349 1.00 27.20 157 ILE B N 1
ATOM 2950 C CA . ILE B 1 128 ? 15.541 -11.251 -63.706 1.00 27.55 157 ILE B CA 1
ATOM 2951 C C . ILE B 1 128 ? 16.402 -10.504 -64.718 1.00 25.85 157 ILE B C 1
ATOM 2952 O O . ILE B 1 128 ? 16.156 -10.578 -65.949 1.00 26.50 157 ILE B O 1
ATOM 2957 N N . HIS B 1 129 ? 17.338 -9.727 -64.202 1.00 25.01 158 HIS B N 1
ATOM 2958 C CA . HIS B 1 129 ? 18.317 -9.018 -65.069 1.00 24.12 158 HIS B CA 1
ATOM 2959 C C . HIS B 1 129 ? 19.741 -9.542 -64.973 1.00 24.48 158 HIS B C 1
ATOM 2960 O O . HIS B 1 129 ? 20.664 -8.878 -65.425 1.00 23.98 158 HIS B O 1
ATOM 2967 N N . GLY B 1 130 ? 19.927 -10.690 -64.346 1.00 25.36 159 GLY B N 1
ATOM 2968 C CA . GLY B 1 130 ? 21.274 -11.306 -64.270 1.00 25.53 159 GLY B CA 1
ATOM 2969 C C . GLY B 1 130 ? 22.091 -10.839 -63.072 1.00 25.36 159 GLY B C 1
ATOM 2970 O O . GLY B 1 130 ? 21.508 -10.479 -62.062 1.00 24.35 159 GLY B O 1
ATOM 2971 N N . SER B 1 131 ? 23.435 -10.844 -63.194 1.00 24.83 160 SER B N 1
ATOM 2972 C CA . SER B 1 131 ? 24.330 -10.553 -62.058 1.00 25.13 160 SER B CA 1
ATOM 2973 C C . SER B 1 131 ? 25.642 -9.915 -62.501 1.00 24.39 160 SER B C 1
ATOM 2974 O O . SER B 1 131 ? 26.252 -10.384 -63.470 1.00 24.17 160 SER B O 1
ATOM 2977 N N . LEU B 1 132 ? 26.053 -8.883 -61.781 1.00 22.51 161 LEU B N 1
ATOM 2978 C CA . LEU B 1 132 ? 27.428 -8.348 -61.854 1.00 23.49 161 LEU B CA 1
ATOM 2979 C C . LEU B 1 132 ? 28.518 -9.391 -61.736 1.00 23.76 161 LEU B C 1
ATOM 2980 O O . LEU B 1 132 ? 29.575 -9.203 -62.302 1.00 23.56 161 LEU B O 1
ATOM 2985 N N . PHE B 1 133 ? 28.251 -10.465 -61.005 1.00 25.01 162 PHE B N 1
ATOM 2986 C CA . PHE B 1 133 ? 29.294 -11.461 -60.685 1.00 25.87 162 PHE B CA 1
ATOM 2987 C C . PHE B 1 133 ? 29.117 -12.703 -61.509 1.00 27.68 162 PHE B C 1
ATOM 2988 O O . PHE B 1 133 ? 29.454 -13.798 -61.073 1.00 29.47 162 PHE B O 1
ATOM 2996 N N . LYS B 1 134 ? 28.536 -12.540 -62.705 1.00 26.65 163 LYS B N 1
ATOM 2997 C CA A LYS B 1 134 ? 28.548 -13.623 -63.664 0.50 27.85 163 LYS B CA 1
ATOM 2998 C CA B LYS B 1 134 ? 28.534 -13.617 -63.671 0.50 27.95 163 LYS B CA 1
ATOM 2999 C C . LYS B 1 134 ? 29.030 -13.075 -64.991 1.00 27.60 163 LYS B C 1
ATOM 3000 O O . LYS B 1 134 ? 28.775 -11.918 -65.321 1.00 27.89 163 LYS B O 1
ATOM 3011 N N . THR B 1 135 ? 29.755 -13.888 -65.755 1.00 28.59 164 THR B N 1
ATOM 3012 C CA . THR B 1 135 ? 30.142 -13.460 -67.075 1.00 28.23 164 THR B CA 1
ATOM 3013 C C . THR B 1 135 ? 29.460 -14.370 -68.092 1.00 30.02 164 THR B C 1
ATOM 3014 O O . THR B 1 135 ? 29.049 -15.469 -67.778 1.00 30.26 164 THR B O 1
ATOM 3018 N N . ARG B 1 136 ? 29.363 -13.911 -69.331 1.00 31.63 165 ARG B N 1
ATOM 3019 C CA . ARG B 1 136 ? 28.902 -14.810 -70.401 1.00 34.35 165 ARG B CA 1
ATOM 3020 C C . ARG B 1 136 ? 29.798 -14.670 -71.617 1.00 35.59 165 ARG B C 1
ATOM 3021 O O . ARG B 1 136 ? 30.076 -13.560 -72.077 1.00 34.93 165 ARG B O 1
ATOM 3029 N N . CYS B 1 137 ? 30.268 -15.785 -72.155 1.00 39.12 166 CYS B N 1
ATOM 3030 C CA . CYS B 1 137 ? 31.085 -15.680 -73.347 1.00 41.41 166 CYS B CA 1
ATOM 3031 C C . CYS B 1 137 ? 30.267 -15.343 -74.610 1.00 41.75 166 CYS B C 1
ATOM 3032 O O . CYS B 1 137 ? 29.283 -16.013 -74.931 1.00 41.51 166 CYS B O 1
ATOM 3035 N N . THR B 1 138 ? 30.692 -14.296 -75.317 1.00 41.78 167 THR B N 1
ATOM 3036 C CA . THR B 1 138 ? 29.985 -13.829 -76.490 1.00 41.65 167 THR B CA 1
ATOM 3037 C C . THR B 1 138 ? 30.208 -14.782 -77.664 1.00 46.13 167 THR B C 1
ATOM 3038 O O . THR B 1 138 ? 29.633 -14.600 -78.733 1.00 47.17 167 THR B O 1
ATOM 3042 N N . SER B 1 139 ? 31.033 -15.805 -77.451 1.00 48.94 168 SER B N 1
ATOM 3043 C CA . SER B 1 139 ? 31.350 -16.783 -78.491 1.00 52.88 168 SER B CA 1
ATOM 3044 C C . SER B 1 139 ? 30.731 -18.163 -78.272 1.00 54.66 168 SER B C 1
ATOM 3045 O O . SER B 1 139 ? 30.091 -18.695 -79.181 1.00 56.95 168 SER B O 1
ATOM 3048 N N . CYS B 1 140 ? 30.938 -18.733 -77.081 1.00 54.23 169 CYS B N 1
ATOM 3049 C CA . CYS B 1 140 ? 30.534 -20.112 -76.755 1.00 54.79 169 CYS B CA 1
ATOM 3050 C C . CYS B 1 140 ? 29.261 -20.119 -75.888 1.00 53.73 169 CYS B C 1
ATOM 3051 O O . CYS B 1 140 ? 28.603 -21.149 -75.707 1.00 54.96 169 CYS B O 1
ATOM 3054 N N . GLY B 1 141 ? 28.932 -18.956 -75.337 1.00 50.74 170 GLY B N 1
ATOM 3055 C CA . GLY B 1 141 ? 27.714 -18.781 -74.561 1.00 49.39 170 GLY B CA 1
ATOM 3056 C C . GLY B 1 141 ? 27.763 -19.241 -73.123 1.00 49.30 170 GLY B C 1
ATOM 3057 O O . GLY B 1 141 ? 26.794 -19.053 -72.406 1.00 48.96 170 GLY B O 1
ATOM 3058 N N . VAL B 1 142 ? 28.884 -19.815 -72.683 1.00 50.77 171 VAL B N 1
ATOM 3059 C CA . VAL B 1 142 ? 29.021 -20.322 -71.313 1.00 51.24 171 VAL B CA 1
ATOM 3060 C C . VAL B 1 142 ? 28.801 -19.234 -70.234 1.00 48.55 171 VAL B C 1
ATOM 3061 O O . VAL B 1 142 ? 29.423 -18.163 -70.271 1.00 47.77 171 VAL B O 1
ATOM 3065 N N . VAL B 1 143 ? 27.899 -19.494 -69.295 1.00 47.83 172 VAL B N 1
ATOM 3066 C CA . VAL B 1 143 ? 27.692 -18.593 -68.176 1.00 45.63 172 VAL B CA 1
ATOM 3067 C C . VAL B 1 143 ? 28.522 -19.127 -67.025 1.00 45.94 172 VAL B C 1
ATOM 3068 O O . VAL B 1 143 ? 28.566 -20.332 -66.796 1.00 48.59 172 VAL B O 1
ATOM 3072 N N . ALA B 1 144 ? 29.215 -18.235 -66.336 1.00 43.92 173 ALA B N 1
ATOM 3073 C CA . ALA B 1 144 ? 30.005 -18.618 -65.171 1.00 43.98 173 ALA B CA 1
ATOM 3074 C C . ALA B 1 144 ? 30.072 -17.520 -64.091 1.00 41.64 173 ALA B C 1
ATOM 3075 O O . ALA B 1 144 ? 30.080 -16.318 -64.395 1.00 39.87 173 ALA B O 1
ATOM 3077 N N . GLU B 1 145 ? 30.109 -17.928 -62.828 1.00 41.58 174 GLU B N 1
ATOM 3078 C CA . GLU B 1 145 ? 30.248 -16.973 -61.721 1.00 40.40 174 GLU B CA 1
ATOM 3079 C C . GLU B 1 145 ? 31.636 -16.339 -61.771 1.00 39.44 174 GLU B C 1
ATOM 3080 O O . GLU B 1 145 ? 32.575 -16.960 -62.231 1.00 41.79 174 GLU B O 1
ATOM 3086 N N . ASN B 1 146 ? 31.795 -15.117 -61.301 1.00 36.51 175 ASN B N 1
ATOM 3087 C CA . ASN B 1 146 ? 33.110 -14.508 -61.362 1.00 35.61 175 ASN B CA 1
ATOM 3088 C C . ASN B 1 146 ? 33.170 -13.402 -60.366 1.00 33.99 175 ASN B C 1
ATOM 3089 O O . ASN B 1 146 ? 32.512 -12.367 -60.544 1.00 30.49 175 ASN B O 1
ATOM 3094 N N . TYR B 1 147 ? 33.943 -13.650 -59.310 1.00 32.37 176 TYR B N 1
ATOM 3095 C CA . TYR B 1 147 ? 34.104 -12.724 -58.202 1.00 32.87 176 TYR B CA 1
ATOM 3096 C C . TYR B 1 147 ? 35.521 -12.150 -58.123 1.00 34.05 176 TYR B C 1
ATOM 3097 O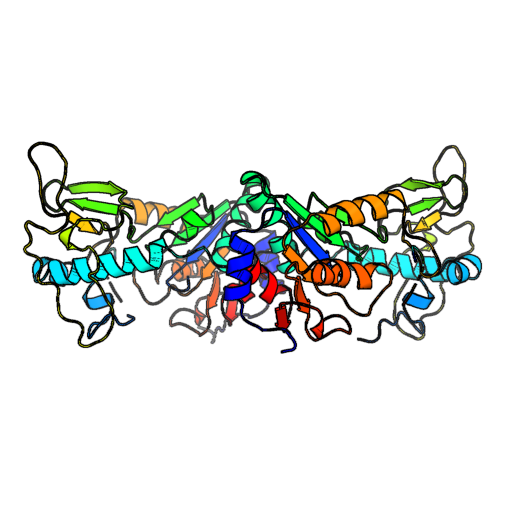 O . TYR B 1 147 ? 35.813 -11.458 -57.168 1.00 33.33 176 TYR B O 1
ATOM 3106 N N . LYS B 1 148 ? 36.364 -12.433 -59.140 1.00 34.46 177 LYS B N 1
ATOM 3107 C CA . LYS B 1 148 ? 37.772 -12.028 -59.207 1.00 36.29 177 LYS B CA 1
ATOM 3108 C C . LYS B 1 148 ? 37.936 -10.512 -59.163 1.00 34.35 177 LYS B C 1
ATOM 3109 O O . LYS B 1 148 ? 37.260 -9.787 -59.897 1.00 32.92 177 LYS B O 1
ATOM 3115 N N . SER B 1 149 ? 38.848 -10.031 -58.327 1.00 33.77 178 SER B N 1
ATOM 3116 C CA . SER B 1 149 ? 39.064 -8.589 -58.132 1.00 32.81 178 SER B CA 1
ATOM 3117 C C . SER B 1 149 ? 40.560 -8.240 -58.320 1.00 32.56 178 SER B C 1
ATOM 3118 O O . SER B 1 149 ? 41.343 -8.582 -57.468 1.00 35.91 178 SER B O 1
ATOM 3121 N N . PRO B 1 150 ? 40.953 -7.577 -59.441 1.00 32.09 179 PRO B N 1
ATOM 3122 C CA . PRO B 1 150 ? 40.103 -7.148 -60.556 1.00 28.69 179 PRO B CA 1
ATOM 3123 C C . PRO B 1 150 ? 39.752 -8.308 -61.491 1.00 30.55 179 PRO B C 1
ATOM 3124 O O . PRO B 1 150 ? 40.507 -9.269 -61.582 1.00 32.21 179 PRO B O 1
ATOM 3128 N N . ILE B 1 151 ? 38.629 -8.234 -62.225 1.00 28.41 180 ILE B N 1
ATOM 3129 C CA . ILE B 1 151 ? 38.275 -9.332 -63.148 1.00 29.08 180 ILE B CA 1
ATOM 3130 C C . ILE B 1 151 ? 39.365 -9.724 -64.164 1.00 31.53 180 ILE B C 1
ATOM 3131 O O . ILE B 1 151 ? 39.532 -10.922 -64.414 1.00 33.50 180 ILE B O 1
ATOM 3136 N N . CYS B 1 152 ? 40.070 -8.742 -64.749 1.00 31.42 181 CYS B N 1
ATOM 3137 C CA . CYS B 1 152 ? 41.317 -9.004 -65.493 1.00 34.62 181 CYS B CA 1
ATOM 3138 C C . CYS B 1 152 ? 42.369 -7.947 -65.158 1.00 34.71 181 CYS B C 1
ATOM 3139 O O . CYS B 1 152 ? 41.994 -6.873 -64.708 1.00 33.03 181 CYS B O 1
ATOM 3142 N N . PRO B 1 153 ? 43.692 -8.231 -65.420 1.00 37.20 182 PRO B N 1
ATOM 3143 C CA . PRO B 1 153 ? 44.778 -7.274 -65.127 1.00 38.38 182 PRO B CA 1
ATOM 3144 C C . PRO B 1 153 ? 44.591 -5.873 -65.695 1.00 37.68 182 PRO B C 1
ATOM 3145 O O . PRO B 1 153 ? 44.798 -4.889 -64.972 1.00 36.72 182 PRO B O 1
ATOM 3149 N N . ALA B 1 154 ? 44.141 -5.762 -66.948 1.00 35.97 183 ALA B N 1
ATOM 3150 C CA . ALA B 1 154 ? 44.094 -4.456 -67.557 1.00 35.89 183 ALA B CA 1
ATOM 3151 C C . ALA B 1 154 ? 43.084 -3.529 -66.866 1.00 33.18 183 ALA B C 1
ATOM 3152 O O . ALA B 1 154 ? 43.195 -2.306 -66.995 1.00 33.32 183 ALA B O 1
ATOM 3154 N N . LEU B 1 155 ? 42.155 -4.094 -66.085 1.00 31.49 184 LEU B N 1
ATOM 3155 C CA . LEU B 1 155 ? 41.136 -3.300 -65.384 1.00 30.11 184 LEU B CA 1
ATOM 3156 C C . LEU B 1 155 ? 41.547 -2.842 -63.965 1.00 32.20 184 LEU B C 1
ATOM 3157 O O . LEU B 1 155 ? 40.868 -2.015 -63.316 1.00 29.95 184 LEU B O 1
ATOM 3162 N N . SER B 1 156 ? 42.704 -3.340 -63.518 1.00 33.82 185 SER B N 1
ATOM 3163 C CA . SER B 1 156 ? 43.210 -2.991 -62.215 1.00 35.56 185 SER B CA 1
ATOM 3164 C C . SER B 1 156 ? 43.395 -1.494 -61.995 1.00 35.77 185 SER B C 1
ATOM 3165 O O . SER B 1 156 ? 44.181 -0.836 -62.688 1.00 37.19 185 SER B O 1
ATOM 3168 N N . GLY B 1 157 ? 42.694 -0.991 -60.990 1.00 35.06 186 GLY B N 1
ATOM 3169 C CA . GLY B 1 157 ? 42.683 0.437 -60.683 1.00 37.24 186 GLY B CA 1
ATOM 3170 C C . GLY B 1 157 ? 41.873 1.248 -61.703 1.00 36.67 186 GLY B C 1
ATOM 3171 O O . GLY B 1 157 ? 41.971 2.476 -61.738 1.00 37.37 186 GLY B O 1
ATOM 3172 N N . LYS B 1 158 ? 41.074 0.591 -62.538 1.00 35.38 187 LYS B N 1
ATOM 3173 C CA . LYS B 1 158 ? 40.281 1.368 -63.509 1.00 34.23 187 LYS B CA 1
ATOM 3174 C C . LYS B 1 158 ? 38.857 1.686 -63.033 1.00 32.77 187 LYS B C 1
ATOM 3175 O O . LYS B 1 158 ? 38.480 1.369 -61.897 1.00 32.58 187 LYS B O 1
ATOM 3181 N N . GLY B 1 159 ? 38.039 2.313 -63.903 1.00 31.24 188 GLY B N 1
ATOM 3182 C CA . GLY B 1 159 ? 36.609 2.485 -63.586 1.00 29.85 188 GLY B CA 1
ATOM 3183 C C . GLY B 1 159 ? 36.248 3.655 -62.666 1.00 30.96 188 GLY B C 1
ATOM 3184 O O . GLY B 1 159 ? 35.118 3.770 -62.273 1.00 30.16 188 GLY B O 1
ATOM 3185 N N . ALA B 1 160 ? 37.178 4.562 -62.330 1.00 31.60 189 ALA B N 1
ATOM 3186 C CA . ALA B 1 160 ? 36.791 5.752 -61.530 1.00 32.83 189 ALA B CA 1
ATOM 3187 C C . ALA B 1 160 ? 35.569 6.486 -62.182 1.00 32.38 189 ALA B C 1
ATOM 3188 O O . ALA B 1 160 ? 35.571 6.699 -63.385 1.00 30.72 189 ALA B O 1
ATOM 3190 N N . PRO B 1 161 ? 34.558 6.878 -61.363 1.00 31.14 190 PRO B N 1
ATOM 3191 C CA . PRO B 1 161 ? 33.265 7.417 -61.882 1.00 29.97 190 PRO B CA 1
ATOM 3192 C C . PRO B 1 161 ? 33.260 8.926 -62.186 1.00 31.83 190 PRO B C 1
ATOM 3193 O O . PRO B 1 161 ? 32.293 9.386 -62.780 1.00 30.30 190 PRO B O 1
ATOM 3197 N N . GLU B 1 162 ? 34.282 9.696 -61.751 1.00 32.36 191 GLU B N 1
ATOM 3198 C CA . GLU B 1 162 ? 34.270 11.155 -61.873 1.00 34.21 191 GLU B CA 1
ATOM 3199 C C . GLU B 1 162 ? 34.245 11.611 -63.341 1.00 35.50 191 GLU B C 1
ATOM 3200 O O . GLU B 1 162 ? 34.958 11.047 -64.189 1.00 33.57 191 GLU B O 1
ATOM 3206 N N . PRO B 1 163 ? 33.399 12.620 -63.643 1.00 36.86 192 PRO B N 1
ATOM 3207 C CA . PRO B 1 163 ? 33.403 13.232 -64.965 1.00 37.89 192 PRO B CA 1
ATOM 3208 C C . PRO B 1 163 ? 34.774 13.816 -65.210 1.00 39.85 192 PRO B C 1
ATOM 3209 O O . PRO B 1 163 ? 35.354 14.419 -64.311 1.00 40.03 192 PRO B O 1
ATOM 3213 N N . GLY B 1 164 ? 35.297 13.615 -66.411 1.00 39.76 193 GLY B N 1
ATOM 3214 C CA . GLY B 1 164 ? 36.647 14.078 -66.659 1.00 44.02 193 GLY B CA 1
ATOM 3215 C C . GLY B 1 164 ? 37.669 12.975 -66.531 1.00 43.63 193 GLY B C 1
ATOM 3216 O O . GLY B 1 164 ? 38.821 13.164 -66.920 1.00 46.92 193 GLY B O 1
ATOM 3217 N N . THR B 1 165 ? 37.262 11.812 -66.024 1.00 41.24 194 THR B N 1
ATOM 3218 C CA . THR B 1 165 ? 38.166 10.662 -65.987 1.00 39.33 194 THR B CA 1
ATOM 3219 C C . THR B 1 165 ? 38.343 10.157 -67.391 1.00 37.80 194 THR B C 1
ATOM 3220 O O . THR B 1 165 ? 37.373 9.979 -68.126 1.00 36.00 194 THR B O 1
ATOM 3224 N N . GLN B 1 166 ? 39.586 9.934 -67.782 1.00 38.28 195 GLN B N 1
ATOM 3225 C CA . GLN B 1 166 ? 39.894 9.508 -69.146 1.00 39.95 195 GLN B CA 1
ATOM 3226 C C . GLN B 1 166 ? 39.490 8.048 -69.436 1.00 37.80 195 GLN B C 1
ATOM 3227 O O . GLN B 1 166 ? 39.654 7.208 -68.566 1.00 37.29 195 GLN B O 1
ATOM 3233 N N . ASP B 1 167 ? 39.072 7.705 -70.650 1.00 38.37 196 ASP B N 1
ATOM 3234 C CA . ASP B 1 167 ? 38.812 6.251 -70.954 1.00 38.24 196 ASP B CA 1
ATOM 3235 C C . ASP B 1 167 ? 40.093 5.412 -70.771 1.00 39.13 196 ASP B C 1
ATOM 3236 O O . ASP B 1 167 ? 41.157 5.854 -71.155 1.00 41.07 196 ASP B O 1
ATOM 3241 N N . ALA B 1 168 ? 39.980 4.191 -70.245 1.00 36.60 197 ALA B N 1
ATOM 3242 C CA . ALA B 1 168 ? 41.143 3.286 -70.138 1.00 37.44 197 ALA B CA 1
ATOM 3243 C C . ALA B 1 168 ? 41.622 2.817 -71.504 1.00 37.83 197 ALA B C 1
ATOM 3244 O O . ALA B 1 168 ? 42.790 2.456 -71.665 1.00 39.68 197 ALA B O 1
ATOM 3246 N N . SER B 1 169 ? 40.716 2.814 -72.468 1.00 36.00 198 SER B N 1
ATOM 3247 C CA . SER B 1 169 ? 40.961 2.371 -73.853 1.00 37.58 198 SER B CA 1
ATOM 3248 C C . SER B 1 169 ? 41.746 1.082 -73.880 1.00 36.97 198 SER B C 1
ATOM 3249 O O . SER B 1 169 ? 42.829 1.031 -74.465 1.00 38.39 198 SER B O 1
ATOM 3252 N N . ILE B 1 170 ? 41.225 0.054 -73.225 1.00 33.81 199 ILE B N 1
ATOM 3253 C CA . ILE B 1 170 ? 41.940 -1.217 -73.161 1.00 34.55 199 ILE B CA 1
ATOM 3254 C C . ILE B 1 170 ? 41.747 -1.945 -74.480 1.00 35.27 199 ILE B C 1
ATOM 3255 O O . ILE B 1 170 ? 40.635 -2.096 -74.900 1.00 30.98 199 ILE B O 1
ATOM 3260 N N . PRO B 1 171 ? 42.854 -2.351 -75.154 1.00 37.45 200 PRO B N 1
ATOM 3261 C CA . PRO B 1 171 ? 42.624 -3.176 -76.336 1.00 37.73 200 PRO B CA 1
ATOM 3262 C C . PRO B 1 171 ? 41.763 -4.401 -75.984 1.00 36.72 200 PRO B C 1
ATOM 3263 O O . PRO B 1 171 ? 41.854 -4.917 -74.855 1.00 33.78 200 PRO B O 1
ATOM 3267 N N . VAL B 1 172 ? 40.936 -4.835 -76.953 1.00 36.25 201 VAL B N 1
ATOM 3268 C CA . VAL B 1 172 ? 39.917 -5.895 -76.760 1.00 36.93 201 VAL B CA 1
ATOM 3269 C C . VAL B 1 172 ? 40.535 -7.261 -76.298 1.00 37.17 201 VAL B C 1
ATOM 3270 O O . VAL B 1 172 ? 39.967 -8.025 -75.499 1.00 33.28 201 VAL B O 1
ATOM 3274 N N . GLU B 1 173 ? 41.731 -7.543 -76.798 1.00 38.45 202 GLU B N 1
ATOM 3275 C CA . GLU B 1 173 ? 42.438 -8.789 -76.464 1.00 40.16 202 GLU B CA 1
ATOM 3276 C C . GLU B 1 173 ? 42.672 -8.911 -74.962 1.00 39.92 202 GLU B C 1
ATOM 3277 O O . GLU B 1 173 ? 42.767 -10.015 -74.408 1.00 41.01 202 GLU B O 1
ATOM 3283 N N . LYS B 1 174 ? 42.686 -7.758 -74.289 1.00 39.26 203 LYS B N 1
ATOM 3284 C CA . LYS B 1 174 ? 43.117 -7.650 -72.883 1.00 37.86 203 LYS B CA 1
ATOM 3285 C C . LYS B 1 174 ? 41.966 -7.316 -71.940 1.00 36.00 203 LYS B C 1
ATOM 3286 O O . LYS B 1 174 ? 42.172 -7.065 -70.754 1.00 34.79 203 LYS B O 1
ATOM 3292 N N . LEU B 1 175 ? 40.749 -7.342 -72.468 1.00 33.37 204 LEU B N 1
ATOM 3293 C CA . LEU B 1 175 ? 39.546 -7.349 -71.609 1.00 31.64 204 LEU B CA 1
ATOM 3294 C C . LEU B 1 175 ? 39.284 -8.781 -71.164 1.00 31.97 204 LEU B C 1
ATOM 3295 O O . LEU B 1 175 ? 39.983 -9.679 -71.606 1.00 35.32 204 LEU B O 1
ATOM 3300 N N . PRO B 1 176 ? 38.266 -9.022 -70.302 1.00 31.38 205 PRO B N 1
ATOM 3301 C CA . PRO B 1 176 ? 38.082 -10.400 -69.842 1.00 33.18 205 PRO B CA 1
ATOM 3302 C C . PRO B 1 176 ? 37.885 -11.406 -70.993 1.00 36.16 205 PRO B C 1
ATOM 3303 O O . PRO B 1 176 ? 37.057 -11.207 -71.861 1.00 34.52 205 PRO B O 1
ATOM 3307 N N . ARG B 1 177 ? 38.696 -12.460 -71.013 1.00 39.00 206 ARG B N 1
ATOM 3308 C CA . ARG B 1 177 ? 38.578 -13.475 -72.037 1.00 42.23 206 ARG B CA 1
ATOM 3309 C C . ARG B 1 177 ? 38.149 -14.780 -71.417 1.00 44.27 206 ARG B C 1
ATOM 3310 O O . ARG B 1 177 ? 38.368 -15.027 -70.245 1.00 45.08 206 ARG B O 1
ATOM 3318 N N . CYS B 1 178 ? 37.568 -15.631 -72.243 1.00 47.20 207 CYS B N 1
ATOM 3319 C CA . CYS B 1 178 ? 37.047 -16.924 -71.833 1.00 49.77 207 CYS B CA 1
ATOM 3320 C C . CYS B 1 178 ? 38.172 -17.901 -71.589 1.00 53.20 207 CYS B C 1
ATOM 3321 O O . CYS B 1 178 ? 39.092 -17.993 -72.394 1.00 55.90 207 CYS B O 1
ATOM 3324 N N . GLU B 1 179 ? 38.085 -18.630 -70.486 1.00 55.67 208 GLU B N 1
ATOM 3325 C CA . GLU B 1 179 ? 39.111 -19.609 -70.087 1.00 59.60 208 GLU B CA 1
ATOM 3326 C C . GLU B 1 179 ? 38.791 -21.040 -70.499 1.00 63.06 208 GLU B C 1
ATOM 3327 O O . GLU B 1 179 ? 39.552 -21.953 -70.146 1.00 66.43 208 GLU B O 1
ATOM 3333 N N . GLU B 1 180 ? 37.714 -21.250 -71.256 1.00 62.93 209 GLU B N 1
ATOM 3334 C CA . GLU B 1 180 ? 37.229 -22.615 -71.558 1.00 66.83 209 GLU B CA 1
ATOM 3335 C C . GLU B 1 180 ? 37.670 -23.237 -72.906 1.00 69.73 209 GLU B C 1
ATOM 3336 O O . GLU B 1 180 ? 37.444 -22.656 -73.975 1.00 69.75 209 GLU B O 1
ATOM 3342 N N . ALA B 1 181 ? 38.286 -24.426 -72.846 1.00 73.46 210 ALA B N 1
ATOM 3343 C CA . ALA B 1 181 ? 38.709 -25.193 -74.038 1.00 76.26 210 ALA B CA 1
ATOM 3344 C C . ALA B 1 181 ? 39.466 -24.353 -75.074 1.00 76.01 210 ALA B C 1
ATOM 3345 O O . ALA B 1 181 ? 39.232 -24.475 -76.285 1.00 77.60 210 ALA B O 1
ATOM 3347 N N . GLY B 1 182 ? 40.373 -23.503 -74.590 1.00 74.32 211 GLY B N 1
ATOM 3348 C CA . GLY B 1 182 ? 41.172 -22.618 -75.449 1.00 73.57 211 GLY B CA 1
ATOM 3349 C C . GLY B 1 182 ? 40.367 -21.674 -76.335 1.00 70.30 211 GLY B C 1
ATOM 3350 O O . GLY B 1 182 ? 40.839 -21.258 -77.393 1.00 71.54 211 GLY B O 1
ATOM 3351 N N . CYS B 1 183 ? 39.155 -21.352 -75.894 1.00 66.51 212 CYS B N 1
ATOM 3352 C CA . CYS B 1 183 ? 38.211 -20.515 -76.623 1.00 63.29 212 CYS B CA 1
ATOM 3353 C C . CYS B 1 183 ? 38.744 -19.116 -76.893 1.00 60.66 212 CYS B C 1
ATOM 3354 O O . CYS B 1 183 ? 38.977 -18.739 -78.060 1.00 61.56 212 CYS B O 1
ATOM 3357 N N . GLY B 1 184 ? 38.921 -18.351 -75.816 1.00 57.13 213 GLY B N 1
ATOM 3358 C CA . GLY B 1 184 ? 39.495 -17.014 -75.889 1.00 54.84 213 GLY B CA 1
ATOM 3359 C C . GLY B 1 184 ? 38.500 -15.949 -76.308 1.00 51.27 213 GLY B C 1
ATOM 3360 O O . GLY B 1 184 ? 38.885 -14.822 -76.637 1.00 51.27 213 GLY B O 1
ATOM 3361 N N . GLY B 1 185 ? 37.219 -16.306 -76.331 1.00 49.53 214 GLY B N 1
ATOM 3362 C CA . GLY B 1 185 ? 36.161 -15.353 -76.723 1.00 45.54 214 GLY B CA 1
ATOM 3363 C C . GLY B 1 185 ? 36.089 -14.173 -75.771 1.00 41.67 214 GLY B C 1
ATOM 3364 O O . GLY B 1 185 ? 36.536 -14.264 -74.625 1.00 40.98 214 GLY B O 1
ATOM 3365 N N . LEU B 1 186 ? 35.520 -13.067 -76.235 1.00 39.17 215 LEU B N 1
ATOM 3366 C CA . LEU B 1 186 ? 35.380 -11.892 -75.409 1.00 35.86 215 LEU B CA 1
ATOM 3367 C C . LEU B 1 186 ? 34.222 -12.131 -74.441 1.00 34.15 215 LEU B C 1
ATOM 3368 O O . LEU B 1 186 ? 33.128 -12.505 -74.852 1.00 34.65 215 LEU B O 1
ATOM 3373 N N . LEU B 1 187 ? 34.442 -11.915 -73.146 1.00 32.68 216 LEU B N 1
ATOM 3374 C CA . LEU B 1 187 ? 33.361 -12.103 -72.207 1.00 31.07 216 LEU B CA 1
ATOM 3375 C C . LEU B 1 187 ? 32.653 -10.797 -72.108 1.00 28.25 216 LEU B C 1
ATOM 3376 O O . LEU B 1 187 ? 33.267 -9.748 -72.327 1.00 29.11 216 LEU B O 1
ATOM 3381 N N . ARG B 1 188 ? 31.392 -10.886 -71.684 1.00 26.75 217 ARG B N 1
ATOM 3382 C CA . ARG B 1 188 ? 30.586 -9.752 -71.247 1.00 24.24 217 ARG B CA 1
ATOM 3383 C C . ARG B 1 188 ? 29.987 -10.085 -69.910 1.00 24.23 217 ARG B C 1
ATOM 3384 O O . ARG B 1 188 ? 29.919 -11.257 -69.515 1.00 25.52 217 ARG B O 1
ATOM 3392 N N . PRO B 1 189 ? 29.490 -9.052 -69.225 1.00 23.54 218 PRO B N 1
ATOM 3393 C CA . PRO B 1 189 ? 28.708 -9.280 -67.984 1.00 23.25 218 PRO B CA 1
ATOM 3394 C C . PRO B 1 189 ? 27.404 -10.056 -68.323 1.00 25.07 218 PRO B C 1
ATOM 3395 O O . PRO B 1 189 ? 26.766 -9.812 -69.388 1.00 25.57 218 PRO B O 1
ATOM 3399 N N . HIS B 1 190 ? 27.112 -11.066 -67.538 1.00 25.41 219 HIS B N 1
ATOM 3400 C CA . HIS B 1 190 ? 25.876 -11.821 -67.697 1.00 26.58 219 HIS B CA 1
ATOM 3401 C C . HIS B 1 190 ? 24.725 -11.008 -67.055 1.00 25.50 219 HIS B C 1
ATOM 3402 O O . HIS B 1 190 ? 24.165 -11.374 -66.010 1.00 26.69 219 HIS B O 1
ATOM 3409 N N . VAL B 1 191 ? 24.405 -9.893 -67.714 1.00 23.80 220 VAL B N 1
ATOM 3410 C CA . VAL B 1 191 ? 23.473 -8.861 -67.240 1.00 22.35 220 VAL B CA 1
ATOM 3411 C C . VAL B 1 191 ? 22.551 -8.602 -68.474 1.00 22.89 220 VAL B C 1
ATOM 3412 O O . VAL B 1 191 ? 23.047 -8.429 -69.616 1.00 22.82 220 VAL B O 1
ATOM 3416 N N . VAL B 1 192 ? 21.241 -8.616 -68.251 1.00 22.40 221 VAL B N 1
ATOM 3417 C CA . VAL B 1 192 ? 20.310 -8.191 -69.306 1.00 21.22 221 VAL B CA 1
ATOM 3418 C C . VAL B 1 192 ? 20.403 -6.699 -69.501 1.00 21.04 221 VAL B C 1
ATOM 3419 O O . VAL B 1 192 ? 20.174 -5.888 -68.547 1.00 19.13 221 VAL B O 1
ATOM 3423 N N . TRP B 1 193 ? 20.759 -6.323 -70.723 1.00 19.25 222 TRP B N 1
ATOM 3424 C CA . TRP B 1 193 ? 20.888 -4.929 -71.084 1.00 20.25 222 TRP B CA 1
ATOM 3425 C C . TRP B 1 193 ? 19.616 -4.362 -71.728 1.00 21.37 222 TRP B C 1
ATOM 3426 O O . TRP B 1 193 ? 18.765 -5.112 -72.179 1.00 22.64 222 TRP B O 1
ATOM 3437 N N . PHE B 1 194 ? 19.502 -3.041 -71.736 1.00 21.73 223 PHE B N 1
ATOM 3438 C CA . PHE B 1 194 ? 18.400 -2.354 -72.417 1.00 24.66 223 PHE B CA 1
ATOM 3439 C C . PHE B 1 194 ? 18.432 -2.658 -73.907 1.00 26.47 223 PHE B C 1
ATOM 3440 O O . PHE B 1 194 ? 19.494 -2.598 -74.530 1.00 24.75 223 PHE B O 1
ATOM 3448 N N . GLY B 1 195 ? 17.267 -3.066 -74.426 1.00 26.71 224 GLY B N 1
ATOM 3449 C CA . GLY B 1 195 ? 17.115 -3.556 -75.808 1.00 28.61 224 GLY B CA 1
ATOM 3450 C C . GLY B 1 195 ? 17.237 -5.068 -75.946 1.00 28.71 224 GLY B C 1
ATOM 3451 O O . GLY B 1 195 ? 16.939 -5.588 -76.995 1.00 31.25 224 GLY B O 1
ATOM 3452 N N . GLU B 1 196 ? 17.617 -5.781 -74.885 1.00 26.43 225 GLU B N 1
ATOM 3453 C CA . GLU B 1 196 ? 17.708 -7.234 -74.928 1.00 27.28 225 GLU B CA 1
ATOM 3454 C C . GLU B 1 196 ? 16.515 -7.871 -74.218 1.00 28.92 225 GLU B C 1
ATOM 3455 O O . GLU B 1 196 ? 15.852 -7.207 -73.412 1.00 28.33 225 GLU B O 1
ATOM 3461 N N . ASN B 1 197 ? 16.274 -9.152 -74.485 1.00 30.47 226 ASN B N 1
ATOM 3462 C CA . ASN B 1 197 ? 15.115 -9.840 -73.931 1.00 34.64 226 ASN B CA 1
ATOM 3463 C C . ASN B 1 197 ? 15.522 -10.489 -72.634 1.00 34.14 226 ASN B C 1
ATOM 3464 O O . ASN B 1 197 ? 16.613 -11.051 -72.553 1.00 35.12 226 ASN B O 1
ATOM 3469 N N . LEU B 1 198 ? 14.670 -10.444 -71.618 1.00 33.56 227 LEU B N 1
ATOM 3470 C CA . LEU B 1 198 ? 14.917 -11.254 -70.435 1.00 34.07 227 LEU B CA 1
ATOM 3471 C C . LEU B 1 198 ? 14.713 -12.747 -70.761 1.00 36.58 227 LEU B C 1
ATOM 3472 O O . LEU B 1 198 ? 14.018 -13.093 -71.756 1.00 37.22 227 LEU B O 1
ATOM 3477 N N . ASP B 1 199 ? 15.273 -13.607 -69.907 1.00 35.70 228 ASP B N 1
ATOM 3478 C CA . ASP B 1 199 ? 15.310 -15.028 -70.122 1.00 37.60 228 ASP B CA 1
ATOM 3479 C C . ASP B 1 199 ? 13.885 -15.590 -70.126 1.00 39.01 228 ASP B C 1
ATOM 3480 O O . ASP B 1 199 ? 13.122 -15.323 -69.207 1.00 37.65 228 ASP B O 1
ATOM 3485 N N . PRO B 1 200 ? 13.531 -16.357 -71.177 1.00 40.62 229 PRO B N 1
ATOM 3486 C CA . PRO B 1 200 ? 12.175 -16.928 -71.268 1.00 42.53 229 PRO B CA 1
ATOM 3487 C C . PRO B 1 200 ? 11.843 -17.823 -70.075 1.00 42.82 229 PRO B C 1
ATOM 3488 O O . PRO B 1 200 ? 10.755 -17.723 -69.497 1.00 44.22 229 PRO B O 1
ATOM 3492 N N . ALA B 1 201 ? 12.792 -18.676 -69.688 1.00 51.32 230 ALA B N 1
ATOM 3493 C CA . ALA B 1 201 ? 12.609 -19.564 -68.552 1.00 52.56 230 ALA B CA 1
AT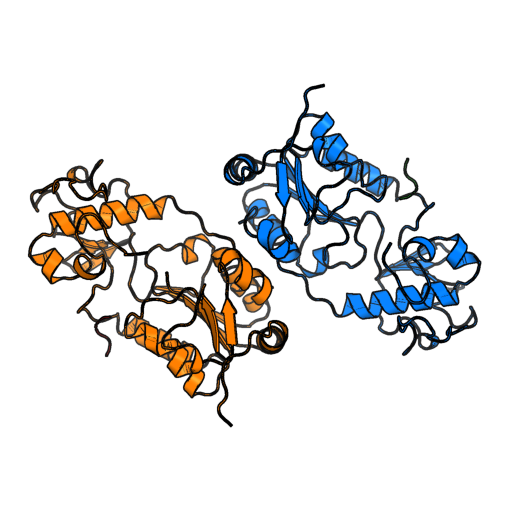OM 3494 C C . ALA B 1 201 ? 12.293 -18.749 -67.321 1.00 50.08 230 ALA B C 1
ATOM 3495 O O . ALA B 1 201 ? 11.332 -19.044 -66.613 1.00 51.67 230 ALA B O 1
ATOM 3497 N N . ILE B 1 202 ? 13.114 -17.732 -67.056 1.00 46.56 231 ILE B N 1
ATOM 3498 C CA . ILE B 1 202 ? 12.915 -16.867 -65.895 1.00 43.33 231 ILE B CA 1
ATOM 3499 C C . ILE B 1 202 ? 11.542 -16.157 -65.918 1.00 42.50 231 ILE B C 1
ATOM 3500 O O . ILE B 1 202 ? 10.858 -16.081 -64.901 1.00 42.02 231 ILE B O 1
ATOM 3505 N N . LEU B 1 203 ? 11.130 -15.653 -67.076 1.00 41.60 232 LEU B N 1
ATOM 3506 C CA . LEU B 1 203 ? 9.812 -14.970 -67.160 1.00 43.32 232 LEU B CA 1
ATOM 3507 C C . LEU B 1 203 ? 8.609 -15.911 -66.926 1.00 46.03 232 LEU B C 1
ATOM 3508 O O . LEU B 1 203 ? 7.551 -15.473 -66.449 1.00 46.98 232 LEU B O 1
ATOM 3513 N N . GLU B 1 204 ? 8.774 -17.191 -67.250 1.00 48.72 233 GLU B N 1
ATOM 3514 C CA . GLU B 1 204 ? 7.710 -18.191 -67.022 1.00 53.62 233 GLU B CA 1
ATOM 3515 C C . GLU B 1 204 ? 7.511 -18.383 -65.501 1.00 53.78 233 GLU B C 1
ATOM 3516 O O . GLU B 1 204 ? 6.368 -18.468 -65.011 1.00 55.99 233 GLU B O 1
ATOM 3522 N N . GLU B 1 205 ? 8.628 -18.464 -64.779 1.00 51.90 234 GLU B N 1
ATOM 3523 C CA . GLU B 1 205 ? 8.654 -18.554 -63.303 1.00 51.86 234 GLU B CA 1
ATOM 3524 C C . GLU B 1 205 ? 8.001 -17.315 -62.675 1.00 50.16 234 GLU B C 1
ATOM 3525 O O . GLU B 1 205 ? 7.087 -17.449 -61.846 1.00 49.85 234 GLU B O 1
ATOM 3531 N N . VAL B 1 206 ? 8.429 -16.122 -63.110 1.00 47.48 235 VAL B N 1
ATOM 3532 C CA . VAL B 1 206 ? 7.796 -14.872 -62.664 1.00 47.35 235 VAL B CA 1
ATOM 3533 C C . VAL B 1 206 ? 6.270 -14.973 -62.834 1.00 51.80 235 VAL B C 1
ATOM 3534 O O . VAL B 1 206 ? 5.500 -14.688 -61.906 1.00 54.34 235 VAL B O 1
ATOM 3538 N N . ASP B 1 207 ? 5.841 -15.405 -64.015 1.00 53.95 236 ASP B N 1
ATOM 3539 C CA . ASP B 1 207 ? 4.411 -15.570 -64.300 1.00 57.63 236 ASP B CA 1
ATOM 3540 C C . ASP B 1 207 ? 3.697 -16.515 -63.334 1.00 60.74 236 ASP B C 1
ATOM 3541 O O . ASP B 1 207 ? 2.656 -16.164 -62.805 1.00 62.29 236 ASP B O 1
ATOM 3546 N N . ARG B 1 208 ? 4.231 -17.710 -63.102 1.00 62.35 237 ARG B N 1
ATOM 3547 C CA . ARG B 1 208 ? 3.659 -18.586 -62.062 1.00 65.36 237 ARG B CA 1
ATOM 3548 C C . ARG B 1 208 ? 3.455 -17.820 -60.755 1.00 63.78 237 ARG B C 1
ATOM 3549 O O . ARG B 1 208 ? 2.369 -17.818 -60.195 1.00 66.54 237 ARG B O 1
ATOM 3557 N N . GLU B 1 209 ? 4.509 -17.165 -60.277 1.00 58.92 238 GLU B N 1
ATOM 3558 C CA . GLU B 1 209 ? 4.494 -16.574 -58.938 1.00 57.21 238 GLU B CA 1
ATOM 3559 C C . GLU B 1 209 ? 3.472 -15.455 -58.829 1.00 57.04 238 GLU B C 1
ATOM 3560 O O . GLU B 1 209 ? 2.763 -15.339 -57.826 1.00 58.31 238 GLU B O 1
ATOM 3566 N N . LEU B 1 210 ? 3.443 -14.606 -59.846 1.00 55.14 239 LEU B N 1
ATOM 3567 C CA . LEU B 1 210 ? 2.511 -13.495 -59.879 1.00 55.35 239 LEU B CA 1
ATOM 3568 C C . LEU B 1 210 ? 1.056 -13.979 -60.042 1.00 59.25 239 LEU B C 1
ATOM 3569 O O . LEU B 1 210 ? 0.138 -13.368 -59.503 1.00 59.56 239 LEU B O 1
ATOM 3574 N N . ALA B 1 211 ? 0.864 -15.071 -60.789 1.00 61.11 240 ALA B N 1
ATOM 3575 C CA . ALA B 1 211 ? -0.452 -15.612 -61.055 1.00 66.43 240 ALA B CA 1
ATOM 3576 C C . ALA B 1 211 ? -1.028 -16.312 -59.826 1.00 70.44 240 ALA B C 1
ATOM 3577 O O . ALA B 1 211 ? -2.224 -16.535 -59.781 1.00 73.60 240 ALA B O 1
ATOM 3579 N N . HIS B 1 212 ? -0.190 -16.643 -58.837 1.00 68.29 241 HIS B N 1
ATOM 3580 C CA . HIS B 1 212 ? -0.692 -17.416 -57.706 1.00 72.16 241 HIS B CA 1
ATOM 3581 C C . HIS B 1 212 ? -0.530 -16.810 -56.323 1.00 70.44 241 HIS B C 1
ATOM 3582 O O . HIS B 1 212 ? -1.224 -17.220 -55.403 1.00 73.25 241 HIS B O 1
ATOM 3589 N N . CYS B 1 213 ? 0.389 -15.859 -56.157 1.00 66.49 242 CYS B N 1
ATOM 3590 C CA . CYS B 1 213 ? 0.592 -15.237 -54.838 1.00 65.57 242 CYS B CA 1
ATOM 3591 C C . CYS B 1 213 ? -0.725 -14.653 -54.290 1.00 68.82 242 CYS B C 1
ATOM 3592 O O . CYS B 1 213 ? -1.618 -14.332 -55.066 1.00 71.18 242 CYS B O 1
ATOM 3595 N N . ASP B 1 214 ? -0.831 -14.486 -52.974 1.00 68.20 243 ASP B N 1
ATOM 3596 C CA . ASP B 1 214 ? -2.017 -13.816 -52.379 1.00 71.16 243 ASP B CA 1
ATOM 3597 C C . ASP B 1 214 ? -1.694 -12.437 -51.759 1.00 69.17 243 ASP B C 1
ATOM 3598 O O . ASP B 1 214 ? -2.566 -11.743 -51.277 1.00 70.64 243 ASP B O 1
ATOM 3603 N N . LEU B 1 215 ? -0.443 -12.011 -51.867 1.00 64.14 244 LEU B N 1
ATOM 3604 C CA . LEU B 1 215 ? 0.009 -10.717 -51.342 1.00 63.86 244 LEU B CA 1
ATOM 3605 C C . LEU B 1 215 ? 1.316 -10.415 -52.069 1.00 59.24 244 LEU B C 1
ATOM 3606 O O . LEU B 1 215 ? 1.993 -11.346 -52.495 1.00 58.09 244 LEU B O 1
ATOM 3611 N N . CYS B 1 216 ? 1.655 -9.132 -52.211 1.00 57.63 245 CYS B N 1
ATOM 3612 C CA . CYS B 1 216 ? 2.819 -8.701 -52.994 1.00 53.23 245 CYS B CA 1
ATOM 3613 C C . CYS B 1 216 ? 3.299 -7.380 -52.454 1.00 52.33 245 CYS B C 1
ATOM 3614 O O . CYS B 1 216 ? 2.499 -6.475 -52.154 1.00 53.85 245 CYS B O 1
ATOM 3617 N N . LEU B 1 217 ? 4.618 -7.311 -52.302 1.00 49.47 246 LEU B N 1
ATOM 3618 C CA . LEU B 1 217 ? 5.320 -6.179 -51.748 1.00 49.90 246 LEU B CA 1
ATOM 3619 C C . LEU B 1 217 ? 6.169 -5.727 -52.880 1.00 48.00 246 LEU B C 1
ATOM 3620 O O . LEU B 1 217 ? 6.776 -6.554 -53.549 1.00 46.98 246 LEU B O 1
ATOM 3625 N N . VAL B 1 218 ? 6.178 -4.430 -53.127 1.00 49.61 247 VAL B N 1
ATOM 3626 C CA . VAL B 1 218 ? 6.998 -3.923 -54.196 1.00 49.88 247 VAL B CA 1
ATOM 3627 C C . VAL B 1 218 ? 7.929 -2.891 -53.563 1.00 50.31 247 VAL B C 1
ATOM 3628 O O . VAL B 1 218 ? 7.469 -1.922 -52.948 1.00 53.27 247 VAL B O 1
ATOM 3632 N N . VAL B 1 219 ? 9.227 -3.163 -53.660 1.00 47.78 248 VAL B N 1
ATOM 3633 C CA . VAL B 1 219 ? 10.223 -2.581 -52.790 1.00 50.11 248 VAL B CA 1
ATOM 3634 C C . VAL B 1 219 ? 11.331 -1.847 -53.568 1.00 49.89 248 VAL B C 1
ATOM 3635 O O . VAL B 1 219 ? 11.978 -2.423 -54.475 1.00 46.71 248 VAL B O 1
ATOM 3639 N N . GLY B 1 220 ? 11.530 -0.571 -53.224 1.00 52.98 249 GLY B N 1
ATOM 3640 C CA . GLY B 1 220 ? 12.530 0.281 -53.878 1.00 55.40 249 GLY B CA 1
ATOM 3641 C C . GLY B 1 220 ? 12.525 0.355 -55.408 1.00 57.48 249 GLY B C 1
ATOM 3642 O O . GLY B 1 220 ? 13.582 0.605 -56.010 1.00 57.36 249 GLY B O 1
ATOM 3643 N N . THR B 1 221 ? 11.367 0.152 -56.051 1.00 59.97 250 THR B N 1
ATOM 3644 C CA . THR B 1 221 ? 11.302 0.095 -57.531 1.00 61.44 250 THR B CA 1
ATOM 3645 C C . THR B 1 221 ? 11.060 1.467 -58.158 1.00 63.74 250 THR B C 1
ATOM 3646 O O . THR B 1 221 ? 9.991 2.060 -57.991 1.00 66.57 250 THR B O 1
ATOM 3650 N N . SER B 1 222 ? 12.072 1.944 -58.882 1.00 64.03 251 SER B N 1
ATOM 3651 C CA . SER B 1 222 ? 12.110 3.263 -59.553 1.00 66.13 251 SER B CA 1
ATOM 3652 C C . SER B 1 222 ? 13.509 3.323 -60.147 1.00 64.43 251 SER B C 1
ATOM 3653 O O . SER B 1 222 ? 14.482 3.044 -59.416 1.00 64.53 251 SER B O 1
ATOM 3656 N N . SER B 1 223 ? 13.672 3.705 -61.416 1.00 63.77 252 SER B N 1
ATOM 3657 C CA . SER B 1 223 ? 12.687 4.409 -62.226 1.00 64.28 252 SER B CA 1
ATOM 3658 C C . SER B 1 223 ? 12.107 3.606 -63.406 1.00 61.55 252 SER B C 1
ATOM 3659 O O . SER B 1 223 ? 12.526 3.768 -64.569 1.00 62.23 252 SER B O 1
ATOM 3662 N N . VAL B 1 224 ? 11.127 2.780 -63.124 1.00 58.57 253 VAL B N 1
ATOM 3663 C CA . VAL B 1 224 ? 10.362 2.079 -64.144 1.00 54.60 253 VAL B CA 1
ATOM 3664 C C . VAL B 1 224 ? 11.216 1.471 -65.286 1.00 50.07 253 VAL B C 1
ATOM 3665 O O . VAL B 1 224 ? 11.529 2.121 -66.296 1.00 49.73 253 VAL B O 1
ATOM 3669 N N . VAL B 1 225 ? 11.578 0.219 -65.104 1.00 44.15 254 VAL B N 1
ATOM 3670 C CA . VAL B 1 225 ? 12.202 -0.587 -66.113 1.00 39.60 254 VAL B CA 1
ATOM 3671 C C . VAL B 1 225 ? 11.191 -1.635 -66.531 1.00 38.16 254 VAL B C 1
ATOM 3672 O O . VAL B 1 225 ? 10.655 -2.315 -65.686 1.00 36.56 254 VAL B O 1
ATOM 3676 N N . TYR B 1 226 ? 10.945 -1.777 -67.845 1.00 37.29 255 TYR B N 1
ATOM 3677 C CA . TYR B 1 226 ? 10.046 -2.830 -68.347 1.00 36.92 255 TYR B CA 1
ATOM 3678 C C . TYR B 1 226 ? 10.825 -4.100 -68.762 1.00 34.50 255 TYR B C 1
ATOM 3679 O O . TYR B 1 226 ? 11.998 -4.012 -69.030 1.00 33.68 255 TYR B O 1
ATOM 3688 N N . PRO B 1 227 ? 10.173 -5.286 -68.758 1.00 34.24 256 PRO B N 1
ATOM 3689 C CA . PRO B 1 227 ? 8.770 -5.463 -68.354 1.00 35.82 256 PRO B CA 1
ATOM 3690 C C . PRO B 1 227 ? 8.542 -5.564 -66.841 1.00 35.72 256 PRO B C 1
ATOM 3691 O O . PRO B 1 227 ? 7.403 -5.693 -66.422 1.00 36.57 256 PRO B O 1
ATOM 3695 N N . ALA B 1 228 ? 9.605 -5.540 -66.022 1.00 34.08 257 ALA B N 1
ATOM 3696 C CA . ALA B 1 228 ? 9.432 -5.591 -64.527 1.00 33.99 257 ALA B CA 1
ATOM 3697 C C . ALA B 1 228 ? 8.431 -4.597 -63.897 1.00 35.55 257 ALA B C 1
ATOM 3698 O O . ALA B 1 228 ? 7.758 -4.943 -62.928 1.00 37.31 257 ALA B O 1
ATOM 3700 N N . ALA B 1 229 ? 8.389 -3.358 -64.392 1.00 36.29 258 ALA B N 1
ATOM 3701 C CA . ALA B 1 229 ? 7.519 -2.313 -63.814 1.00 39.63 258 ALA B CA 1
ATOM 3702 C C . ALA B 1 229 ? 6.035 -2.684 -63.948 1.00 42.95 258 ALA B C 1
ATOM 3703 O O . ALA B 1 229 ? 5.166 -2.105 -63.271 1.00 45.66 258 ALA B O 1
ATOM 3705 N N . MET B 1 230 ? 5.739 -3.654 -64.815 1.00 42.19 259 MET B N 1
ATOM 3706 C CA . MET B 1 230 ? 4.357 -4.147 -64.988 1.00 43.08 259 MET B CA 1
ATOM 3707 C C . MET B 1 230 ? 3.978 -5.366 -64.093 1.00 43.26 259 MET B C 1
ATOM 3708 O O . MET B 1 230 ? 2.797 -5.664 -63.937 1.00 44.50 259 MET B O 1
ATOM 3713 N N . PHE B 1 231 ? 4.951 -6.005 -63.396 1.00 38.93 260 PHE B N 1
ATOM 3714 C CA . PHE B 1 231 ? 4.613 -7.157 -62.512 1.00 39.42 260 PHE B CA 1
ATOM 3715 C C . PHE B 1 231 ? 3.657 -6.840 -61.352 1.00 42.14 260 PHE B C 1
ATOM 3716 O O . PHE B 1 231 ? 2.621 -7.527 -61.148 1.00 43.89 260 PHE B O 1
ATOM 3724 N N . ALA B 1 232 ? 4.013 -5.857 -60.527 1.00 40.74 261 ALA B N 1
ATOM 3725 C CA . ALA B 1 232 ? 3.154 -5.529 -59.419 1.00 43.61 261 ALA B CA 1
ATOM 3726 C C . ALA B 1 232 ? 1.783 -5.012 -59.887 1.00 47.10 261 ALA B C 1
ATOM 3727 O O . ALA B 1 232 ? 0.770 -5.377 -59.316 1.00 49.70 261 ALA B O 1
ATOM 3729 N N . PRO B 1 233 ? 1.737 -4.177 -60.936 1.00 48.59 262 PRO B N 1
ATOM 3730 C CA . PRO B 1 233 ? 0.386 -3.872 -61.386 1.00 51.64 262 PRO B CA 1
ATOM 3731 C C . PRO B 1 233 ? -0.441 -5.073 -61.881 1.00 54.78 262 PRO B C 1
ATOM 3732 O O . PRO B 1 233 ? -1.687 -5.073 -61.730 1.00 57.73 262 PRO B O 1
ATOM 3736 N N . GLN B 1 234 ? 0.206 -6.072 -62.482 1.00 52.67 263 GLN B N 1
ATOM 3737 C CA . GLN B 1 234 ? -0.526 -7.288 -62.861 1.00 55.38 263 GLN B CA 1
ATOM 3738 C C . GLN B 1 234 ? -1.159 -7.864 -61.603 1.00 56.53 263 GLN B C 1
ATOM 3739 O O . GLN B 1 234 ? -2.301 -8.219 -61.607 1.00 58.99 263 GLN B O 1
ATOM 3745 N N . VAL B 1 235 ? -0.390 -7.960 -60.506 1.00 54.05 264 VAL B N 1
ATOM 3746 C CA . VAL B 1 235 ? -0.896 -8.559 -59.288 1.00 54.83 264 VAL B CA 1
ATOM 3747 C C . VAL B 1 235 ? -2.073 -7.768 -58.761 1.00 58.50 264 VAL B C 1
ATOM 3748 O O . VAL B 1 235 ? -3.101 -8.340 -58.378 1.00 62.31 264 VAL B O 1
ATOM 3752 N N . ALA B 1 236 ? -1.932 -6.449 -58.741 1.00 57.47 265 ALA B N 1
ATOM 3753 C CA . ALA B 1 236 ? -3.011 -5.578 -58.287 1.00 61.55 265 ALA B CA 1
ATOM 3754 C C . ALA B 1 236 ? -4.297 -5.759 -59.105 1.00 65.45 265 ALA B C 1
ATOM 3755 O O . ALA B 1 236 ? -5.398 -5.802 -58.535 1.00 70.72 265 ALA B O 1
ATOM 3757 N N . ALA B 1 237 ? -4.164 -5.861 -60.433 1.00 64.26 266 ALA B N 1
ATOM 3758 C CA . ALA B 1 237 ? -5.339 -5.961 -61.329 1.00 68.49 266 ALA B CA 1
ATOM 3759 C C . ALA B 1 237 ? -6.103 -7.285 -61.194 1.00 71.70 266 ALA B C 1
ATOM 3760 O O . ALA B 1 237 ? -7.206 -7.445 -61.743 1.00 74.94 266 ALA B O 1
ATOM 3762 N N . ARG B 1 238 ? -5.502 -8.209 -60.433 1.00 71.41 267 ARG B N 1
ATOM 3763 C CA . ARG B 1 238 ? -6.167 -9.429 -59.978 1.00 75.71 267 ARG B CA 1
ATOM 3764 C C . ARG B 1 238 ? -6.949 -9.149 -58.702 1.00 79.23 267 ARG B C 1
ATOM 3765 O O . ARG B 1 238 ? -7.648 -10.034 -58.186 1.00 84.67 267 ARG B O 1
ATOM 3773 N N . GLY B 1 239 ? -6.793 -7.952 -58.141 1.00 78.23 268 GLY B N 1
ATOM 3774 C CA . GLY B 1 239 ? -7.436 -7.627 -56.855 1.00 81.32 268 GLY B CA 1
ATOM 3775 C C . GLY B 1 239 ? -6.724 -8.253 -55.691 1.00 80.36 268 GLY B C 1
ATOM 3776 O O . GLY B 1 239 ? -7.308 -8.459 -54.616 1.00 82.92 268 GLY B O 1
ATOM 3777 N N . VAL B 1 240 ? -5.449 -8.574 -55.911 1.00 75.26 269 VAL B N 1
ATOM 3778 C CA . VAL B 1 240 ? -4.558 -9.017 -54.845 1.00 73.98 269 VAL B CA 1
ATOM 3779 C C . VAL B 1 240 ? -3.914 -7.721 -54.281 1.00 72.07 269 VAL B C 1
ATOM 3780 O O . VAL B 1 240 ? -3.502 -6.814 -55.072 1.00 68.59 269 VAL B O 1
ATOM 3784 N N . PRO B 1 241 ? -3.867 -7.601 -52.927 1.00 73.37 270 PRO B N 1
ATOM 3785 C CA . PRO B 1 241 ? -3.306 -6.404 -52.295 1.00 72.14 270 PRO B CA 1
ATOM 3786 C C . PRO B 1 241 ? -1.821 -6.247 -52.622 1.00 67.14 270 PRO B C 1
ATOM 3787 O O . PRO B 1 241 ? -1.036 -7.207 -52.514 1.00 64.49 270 PRO B O 1
ATOM 3791 N N . VAL B 1 242 ? -1.415 -5.040 -52.995 1.00 65.87 271 VAL B N 1
ATOM 3792 C CA . VAL B 1 242 ? -0.019 -4.793 -53.265 1.00 61.92 271 VAL B CA 1
ATOM 3793 C C . VAL B 1 242 ? 0.401 -3.625 -52.395 1.00 61.33 271 VAL B C 1
ATOM 3794 O O . VAL B 1 242 ? -0.311 -2.611 -52.318 1.00 64.55 271 VAL B O 1
ATOM 3798 N N . ALA B 1 243 ? 1.555 -3.775 -51.760 1.00 58.52 272 ALA B N 1
ATOM 3799 C CA . ALA B 1 243 ? 2.075 -2.799 -50.834 1.00 58.71 272 ALA B CA 1
ATOM 3800 C C . ALA B 1 243 ? 3.364 -2.312 -51.401 1.00 55.77 272 ALA B C 1
ATOM 3801 O O . ALA B 1 243 ? 4.284 -3.095 -51.538 1.00 53.33 272 ALA B O 1
ATOM 3803 N N . GLU B 1 244 ? 3.451 -1.021 -51.679 1.00 57.39 273 GLU B N 1
ATOM 3804 C CA . GLU B 1 244 ? 4.680 -0.447 -52.196 1.00 55.11 273 GLU B CA 1
ATOM 3805 C C . GLU B 1 244 ? 5.419 0.141 -51.007 1.00 55.56 273 GLU B C 1
ATOM 3806 O O . GLU B 1 244 ? 4.805 0.748 -50.150 1.00 58.95 273 GLU B O 1
ATOM 3812 N N . PHE B 1 245 ? 6.741 -0.038 -50.981 1.00 52.67 274 PHE B N 1
ATOM 3813 C CA . PHE B 1 245 ? 7.615 0.576 -49.993 1.00 52.47 274 PHE B CA 1
ATOM 3814 C C . PHE B 1 245 ? 8.657 1.354 -50.788 1.00 51.35 274 PHE B C 1
ATOM 3815 O O . PHE B 1 245 ? 9.436 0.752 -51.549 1.00 47.23 274 PHE B O 1
ATOM 3823 N N . ASN B 1 246 ? 8.698 2.670 -50.633 1.00 53.24 275 ASN B N 1
ATOM 3824 C CA . ASN B 1 246 ? 9.551 3.487 -51.508 1.00 53.27 275 ASN B CA 1
ATOM 3825 C C . ASN B 1 246 ? 9.772 4.766 -50.703 1.00 55.45 275 ASN B C 1
ATOM 3826 O O . ASN B 1 246 ? 9.043 5.005 -49.750 1.00 56.80 275 ASN B O 1
ATOM 3831 N N . THR B 1 247 ? 10.753 5.602 -51.046 1.00 55.50 276 THR B N 1
ATOM 3832 C CA . THR B 1 247 ? 10.802 6.923 -50.383 1.00 59.30 276 THR B CA 1
ATOM 3833 C C . THR B 1 247 ? 9.786 7.899 -51.017 1.00 63.71 276 THR B C 1
ATOM 3834 O O . THR B 1 247 ? 9.723 9.060 -50.611 1.00 67.23 276 THR B O 1
ATOM 3838 N N . GLU B 1 248 ? 8.997 7.438 -52.007 1.00 63.97 277 GLU B N 1
ATOM 3839 C CA . GLU B 1 248 ? 7.917 8.183 -52.705 1.00 69.01 277 GLU B CA 1
ATOM 3840 C C . GLU B 1 248 ? 7.031 7.284 -53.625 1.00 68.73 277 GLU B C 1
ATOM 3841 O O . GLU B 1 248 ? 7.230 6.053 -53.722 1.00 66.05 277 GLU B O 1
ATOM 3847 N N . THR B 1 249 ? 6.074 7.962 -54.258 1.00 71.99 278 THR B N 1
ATOM 3848 C CA . THR B 1 249 ? 5.080 7.417 -55.188 1.00 72.68 278 THR B CA 1
ATOM 3849 C C . THR B 1 249 ? 5.703 7.094 -56.593 1.00 70.53 278 THR B C 1
ATOM 3850 O O . THR B 1 249 ? 6.639 7.764 -57.029 1.00 70.12 278 THR B O 1
ATOM 3854 N N . THR B 1 250 ? 5.221 6.050 -57.276 1.00 69.32 279 THR B N 1
ATOM 3855 C CA . THR B 1 250 ? 5.665 5.743 -58.643 1.00 67.42 279 THR B CA 1
ATOM 3856 C C . THR B 1 250 ? 4.487 5.871 -59.608 1.00 69.63 279 THR B C 1
ATOM 3857 O O . THR B 1 250 ? 3.342 6.137 -59.157 1.00 72.42 279 THR B O 1
ATOM 3861 N N . PRO B 1 251 ? 4.743 5.711 -60.941 1.00 67.59 280 PRO B N 1
ATOM 3862 C CA . PRO B 1 251 ? 3.557 5.671 -61.826 1.00 69.53 280 PRO B CA 1
ATOM 3863 C C . PRO B 1 251 ? 2.616 4.509 -61.468 1.00 69.88 280 PRO B C 1
ATOM 3864 O O . PRO B 1 251 ? 1.468 4.527 -61.819 1.00 72.92 280 PRO B O 1
ATOM 3868 N N . ALA B 1 252 ? 3.123 3.496 -60.774 1.00 68.35 281 ALA B N 1
ATOM 3869 C CA . ALA B 1 252 ? 2.304 2.350 -60.388 1.00 68.61 281 ALA B CA 1
ATOM 3870 C C . ALA B 1 252 ? 1.512 2.522 -59.071 1.00 71.60 281 ALA B C 1
ATOM 3871 O O . ALA B 1 252 ? 0.486 1.870 -58.907 1.00 73.43 281 ALA B O 1
ATOM 3873 N N . THR B 1 253 ? 1.969 3.388 -58.152 1.00 71.73 282 THR B N 1
ATOM 3874 C CA . THR B 1 253 ? 1.328 3.583 -56.810 1.00 74.48 282 THR B CA 1
ATOM 3875 C C . THR B 1 253 ? -0.232 3.570 -56.673 1.00 77.99 282 THR B C 1
ATOM 3876 O O . THR B 1 253 ? -0.761 2.664 -56.045 1.00 78.00 282 THR B O 1
ATOM 3880 N N . ASN B 1 254 ? -0.940 4.561 -57.231 1.00 80.54 283 ASN B N 1
ATOM 3881 C CA . ASN B 1 254 ? -2.436 4.668 -57.147 1.00 85.22 283 ASN B CA 1
ATOM 3882 C C . ASN B 1 254 ? -3.174 3.376 -57.462 1.00 84.38 283 ASN B C 1
ATOM 3883 O O . ASN B 1 254 ? -4.319 3.163 -57.007 1.00 87.94 283 ASN B O 1
ATOM 3888 N N . ARG B 1 255 ? -2.494 2.568 -58.273 1.00 79.21 284 ARG B N 1
ATOM 3889 C CA . ARG B 1 255 ? -2.803 1.177 -58.591 1.00 77.11 284 ARG B CA 1
ATOM 3890 C C . ARG B 1 255 ? -2.803 0.216 -57.421 1.00 74.82 284 ARG B C 1
ATOM 3891 O O . ARG B 1 255 ? -3.441 -0.827 -57.491 1.00 74.88 284 ARG B O 1
ATOM 3899 N N . PHE B 1 256 ? -2.021 0.502 -56.378 1.00 72.93 285 PHE B N 1
ATOM 3900 C CA . PHE B 1 256 ? -1.819 -0.475 -55.302 1.00 70.80 285 PHE B CA 1
ATOM 3901 C C . PHE B 1 256 ? -2.652 -0.193 -54.059 1.00 74.30 285 PHE B C 1
ATOM 3902 O O . PHE B 1 256 ? -3.057 0.964 -53.821 1.00 76.92 285 PHE B O 1
ATOM 3910 N N . ARG B 1 257 ? -2.905 -1.267 -53.298 1.00 73.77 286 ARG B N 1
ATOM 3911 C CA . ARG B 1 257 ? -3.606 -1.227 -51.987 1.00 78.03 286 ARG B CA 1
ATOM 3912 C C . ARG B 1 257 ? -2.915 -0.335 -50.921 1.00 77.73 286 ARG B C 1
ATOM 3913 O O . ARG B 1 257 ? -3.621 0.374 -50.179 1.00 81.36 286 ARG B O 1
ATOM 3921 N N . PHE B 1 258 ? -1.564 -0.356 -50.881 1.00 73.06 287 PHE B N 1
ATOM 3922 C CA . PHE B 1 258 ? -0.755 0.320 -49.818 1.00 74.12 287 PHE B CA 1
ATOM 3923 C C . PHE B 1 258 ? 0.467 1.170 -50.210 1.00 71.22 287 PHE B C 1
ATOM 3924 O O . PHE B 1 258 ? 1.088 0.932 -51.235 1.00 68.10 287 PHE B O 1
ATOM 3932 N N . HIS B 1 259 ? 0.799 2.153 -49.362 1.00 73.52 288 HIS B N 1
ATOM 3933 C CA . HIS B 1 259 ? 1.972 3.011 -49.567 1.00 72.24 288 HIS B CA 1
ATOM 3934 C C . HIS B 1 259 ? 2.628 3.488 -48.279 1.00 72.84 288 HIS B C 1
ATOM 3935 O O . HIS B 1 259 ? 1.980 4.129 -47.432 1.00 75.37 288 HIS B O 1
ATOM 3942 N N . PHE B 1 260 ? 3.933 3.207 -48.178 1.00 68.80 289 PHE B N 1
ATOM 3943 C CA . PHE B 1 260 ? 4.720 3.486 -46.988 1.00 69.03 289 PHE B CA 1
ATOM 3944 C C . PHE B 1 260 ? 6.020 4.249 -47.312 1.00 68.62 289 PHE B C 1
ATOM 3945 O O . PHE B 1 260 ? 6.977 3.676 -47.886 1.00 63.04 289 PHE B O 1
ATOM 3953 N N . GLN B 1 261 ? 6.058 5.528 -46.914 1.00 73.23 290 GLN B N 1
ATOM 3954 C CA . GLN B 1 261 ? 7.204 6.433 -47.177 1.00 74.37 290 GLN B CA 1
ATOM 3955 C C . GLN B 1 261 ? 8.310 6.334 -46.133 1.00 73.86 290 GLN B C 1
ATOM 3956 O O . GLN B 1 261 ? 8.057 6.343 -44.932 1.00 75.69 290 GLN B O 1
ATOM 3962 N N . GLY B 1 262 ? 9.546 6.260 -46.615 1.00 71.55 291 GLY B N 1
ATOM 3963 C CA . GLY B 1 262 ? 10.715 6.295 -45.749 1.00 71.51 291 GLY B CA 1
ATOM 3964 C C . GLY B 1 262 ? 11.754 5.287 -46.200 1.00 67.83 291 GLY B C 1
ATOM 3965 O O . GLY B 1 262 ? 11.470 4.458 -47.070 1.00 64.88 291 GLY B O 1
ATOM 3966 N N . PRO B 1 263 ? 12.952 5.335 -45.591 1.00 67.54 292 PRO B N 1
ATOM 3967 C CA . PRO B 1 263 ? 13.983 4.346 -45.934 1.00 64.45 292 PRO B CA 1
ATOM 3968 C C . PRO B 1 263 ? 13.457 2.915 -45.729 1.00 63.16 292 PRO B C 1
ATOM 3969 O O . PRO B 1 263 ? 12.827 2.643 -44.697 1.00 64.31 292 PRO B O 1
ATOM 3973 N N . CYS B 1 264 ? 13.691 2.037 -46.716 1.00 60.91 293 CYS B N 1
ATOM 3974 C CA . CYS B 1 264 ? 13.299 0.616 -46.644 1.00 59.99 293 CYS B CA 1
ATOM 3975 C C . CYS B 1 264 ? 13.934 -0.126 -45.472 1.00 57.93 293 CYS B C 1
ATOM 3976 O O . CYS B 1 264 ? 13.361 -1.085 -44.965 1.00 57.52 293 CYS B O 1
ATOM 3979 N N . GLY B 1 265 ? 15.133 0.304 -45.081 1.00 56.98 294 GLY B N 1
ATOM 3980 C CA . GLY B 1 265 ? 15.798 -0.218 -43.889 1.00 55.17 294 GLY B CA 1
ATOM 3981 C C . GLY B 1 265 ? 14.845 -0.137 -42.707 1.00 56.57 294 GLY B C 1
ATOM 3982 O O . GLY B 1 265 ? 14.862 -0.994 -41.843 1.00 56.06 294 GLY B O 1
ATOM 3983 N N . THR B 1 266 ? 13.977 0.875 -42.716 1.00 58.47 295 THR B N 1
ATOM 3984 C CA . THR B 1 266 ? 13.038 1.146 -41.618 1.00 60.42 295 THR B CA 1
ATOM 3985 C C . THR B 1 266 ? 11.586 0.602 -41.776 1.00 60.27 295 THR B C 1
ATOM 3986 O O . THR B 1 266 ? 11.010 0.086 -40.821 1.00 61.37 295 THR B O 1
ATOM 3990 N N . THR B 1 267 ? 11.011 0.687 -42.967 1.00 58.44 296 THR B N 1
ATOM 3991 C CA . THR B 1 267 ? 9.630 0.243 -43.194 1.00 58.29 296 THR B CA 1
ATOM 3992 C C . THR B 1 267 ? 9.442 -1.281 -43.269 1.00 55.18 296 THR B C 1
ATOM 3993 O O . THR B 1 267 ? 8.556 -1.819 -42.617 1.00 56.88 296 THR B O 1
ATOM 3997 N N . LEU B 1 268 ? 10.269 -1.968 -44.054 1.00 50.75 297 LEU B N 1
ATOM 3998 C CA . LEU B 1 268 ? 10.160 -3.427 -44.240 1.00 48.97 297 LEU B CA 1
ATOM 3999 C C . LEU B 1 268 ? 10.298 -4.300 -42.985 1.00 47.37 297 LEU B C 1
ATOM 4000 O O . LEU B 1 268 ? 9.522 -5.229 -42.814 1.00 48.75 297 LEU B O 1
ATOM 4005 N N . PRO B 1 269 ? 11.318 -4.047 -42.135 1.00 46.38 298 PRO B N 1
ATOM 4006 C CA . PRO B 1 269 ? 11.446 -4.825 -40.879 1.00 45.43 298 PRO B CA 1
ATOM 4007 C C . PRO B 1 269 ? 10.134 -4.818 -40.087 1.00 48.99 298 PRO B C 1
ATOM 4008 O O . PRO B 1 269 ? 9.651 -5.885 -39.692 1.00 49.34 298 PRO B O 1
ATOM 4012 N N . GLU B 1 270 ? 9.558 -3.628 -39.910 1.00 50.79 299 GLU B N 1
ATOM 4013 C CA . GLU B 1 270 ? 8.293 -3.454 -39.178 1.00 54.20 299 GLU B CA 1
ATOM 4014 C C . GLU B 1 270 ? 7.188 -4.223 -39.924 1.00 54.53 299 GLU B C 1
ATOM 4015 O O . GLU B 1 270 ? 6.364 -4.924 -39.322 1.00 56.33 299 GLU B O 1
ATOM 4021 N N . ALA B 1 271 ? 7.147 -4.087 -41.250 1.00 52.28 300 ALA B N 1
ATOM 4022 C CA . ALA B 1 271 ? 6.100 -4.747 -42.050 1.00 52.08 300 ALA B CA 1
ATOM 4023 C C . ALA B 1 271 ? 6.259 -6.280 -42.032 1.00 50.38 300 ALA B C 1
ATOM 4024 O O . ALA B 1 271 ? 5.294 -7.001 -41.960 1.00 52.76 300 ALA B O 1
ATOM 4026 N N . LEU B 1 272 ? 7.486 -6.783 -42.078 1.00 46.27 301 LEU B N 1
ATOM 4027 C CA . LEU B 1 272 ? 7.686 -8.243 -42.161 1.00 45.12 301 LEU B CA 1
ATOM 4028 C C . LEU B 1 272 ? 7.850 -8.978 -40.815 1.00 46.04 301 LEU B C 1
ATOM 4029 O O . LEU B 1 272 ? 8.175 -10.185 -40.774 1.00 46.23 301 LEU B O 1
ATOM 4034 N N . ALA B 1 273 ? 7.622 -8.258 -39.726 1.00 46.51 302 ALA B N 1
ATOM 4035 C CA . ALA B 1 273 ? 7.972 -8.772 -38.412 1.00 48.66 302 ALA B CA 1
ATOM 4036 C C . ALA B 1 273 ? 6.938 -9.806 -37.948 1.00 52.18 302 ALA B C 1
ATOM 4037 O O . ALA B 1 273 ? 5.775 -9.774 -38.333 1.00 55.26 302 ALA B O 1
ATOM 4040 N N . THR C 2 3 ? 20.501 -4.568 -2.733 1.00 48.63 6 THR C N 1
ATOM 4041 C CA . THR C 2 3 ? 21.151 -4.525 -4.095 1.00 47.82 6 THR C CA 1
ATOM 4042 C C . THR C 2 3 ? 20.493 -5.539 -5.003 1.00 45.49 6 THR C C 1
ATOM 4043 O O . THR C 2 3 ? 20.194 -5.221 -6.157 1.00 46.27 6 THR C O 1
ATOM 4047 N N . ALA C 2 4 ? 20.258 -6.745 -4.486 1.00 42.55 7 ALA C N 1
ATOM 4048 C CA . ALA C 2 4 ? 19.442 -7.730 -5.231 1.00 39.85 7 ALA C CA 1
ATOM 4049 C C . ALA C 2 4 ? 17.940 -7.358 -5.309 1.00 38.48 7 ALA C C 1
ATOM 4050 O O . ALA C 2 4 ? 17.141 -8.101 -5.950 1.00 35.96 7 ALA C O 1
ATOM 4052 N N . ARG C 2 5 ? 17.564 -6.243 -4.651 1.00 36.46 8 ARG C N 1
ATOM 4053 C CA . ARG C 2 5 ? 16.137 -5.911 -4.399 1.00 35.32 8 ARG C CA 1
ATOM 4054 C C . ARG C 2 5 ? 15.579 -4.976 -5.472 1.00 33.03 8 ARG C C 1
ATOM 4055 O O . ARG C 2 5 ? 16.064 -3.895 -5.680 1.00 31.93 8 ARG C O 1
ATOM 4075 N N . SER C 2 7 ? 13.975 -2.150 -7.477 1.00 32.18 10 SER C N 1
ATOM 4076 C CA . SER C 2 7 ? 13.486 -0.823 -7.109 1.00 35.42 10 SER C CA 1
ATOM 4077 C C . SER C 2 7 ? 13.558 0.110 -8.284 1.00 36.56 10 SER C C 1
ATOM 4078 O O . SER C 2 7 ? 14.155 -0.244 -9.285 1.00 36.16 10 SER C O 1
ATOM 4081 N N . THR C 2 8 ? 12.931 1.285 -8.207 1.00 39.12 11 THR C N 1
ATOM 4082 C CA . THR C 2 8 ? 13.098 2.322 -9.247 1.00 42.07 11 THR C CA 1
ATOM 4083 C C . THR C 2 8 ? 13.999 3.510 -8.843 1.00 43.43 11 THR C C 1
ATOM 4084 O O . THR C 2 8 ? 14.952 3.363 -8.039 1.00 44.72 11 THR C O 1
ATOM 4088 N N . THR D 2 3 ? 8.144 -6.330 -75.251 1.00 49.02 6 THR D N 1
ATOM 4089 C CA . THR D 2 3 ? 7.352 -7.057 -74.191 1.00 48.08 6 THR D CA 1
ATOM 4090 C C . THR D 2 3 ? 8.275 -7.742 -73.182 1.00 46.86 6 THR D C 1
ATOM 4091 O O . THR D 2 3 ? 8.401 -7.268 -72.058 1.00 48.71 6 THR D O 1
ATOM 4095 N N . ALA D 2 4 ? 8.900 -8.847 -73.586 1.00 44.82 7 ALA D N 1
ATOM 4096 C CA . ALA D 2 4 ? 10.038 -9.417 -72.892 1.00 43.29 7 ALA D CA 1
ATOM 4097 C C . ALA D 2 4 ? 11.280 -8.490 -72.960 1.00 42.18 7 ALA D C 1
ATOM 4098 O O . ALA D 2 4 ? 12.228 -8.689 -72.196 1.00 41.20 7 ALA D O 1
ATOM 4100 N N . ARG D 2 5 ? 11.282 -7.527 -73.896 1.00 39.80 8 ARG D N 1
ATOM 4101 C CA . ARG D 2 5 ? 12.421 -6.623 -74.139 1.00 37.70 8 ARG D CA 1
ATOM 4102 C C . ARG D 2 5 ? 12.600 -5.638 -72.988 1.00 35.13 8 ARG D C 1
ATOM 4103 O O . ARG D 2 5 ? 11.688 -4.881 -72.687 1.00 34.09 8 ARG D O 1
ATOM 4123 N N . SER D 2 7 ? 13.527 -2.184 -71.260 1.00 31.91 10 SER D N 1
ATOM 4124 C CA . SER D 2 7 ? 13.491 -0.755 -71.684 1.00 35.54 10 SER D CA 1
ATOM 4125 C C . SER D 2 7 ? 13.085 0.133 -70.521 1.00 37.28 10 SER D C 1
ATOM 4126 O O . SER D 2 7 ? 12.584 -0.362 -69.518 1.00 37.74 10 SER D O 1
ATOM 4129 N N . THR D 2 8 ? 13.240 1.438 -70.664 1.00 39.50 11 THR D N 1
ATOM 4130 C CA . THR D 2 8 ? 12.670 2.376 -69.692 1.00 42.15 11 THR D CA 1
ATOM 4131 C C . THR D 2 8 ? 11.289 2.996 -70.075 1.00 43.32 11 THR D C 1
ATOM 4132 O O . THR D 2 8 ? 10.582 2.503 -70.970 1.00 43.68 11 THR D O 1
#

CATH classification: 3.40.50.1220 (+1 more: 3.30.1600.10)

Solvent-accessible surface area: 25200 Å² total

Organism: Homo sapiens (NCBI:txid9606)

Nearest PDB structures (foldseek):
  3rig-assembly1_A  TM=1.004E+00  e=2.527E-59  Homo sapiens
  4f4u-assembly2_B  TM=9.951E-01  e=7.919E-54  Homo sapiens
  3rig-assembly2_B  TM=9.874E-01  e=2.442E-52  Homo sapiens
  6eqs-assembly4_D  TM=9.896E-01  e=5.492E-52  Homo sapiens
  8z57-assembly1_A  TM=9.801E-01  e=2.956E-51  Homo sapiens

Radius of gyration: 28.33 Å; Cα contacts (8 Å, |Δi|>4): 1036; chains: 4; bounding box: 60×48×81 Å

Secondary structure (DSSP, 8-state):
----PPB--HHHHHHHHHH-SEEEEEE-S----EETTEEGGGTSSHHHHHH-HHHHHHHHHHHHHHHHHPPP-HHHHHHHHHHHHHHHTT-EEEEEE---S-HHHHHT-SSEEETTEEEEEEEETTT--EEE---SSSSGGGTT----STTPPP----GGGS-B--STTT-PBEEEEEPPTTSPPPHHHHHHHHHHHHH-SEEEEES--SSSTTGGGHHHHHHHTT--EEEE-SS--TTGGGSSEEE-S-HHHHHHHHT-/-----B--HHHHHHHHHH-SEEEEEE-----EETTEEHHHHSSHHHHHH-HHHHHHHHHHHHHHHHT----HHHHHHHHHHHHHHHTT-EEEEEE---S-HHHHTT--SEEETTEEEEEEEETTT--EEE---SSSSGGGTT----STTPPP----GGGS-B--STT--PBEEEEEPPTTSPPPHHHHHHHHHHHHH-SEEEEES--S--TTGGGHHHHHHHTT--EEEEESS--SSGGGSSEEEES-HHHHHHHHT-/-----/-----

GO terms:
  GO:0061697 protein-glutaryllysine deglutarylase activity (F, IDA)
  GO:0070403 NAD+ binding (F, IDA)
  GO:0036046 protein demalonylation (P, IDA)
  GO:0036047 peptidyl-lysine demalonylation (P, IDA)
  GO:0036048 protein desuccinylation (P, IDA)
  GO:0036049 peptidyl-lysine desuccinylation (P, IDA)
  GO:0005739 mitochondrion (C, IDA)
  GO:0005758 mitochondrial intermembrane space (C, IDA)
  GO:0005759 mitochondrial matrix (C, IDA)
  GO:0005829 cytosol (C, IDA)
  GO:0008270 zinc ion binding (F, IDA)
  GO:0036054 protein-malonyllysine demalonylase activity (F, IDA)
  GO:0036055 protein-succinyllysine desuccinylase activity (F, IDA)
  GO:2000378 negative regulation of reactive oxygen species metabolic process (P, IDA)
  GO:0006476 protein deacetylation (P, IDA)
  GO:0061698 protein deglutarylation (P, IDA)
  GO:0005634 nucleus (C, TAS)
  GO:0005739 mitochondrion (C, HTP)
  GO:0061697 protein-glutaryllysine deglutarylase activity (F, EXP)
  GO:0005759 mitochondrial matrix (C, TAS)

InterPro domains:
  IPR003000 Sirtuin family [PF02146] (58-256)
  IPR026590 Sirtuin family, catalytic core domain [PS50305] (33-307)
  IPR026591 Sirtuin, catalytic core small domain superfamily [G3DSA:3.30.1600.10] (68-226)
  IPR027546 Sirtuin, class III [MF_01121] (51-306)
  IPR027546 Sirtuin, class III [cd01412] (51-301)
  IPR029035 DHS-like NAD/FAD-binding domain superfamily [SSF52467] (38-299)
  IPR050134 NAD-dependent sirtuin protein deacylases [PTHR11085] (37-305)

Foldseek 3Di:
DPQFAADADLVVLLVLVVVWQAEEEEEEDLLLDAFAHDRVQVLQAVVVCVVQVQQSLLQLLQVLVVLVPDARFLQLLLLQVLQVVVVVVNGHYAYEYCDASCNNVNSPRDRYQHFFYHSQWKAFPPPGDIDGHSDVRLFPLSVPGNHGHHVDDGSSDPQLRARFDPDPPGRGGIDGSGHHPVGDTDVVSVVVLVVSLVPTQEYEQEHDDQDDPPSNCRVLVSLVVVHAYEYEEQDADPCNSSHNYYDHDSCSPVNSVSSD/DQFFADADLVVLLVLVVPWQAEEEEEEDPQCAQAHDRPLVLLAVVVCVVQVLQSLLQLLLVLVVLVPDAAFLLLLLLQVLQVVVVVVNGHYAYEYCDASCNNVRSRRDRYQHFFYHSQWKAFPPPGDIDGHNDVRLFVLSVVGNHRHHVDDRSSDPQLRARFDPPPPRRGRMGGSGHHPPGDTDPVSVVVLVVSLVDTQEYEYEADDDDDPPSNCSQLSSLVVVRAYEYEHLDDYPCRRSHHHYDHDDSSPPSNSSSD/DVPPD/DVPPD

Sequence (528 aa):
SFTARPSSSMADFRKFFAKAKKHIVIISGAGVGGYWRKWQAQDLATPLAFAHNPSRVWEFYHYRREVMGSKEPNAGHRAIAEECETRLGKQGRRVVVITQNIDELHRKAGTKNLLEIHGSLFKTRCTSCGVVAENYKSPICPALSGKGAPEPGTQDASIPVVEKLPRCEEAGCGGLLRPHVVWFGENLDPAILEEVDRELAHCDLCLVVGTSSVVYPAAMMFAPQVAARGVPVAEFNTETTPATNRFRFHFQGPCGTTLPEEALAFTARRPSSSMADFRKFFAKAKHIVIISGAAGGYWRKWQAQDLATTPLAFAHNPSRVWEFYHYRREVMGSKEPNAGHRAIAEECETRLGKQGRRVVVITQNIDELHRKAGTKNLLEIHGSLFKKTRCTSCGVVAENYKSPICPALSGKGAPEPGTQDASIPVEKLPRCEEAGCGGLLRPHVVWFGENLDPAILEEVDRELAHCDLCLVVGTSSVVYPAAMFAPQVAARGVPVAEFNTETTPATNRFRFHFQGPCGTTLPEALATARSTTARST

B-factor: mean 41.69, std 17.08, range [2.0, 125.77]